Protein 4U5W (pdb70)

Structure (mmCIF, N/CA/C/O backbone):
data_4U5W
#
_entry.id   4U5W
#
_cell.length_a   56.489
_cell.length_b   57.265
_cell.length_c   72.111
_cell.angle_alpha   112.28
_cell.angle_beta   96.09
_cell.angle_gamma   106.00
#
_symmetry.space_group_name_H-M   'P 1'
#
loop_
_entity.id
_entity.type
_entity.pdbx_description
1 polymer 'Protein Nef'
2 polymer 'Tyrosine-protein kinase HCK'
3 non-polymer (4S)-2-METHYL-2,4-PENTANEDIOL
4 non-polymer 'IODIDE ION'
5 water water
#
loop_
_atom_site.group_PDB
_atom_site.id
_atom_site.type_symbol
_atom_site.label_atom_id
_atom_site.label_alt_id
_atom_site.label_comp_id
_atom_site.label_asym_id
_atom_site.label_entity_id
_atom_site.label_seq_id
_atom_site.pdbx_PDB_ins_code
_atom_site.Cartn_x
_atom_site.Cartn_y
_atom_site.Cartn_z
_atom_site.occupancy
_atom_site.B_iso_or_equiv
_atom_site.auth_seq_id
_atom_site.auth_comp_id
_atom_site.auth_asym_id
_atom_site.auth_atom_id
_atom_site.pdbx_PDB_model_num
ATOM 1 N N . PHE A 1 12 ? -4.265 -14.758 0.241 1.00 81.11 72 PHE A N 1
ATOM 2 C CA . PHE A 1 12 ? -4.529 -13.446 -0.317 1.00 77.47 72 PHE A CA 1
ATOM 3 C C . PHE A 1 12 ? -3.614 -12.436 0.358 1.00 64.55 72 PHE A C 1
ATOM 4 O O . PHE A 1 12 ? -3.513 -12.401 1.570 1.00 62.70 72 PHE A O 1
ATOM 12 N N . PRO A 1 13 ? -2.936 -11.637 -0.453 1.00 54.09 73 PRO A N 1
ATOM 13 C CA . PRO A 1 13 ? -1.860 -10.780 0.045 1.00 47.99 73 PRO A CA 1
ATOM 14 C C . PRO A 1 13 ? -2.295 -9.664 1.008 1.00 43.37 73 PRO A C 1
ATOM 15 O O . PRO A 1 13 ? -3.409 -9.230 0.947 1.00 39.63 73 PRO A O 1
ATOM 19 N N . VAL A 1 14 ? -1.384 -9.260 1.892 1.00 31.51 74 VAL A N 1
ATOM 20 C CA . VAL A 1 14 ? -1.618 -8.227 2.866 1.00 25.93 74 VAL A CA 1
ATOM 21 C C . VAL A 1 14 ? -1.629 -6.856 2.199 1.00 26.05 74 VAL A C 1
ATOM 22 O O . VAL A 1 14 ? -0.786 -6.556 1.418 1.00 24.17 74 VAL A O 1
ATOM 26 N N . ARG A 1 15 ? -2.574 -6.029 2.570 1.00 21.29 75 ARG A N 1
ATOM 27 C CA . ARG A 1 15 ? -2.666 -4.708 2.001 1.00 18.64 75 ARG A CA 1
ATOM 28 C C . ARG A 1 15 ? -1.359 -3.937 2.153 1.00 20.90 75 ARG A C 1
ATOM 29 O O . ARG A 1 15 ? -0.804 -3.913 3.204 1.00 18.92 75 ARG A O 1
ATOM 37 N N . PRO A 1 16 ? -0.897 -3.334 1.071 1.00 15.98 76 PRO A N 1
ATOM 38 C CA . PRO A 1 16 ? 0.435 -2.721 1.092 1.00 14.33 76 PRO A CA 1
ATOM 39 C C . PRO A 1 16 ? 0.447 -1.293 1.644 1.00 12.29 76 PRO A C 1
ATOM 40 O O . PRO A 1 16 ? -0.595 -0.748 1.998 1.00 12.42 76 PRO A O 1
ATOM 44 N N . GLN A 1 17 ? 1.643 -0.724 1.740 1.00 15.69 77 GLN A N 1
ATOM 45 C CA . GLN A 1 17 ? 1.836 0.672 2.105 1.00 16.49 77 GLN A CA 1
ATOM 46 C C . GLN A 1 17 ? 0.943 1.602 1.277 1.00 13.97 77 GLN A C 1
ATOM 47 O O . GLN A 1 17 ? 0.909 1.495 0.055 1.00 12.94 77 GLN A O 1
ATOM 53 N N . VAL A 1 18 ? 0.219 2.500 1.944 1.00 12.66 78 VAL A N 1
ATOM 54 C CA . VAL A 1 18 ? -0.627 3.468 1.249 1.00 14.44 78 VAL A CA 1
ATOM 55 C C . VAL A 1 18 ? 0.172 4.741 0.977 1.00 15.29 78 VAL A C 1
ATOM 56 O O . VAL A 1 18 ? 1.243 4.931 1.552 1.00 12.92 78 VAL A O 1
ATOM 60 N N . PRO A 1 19 ? -0.342 5.625 0.102 1.00 12.89 79 PRO A N 1
ATOM 61 C CA . PRO A 1 19 ? 0.449 6.824 -0.201 1.00 15.22 79 PRO A CA 1
ATOM 62 C C . PRO A 1 19 ? 0.586 7.790 0.982 1.00 13.93 79 PRO A C 1
ATOM 63 O O . PRO A 1 19 ? -0.278 7.843 1.859 1.00 14.03 79 PRO A O 1
ATOM 67 N N . LEU A 1 20 ? 1.680 8.547 0.988 1.00 14.86 80 LEU A N 1
ATOM 68 C CA . LEU A 1 20 ? 1.946 9.522 2.038 1.00 14.96 80 LEU A CA 1
ATOM 69 C C . LEU A 1 20 ? 0.925 10.646 2.052 1.00 15.68 80 LEU A C 1
ATOM 70 O O . LEU A 1 20 ? 0.471 11.104 0.998 1.00 13.55 80 LEU A O 1
ATOM 75 N N . ARG A 1 21 ? 0.582 11.103 3.248 1.00 15.47 81 ARG A N 1
ATOM 76 C CA . ARG A 1 21 ? -0.215 12.316 3.407 1.00 14.72 81 ARG A CA 1
ATOM 77 C C . ARG A 1 21 ? 0.098 12.920 4.775 1.00 19.50 81 ARG A C 1
ATOM 78 O O . ARG A 1 21 ? 0.487 12.188 5.691 1.00 16.87 81 ARG A O 1
ATOM 86 N N . PRO A 1 22 ? -0.058 14.249 4.927 1.00 16.21 82 PRO A N 1
ATOM 87 C CA . PRO A 1 22 ? 0.362 14.870 6.189 1.00 17.74 82 PRO A CA 1
ATOM 88 C C . PRO A 1 22 ? -0.630 14.647 7.321 1.00 17.21 82 PRO A C 1
ATOM 89 O O . PRO A 1 22 ? -1.833 14.541 7.077 1.00 18.72 82 PRO A O 1
ATOM 93 N N . MET A 1 23 ? -0.131 14.590 8.550 1.00 15.06 83 MET A N 1
ATOM 94 C CA . MET A 1 23 ? -1.012 14.482 9.711 1.00 17.15 83 MET A CA 1
ATOM 95 C C . MET A 1 23 ? -1.760 15.806 9.855 1.00 18.05 83 MET A C 1
ATOM 96 O O . MET A 1 23 ? -1.193 16.867 9.601 1.00 23.23 83 MET A O 1
ATOM 101 N N . THR A 1 24 ? -3.043 15.727 10.201 1.00 20.60 84 THR A N 1
ATOM 102 C CA . THR A 1 24 ? -3.882 16.899 10.427 1.00 23.37 84 THR A CA 1
ATOM 103 C C . THR A 1 24 ? -4.649 16.734 11.731 1.00 18.02 84 THR A C 1
ATOM 104 O O . THR A 1 24 ? -4.695 15.641 12.291 1.00 17.29 84 THR A O 1
ATOM 108 N N . TYR A 1 25 ? -5.259 17.818 12.193 1.00 18.28 85 TYR A N 1
ATOM 109 C CA . TYR A 1 25 ? -6.167 17.754 13.338 1.00 18.31 85 TYR A CA 1
ATOM 110 C C . TYR A 1 25 ? -7.291 16.757 13.073 1.00 17.69 85 TYR A C 1
ATOM 111 O O . TYR A 1 25 ? -7.614 15.936 13.933 1.00 18.13 85 TYR A O 1
ATOM 120 N N . LYS A 1 26 ? -7.893 16.843 11.886 1.00 19.43 86 LYS A N 1
ATOM 121 C CA . LYS A 1 26 ? -9.006 15.967 11.508 1.00 24.52 86 LYS A CA 1
ATOM 122 C C . LYS A 1 26 ? -8.645 14.488 11.575 1.00 19.27 86 LYS A C 1
ATOM 123 O O . LYS A 1 26 ? -9.414 13.670 12.089 1.00 19.39 86 LYS A O 1
ATOM 129 N N . ALA A 1 27 ? -7.484 14.153 11.028 1.00 16.99 87 ALA A N 1
ATOM 130 C CA . ALA A 1 27 ? -7.016 12.772 10.996 1.00 17.08 87 ALA A CA 1
ATOM 131 C C . ALA A 1 27 ? -6.714 12.267 12.402 1.00 16.29 87 ALA A C 1
ATOM 132 O O . ALA A 1 27 ? -7.101 11.162 12.769 1.00 17.99 87 ALA A O 1
ATOM 134 N N . ALA A 1 28 ? -6.020 13.084 13.186 1.00 14.52 88 ALA A N 1
ATOM 135 C CA . ALA A 1 28 ? -5.654 12.689 14.541 1.00 19.83 88 ALA A CA 1
ATOM 136 C C . ALA A 1 28 ? -6.906 12.448 15.378 1.00 21.29 88 ALA A C 1
ATOM 137 O O . ALA A 1 28 ? -6.953 11.535 16.198 1.00 18.26 88 ALA A O 1
ATOM 139 N N . LEU A 1 29 ? -7.923 13.270 15.151 1.00 18.92 89 LEU A N 1
ATOM 140 C CA . LEU A 1 29 ? -9.176 13.163 15.894 1.00 19.39 89 LEU A CA 1
ATOM 141 C C . LEU A 1 29 ? -9.898 11.857 15.569 1.00 20.58 89 LEU A C 1
ATOM 142 O O . LEU A 1 29 ? -10.370 11.149 16.466 1.00 17.17 89 LEU A O 1
ATOM 147 N N . ASP A 1 30 ? -9.974 11.530 14.284 1.00 18.38 90 ASP A N 1
ATOM 148 C CA . ASP A 1 30 ? -10.646 10.307 13.860 1.00 23.45 90 ASP A CA 1
ATOM 149 C C . ASP A 1 30 ? -9.882 9.055 14.304 1.00 19.20 90 ASP A C 1
ATOM 150 O O . ASP A 1 30 ? -10.499 8.078 14.731 1.00 18.36 90 ASP A O 1
ATOM 155 N N . ILE A 1 31 ? -8.552 9.075 14.218 1.00 16.39 91 ILE A N 1
ATOM 156 C CA . ILE A 1 31 ? -7.761 7.929 14.680 1.00 15.06 91 ILE A CA 1
ATOM 157 C C . ILE A 1 31 ? -7.942 7.767 16.186 1.00 16.45 91 ILE A C 1
ATOM 158 O O . ILE A 1 31 ? -8.035 6.645 16.692 1.00 16.87 91 ILE A O 1
ATOM 163 N N . SER A 1 32 ? -8.006 8.897 16.893 1.00 15.93 92 SER A N 1
ATOM 164 C CA . SER A 1 32 ? -8.301 8.906 18.330 1.00 17.90 92 SER A CA 1
ATOM 165 C C . SER A 1 32 ? -9.572 8.141 18.658 1.00 23.25 92 SER A C 1
ATOM 166 O O . SER A 1 32 ? -9.582 7.253 19.518 1.00 19.13 92 SER A O 1
ATOM 169 N N . HIS A 1 33 ? -10.659 8.510 17.994 1.00 19.64 93 HIS A N 1
ATOM 170 C CA . HIS A 1 33 ? -11.949 7.902 18.292 1.00 24.51 93 HIS A CA 1
ATOM 171 C C . HIS A 1 33 ? -11.996 6.434 17.868 1.00 27.31 93 HIS A C 1
ATOM 172 O O . HIS A 1 33 ? -12.657 5.619 18.509 1.00 24.13 93 HIS A O 1
ATOM 179 N N . PHE A 1 34 ? -11.277 6.104 16.802 1.00 19.76 94 PHE A N 1
ATOM 180 C CA . PHE A 1 34 ? -11.175 4.725 16.333 1.00 20.86 94 PHE A CA 1
ATOM 181 C C . PHE A 1 34 ? -10.501 3.830 17.373 1.00 23.87 94 PHE A C 1
ATOM 182 O O . PHE A 1 34 ? -10.931 2.704 17.610 1.00 21.75 94 PHE A O 1
ATOM 190 N N . LEU A 1 35 ? -9.448 4.342 18.000 1.00 18.69 95 LEU A N 1
ATOM 191 C CA . LEU A 1 35 ? -8.630 3.523 18.892 1.00 19.13 95 LEU A CA 1
ATOM 192 C C . LEU A 1 35 ? -9.121 3.538 20.337 1.00 19.90 95 LEU A C 1
ATOM 193 O O . LEU A 1 35 ? -8.572 2.838 21.184 1.00 19.18 95 LEU A O 1
ATOM 198 N N . LYS A 1 36 ? -10.146 4.332 20.629 1.00 20.11 96 LYS A N 1
ATOM 199 C CA . LYS A 1 36 ? -10.657 4.405 21.994 1.00 22.82 96 LYS A CA 1
ATOM 200 C C . LYS A 1 36 ? -11.617 3.258 22.300 1.00 22.94 96 LYS A C 1
ATOM 201 O O . LYS A 1 36 ? -11.919 2.995 23.457 1.00 26.03 96 LYS A O 1
ATOM 207 N N . GLU A 1 37 ? -12.117 2.598 21.261 1.00 28.47 97 GLU A N 1
ATOM 208 C CA . GLU A 1 37 ? -13.049 1.491 21.448 1.00 33.54 97 GLU A CA 1
ATOM 209 C C . GLU A 1 37 ? -12.335 0.353 22.169 1.00 36.26 97 GLU A C 1
ATOM 210 O O . GLU A 1 37 ? -11.118 0.206 22.038 1.00 33.39 97 GLU A O 1
ATOM 212 N N . LYS A 1 38 ? -13.072 -0.464 22.913 1.00 37.57 98 LYS A N 1
ATOM 213 C CA . LYS A 1 38 ? -12.491 -1.519 23.722 1.00 40.13 98 LYS A CA 1
ATOM 214 C C . LYS A 1 38 ? -11.686 -2.457 22.845 1.00 29.43 98 LYS A C 1
ATOM 215 O O . LYS A 1 38 ? -12.084 -2.751 21.751 1.00 28.61 98 LYS A O 1
ATOM 218 N N . GLY A 1 39 ? -10.577 -2.929 23.380 1.00 34.72 99 GLY A N 1
ATOM 219 C CA . GLY A 1 39 ? -9.693 -3.767 22.596 1.00 27.95 99 GLY A CA 1
ATOM 220 C C . GLY A 1 39 ? -8.746 -2.919 21.772 1.00 27.93 99 GLY A C 1
ATOM 221 O O . GLY A 1 39 ? -7.890 -3.441 21.060 1.00 21.09 99 GLY A O 1
ATOM 222 N N . GLY A 1 40 ? -8.899 -1.600 21.870 1.00 18.71 100 GLY A N 1
ATOM 223 C CA . GLY A 1 40 ? -8.027 -0.685 21.158 1.00 20.44 100 GLY A CA 1
ATOM 224 C C . GLY A 1 40 ? -6.847 -0.239 22.002 1.00 23.91 100 GLY A C 1
ATOM 225 O O . GLY A 1 40 ? -6.251 -1.027 22.731 1.00 21.16 100 GLY A O 1
ATOM 226 N N . LEU A 1 41 ? -6.540 1.035 21.954 1.00 22.06 101 LEU A N 1
ATOM 227 C CA . LEU A 1 41 ? -5.405 1.572 22.642 1.00 21.10 101 LEU A CA 1
ATOM 228 C C . LEU A 1 41 ? -5.697 1.877 24.109 1.00 20.98 101 LEU A C 1
ATOM 229 O O . LEU A 1 41 ? -4.851 1.978 24.888 1.00 21.41 101 LEU A O 1
ATOM 234 N N . GLU A 1 42 ? -6.949 2.087 24.407 1.00 27.54 102 GLU A N 1
ATOM 235 C CA . GLU A 1 42 ? -7.359 2.571 25.704 1.00 27.37 102 GLU A CA 1
ATOM 236 C C . GLU A 1 42 ? -6.928 1.682 26.861 1.00 30.05 102 GLU A C 1
ATOM 237 O O . GLU A 1 42 ? -7.239 0.529 26.898 1.00 28.65 102 GLU A O 1
ATOM 243 N N . GLY A 1 43 ? -6.203 2.259 27.782 1.00 23.91 103 GLY A N 1
ATOM 244 C CA . GLY A 1 43 ? -5.818 1.553 28.957 1.00 26.46 103 GLY A CA 1
ATOM 245 C C . GLY A 1 43 ? -4.564 0.715 28.840 1.00 27.42 103 GLY A C 1
ATOM 246 O O . GLY A 1 43 ? -4.117 0.187 29.798 1.00 27.84 103 GLY A O 1
ATOM 247 N N . LEU A 1 44 ? -3.981 0.643 27.658 1.00 20.91 104 LEU A N 1
ATOM 248 C CA . LEU A 1 44 ? -2.746 -0.073 27.491 1.00 24.49 104 LEU A CA 1
ATOM 249 C C . LEU A 1 44 ? -1.589 0.646 28.158 1.00 23.92 104 LEU A C 1
ATOM 250 O O . LEU A 1 44 ? -1.483 1.806 28.060 1.00 23.29 104 LEU A O 1
ATOM 255 N N . ILE A 1 45 ? -0.742 -0.075 28.851 1.00 22.20 105 ILE A N 1
ATOM 256 C CA . ILE A 1 45 ? 0.456 0.487 29.402 1.00 20.96 105 ILE A CA 1
ATOM 257 C C . ILE A 1 45 ? 1.421 0.939 28.337 1.00 22.62 105 ILE A C 1
ATOM 258 O O . ILE A 1 45 ? 1.746 0.209 27.464 1.00 18.67 105 ILE A O 1
ATOM 263 N N . TRP A 1 46 ? 1.937 2.135 28.500 1.00 20.02 106 TRP A N 1
ATOM 264 C CA . TRP A 1 46 ? 2.821 2.712 27.515 1.00 18.60 106 TRP A CA 1
ATOM 265 C C . TRP A 1 46 ? 4.194 2.131 27.551 1.00 21.58 106 TRP A C 1
ATOM 266 O O . TRP A 1 46 ? 4.723 1.905 28.584 1.00 23.19 106 TRP A O 1
ATOM 277 N N . SER A 1 47 ? 4.777 1.963 26.390 1.00 19.63 107 SER A N 1
ATOM 278 C CA . SER A 1 47 ? 6.210 1.718 26.277 1.00 19.37 107 SER A CA 1
ATOM 279 C C . SER A 1 47 ? 6.654 2.252 24.928 1.00 17.90 107 SER A C 1
ATOM 280 O O . SER A 1 47 ? 5.831 2.434 24.027 1.00 16.82 107 SER A O 1
ATOM 283 N N . GLN A 1 48 ? 7.949 2.507 24.790 1.00 18.93 108 GLN A N 1
ATOM 284 C CA . GLN A 1 48 ? 8.496 3.007 23.531 1.00 23.58 108 GLN A CA 1
ATOM 285 C C . GLN A 1 48 ? 8.199 2.034 22.391 1.00 23.35 108 GLN A C 1
ATOM 286 O O . GLN A 1 48 ? 7.781 2.435 21.298 1.00 22.35 108 GLN A O 1
ATOM 292 N N . ARG A 1 49 ? 8.403 0.749 22.659 1.00 19.08 109 ARG A N 1
ATOM 293 C CA . ARG A 1 49 ? 8.199 -0.284 21.649 1.00 23.57 109 ARG A CA 1
ATOM 294 C C . ARG A 1 49 ? 6.744 -0.347 21.197 1.00 17.10 109 ARG A C 1
ATOM 295 O O . ARG A 1 49 ? 6.456 -0.453 19.995 1.00 20.18 109 ARG A O 1
ATOM 303 N N . ARG A 1 50 ? 5.828 -0.287 22.155 1.00 19.40 110 ARG A N 1
ATOM 304 C CA . ARG A 1 50 ? 4.404 -0.331 21.842 1.00 15.41 110 ARG A CA 1
ATOM 305 C C . ARG A 1 50 ? 3.989 0.887 21.028 1.00 16.82 110 ARG A C 1
ATOM 306 O O . ARG A 1 50 ? 3.188 0.788 20.092 1.00 17.93 110 ARG A O 1
ATOM 314 N N . GLN A 1 51 ? 4.540 2.041 21.371 1.00 15.30 111 GLN A N 1
ATOM 315 C CA . GLN A 1 51 ? 4.203 3.244 20.627 1.00 18.97 111 GLN A CA 1
ATOM 316 C C . GLN A 1 51 ? 4.750 3.182 19.205 1.00 20.64 111 GLN A C 1
ATOM 317 O O . GLN A 1 51 ? 4.097 3.632 18.263 1.00 17.56 111 GLN A O 1
ATOM 323 N N . GLU A 1 52 ? 5.952 2.637 19.049 1.00 18.52 112 GLU A N 1
ATOM 324 C CA . GLU A 1 52 ? 6.559 2.577 17.725 1.00 24.48 112 GLU A CA 1
ATOM 325 C C . GLU A 1 52 ? 5.799 1.594 16.845 1.00 22.07 112 GLU A C 1
ATOM 326 O O . GLU A 1 52 ? 5.635 1.827 15.655 1.00 19.42 112 GLU A O 1
ATOM 332 N N . ILE A 1 53 ? 5.325 0.501 17.437 1.00 17.67 113 ILE A N 1
ATOM 333 C CA . ILE A 1 53 ? 4.547 -0.486 16.694 1.00 14.87 113 ILE A CA 1
ATOM 334 C C . ILE A 1 53 ? 3.248 0.149 16.188 1.00 17.05 113 ILE A C 1
ATOM 335 O O . ILE A 1 53 ? 2.902 0.035 15.006 1.00 17.58 113 ILE A O 1
ATOM 340 N N . LEU A 1 54 ? 2.548 0.842 17.080 1.00 14.59 114 LEU A N 1
ATOM 341 C CA . LEU A 1 54 ? 1.347 1.592 16.712 1.00 18.67 114 LEU A CA 1
ATOM 342 C C . LEU A 1 54 ? 1.597 2.602 15.596 1.00 19.08 114 LEU A C 1
ATOM 343 O O . LEU A 1 54 ? 0.844 2.670 14.617 1.00 18.89 114 LEU A O 1
ATOM 348 N N . ASP A 1 55 ? 2.656 3.390 15.743 1.00 15.16 115 ASP A N 1
ATOM 349 C CA . ASP A 1 55 ? 2.993 4.388 14.724 1.00 15.68 115 ASP A CA 1
ATOM 350 C C . ASP A 1 55 ? 3.289 3.755 13.365 1.00 15.72 115 ASP A C 1
ATOM 351 O O . ASP A 1 55 ? 2.938 4.320 12.324 1.00 11.58 115 ASP A O 1
ATOM 356 N N . LEU A 1 56 ? 3.926 2.584 13.369 1.00 12.11 116 LEU A N 1
ATOM 357 C CA . LEU A 1 56 ? 4.230 1.906 12.114 1.00 13.40 116 LEU A CA 1
ATOM 358 C C . LEU A 1 56 ? 2.939 1.424 11.466 1.00 14.13 116 LEU A C 1
ATOM 359 O O . LEU A 1 56 ? 2.766 1.516 10.251 1.00 12.02 116 LEU A O 1
ATOM 364 N N . TRP A 1 57 ? 2.040 0.884 12.278 1.00 12.90 117 TRP A N 1
ATOM 365 C CA . TRP A 1 57 ? 0.776 0.386 11.763 1.00 16.59 117 TRP A CA 1
ATOM 366 C C . TRP A 1 57 ? -0.025 1.524 11.118 1.00 14.62 117 TRP A C 1
ATOM 367 O O . TRP A 1 57 ? -0.562 1.383 10.018 1.00 16.48 117 TRP A O 1
ATOM 378 N N . ILE A 1 58 ? -0.089 2.659 11.806 1.00 11.01 118 ILE A N 1
ATOM 379 C CA . ILE A 1 58 ? -0.767 3.843 11.281 1.00 11.91 118 ILE A CA 1
ATOM 380 C C . ILE A 1 58 ? -0.131 4.323 9.979 1.00 17.20 118 ILE A C 1
ATOM 381 O O . ILE A 1 58 ? -0.828 4.645 9.019 1.00 14.15 118 ILE A O 1
ATOM 386 N N . TYR A 1 59 ? 1.195 4.356 9.945 1.00 14.33 119 TYR A N 1
ATOM 387 C CA . TYR A 1 59 ? 1.912 4.759 8.739 1.00 12.18 119 TYR A CA 1
ATOM 388 C C . TYR A 1 59 ? 1.615 3.819 7.572 1.00 14.65 119 TYR A C 1
ATOM 389 O O . TYR A 1 59 ? 1.246 4.256 6.478 1.00 11.40 119 TYR A O 1
ATOM 398 N N . HIS A 1 60 ? 1.767 2.520 7.811 1.00 10.10 120 HIS A N 1
ATOM 399 C CA . HIS A 1 60 ? 1.560 1.528 6.766 1.00 12.62 120 HIS A CA 1
ATOM 400 C C . HIS A 1 60 ? 0.146 1.599 6.204 1.00 17.53 120 HIS A C 1
ATOM 401 O O . HIS A 1 60 ? -0.048 1.635 4.990 1.00 14.07 120 HIS A O 1
ATOM 408 N N . THR A 1 61 ? -0.848 1.605 7.085 1.00 12.62 121 THR A N 1
ATOM 409 C CA . THR A 1 61 ? -2.225 1.453 6.635 1.00 10.30 121 THR A CA 1
ATOM 410 C C . THR A 1 61 ? -2.914 2.774 6.305 1.00 12.63 121 THR A C 1
ATOM 411 O O . THR A 1 61 ? -3.912 2.791 5.580 1.00 14.38 121 THR A O 1
ATOM 415 N N . GLN A 1 62 ? -2.405 3.879 6.839 1.00 13.37 122 GLN A N 1
ATOM 416 C CA . GLN A 1 62 ? -3.112 5.147 6.676 1.00 12.33 122 GLN A CA 1
ATOM 417 C C . GLN A 1 62 ? -2.249 6.266 6.070 1.00 13.51 122 GLN A C 1
ATOM 418 O O . GLN A 1 62 ? -2.782 7.268 5.602 1.00 14.26 122 GLN A O 1
ATOM 424 N N . GLY A 1 63 ? -0.931 6.103 6.079 1.00 15.01 123 GLY A N 1
ATOM 425 C CA . GLY A 1 63 ? -0.055 6.982 5.312 1.00 17.94 123 GLY A CA 1
ATOM 426 C C . GLY A 1 63 ? 0.577 8.164 6.021 1.00 17.00 123 GLY A C 1
ATOM 427 O O . GLY A 1 63 ? 1.232 8.994 5.386 1.00 17.66 123 GLY A O 1
ATOM 428 N N . TYR A 1 64 ? 0.392 8.249 7.334 1.00 13.37 124 TYR A N 1
ATOM 429 C CA . TYR A 1 64 ? 0.948 9.351 8.109 1.00 16.64 124 TYR A CA 1
ATOM 430 C C . TYR A 1 64 ? 2.349 9.029 8.612 1.00 12.91 124 TYR A C 1
ATOM 431 O O . TYR A 1 64 ? 2.528 8.076 9.376 1.00 16.00 124 TYR A O 1
ATOM 440 N N . PHE A 1 65 ? 3.334 9.822 8.185 1.00 12.90 125 PHE A N 1
ATOM 441 C CA . PHE A 1 65 ? 4.713 9.657 8.657 1.00 12.89 125 PHE A CA 1
ATOM 442 C C . PHE A 1 65 ? 4.732 9.653 10.179 1.00 17.80 125 PHE A C 1
ATOM 443 O O . PHE A 1 65 ? 4.106 10.509 10.795 1.00 22.31 125 PHE A O 1
ATOM 451 N N . PRO A 1 66 ? 5.449 8.692 10.780 1.00 18.40 126 PRO A N 1
ATOM 452 C CA . PRO A 1 66 ? 5.400 8.438 12.228 1.00 18.71 126 PRO A CA 1
ATOM 453 C C . PRO A 1 66 ? 6.271 9.355 13.086 1.00 26.57 126 PRO A C 1
ATOM 454 O O . PRO A 1 66 ? 7.141 8.858 13.797 1.00 32.47 126 PRO A O 1
ATOM 458 N N . ASP A 1 67 ? 6.022 10.661 13.042 1.00 25.05 127 ASP A N 1
ATOM 459 C CA . ASP A 1 67 ? 6.675 11.583 13.964 1.00 36.20 127 ASP A CA 1
ATOM 460 C C . ASP A 1 67 ? 5.672 12.562 14.590 1.00 35.65 127 ASP A C 1
ATOM 461 O O . ASP A 1 67 ? 6.043 13.654 15.012 1.00 42.40 127 ASP A O 1
ATOM 466 N N . TRP A 1 68 ? 4.404 12.166 14.637 1.00 25.03 128 TRP A N 1
ATOM 467 C CA . TRP A 1 68 ? 3.337 13.044 15.111 1.00 24.38 128 TRP A CA 1
ATOM 468 C C . TRP A 1 68 ? 2.926 12.740 16.544 1.00 23.78 128 TRP A C 1
ATOM 469 O O . TRP A 1 68 ? 2.352 13.585 17.220 1.00 26.70 128 TRP A O 1
ATOM 480 N N . GLN A 1 69 ? 3.198 11.523 17.001 1.00 18.66 129 GLN A N 1
ATOM 481 C CA . GLN A 1 69 ? 2.737 11.107 18.321 1.00 19.41 129 GLN A CA 1
ATOM 482 C C . GLN A 1 69 ? 3.752 11.403 19.414 1.00 22.03 129 GLN A C 1
ATOM 483 O O . GLN A 1 69 ? 4.372 10.492 19.966 1.00 27.20 129 GLN A O 1
ATOM 489 N N . ASN A 1 70 ? 3.909 12.679 19.734 1.00 15.92 130 ASN A N 1
ATOM 490 C CA . ASN A 1 70 ? 4.813 13.084 20.793 1.00 23.39 130 ASN A CA 1
ATOM 491 C C . ASN A 1 70 ? 4.038 13.641 21.981 1.00 22.46 130 ASN A C 1
ATOM 492 O O . ASN A 1 70 ? 2.934 14.165 21.820 1.00 20.94 130 ASN A O 1
ATOM 497 N N . TYR A 1 71 ? 4.609 13.546 23.167 1.00 20.90 131 TYR A N 1
ATOM 498 C CA . TYR A 1 71 ? 3.926 13.970 24.366 1.00 22.01 131 TYR A CA 1
ATOM 499 C C . TYR A 1 71 ? 4.804 14.905 25.191 1.00 26.17 131 TYR A C 1
ATOM 500 O O . TYR A 1 71 ? 5.970 14.915 25.035 1.00 26.01 131 TYR A O 1
ATOM 509 N N . THR A 1 72 ? 4.192 15.706 26.033 1.00 22.68 132 THR A N 1
ATOM 510 C CA . THR A 1 72 ? 4.942 16.576 26.913 1.00 28.11 132 THR A CA 1
ATOM 511 C C . THR A 1 72 ? 5.794 15.780 27.892 1.00 36.10 132 THR A C 1
ATOM 512 O O . THR A 1 72 ? 5.453 14.708 28.245 1.00 31.37 132 THR A O 1
ATOM 516 N N . PRO A 1 73 ? 6.885 16.342 28.352 1.00 40.75 133 PRO A N 1
ATOM 517 C CA . PRO A 1 73 ? 7.770 15.641 29.281 1.00 43.09 133 PRO A CA 1
ATOM 518 C C . PRO A 1 73 ? 7.138 15.430 30.626 1.00 39.76 133 PRO A C 1
ATOM 519 O O . PRO A 1 73 ? 6.255 16.130 31.039 1.00 35.81 133 PRO A O 1
ATOM 523 N N . GLY A 1 74 ? 7.620 14.425 31.302 1.00 42.71 134 GLY A N 1
ATOM 524 C CA . GLY A 1 74 ? 7.143 14.130 32.625 1.00 46.71 134 GLY A CA 1
ATOM 525 C C . GLY A 1 74 ? 7.680 15.147 33.629 1.00 52.15 134 GLY A C 1
ATOM 526 O O . GLY A 1 74 ? 8.321 16.063 33.212 1.00 56.23 134 GLY A O 1
ATOM 527 N N . PRO A 1 75 ? 7.404 15.022 35.005 1.00 53.04 135 PRO A N 1
ATOM 528 C CA . PRO A 1 75 ? 6.699 13.807 35.411 1.00 49.78 135 PRO A CA 1
ATOM 529 C C . PRO A 1 75 ? 5.217 14.040 35.445 1.00 48.04 135 PRO A C 1
ATOM 530 O O . PRO A 1 75 ? 4.820 15.141 35.231 1.00 48.48 135 PRO A O 1
ATOM 534 N N . GLY A 1 76 ? 4.425 13.009 35.680 1.00 44.66 136 GLY A N 1
ATOM 535 C CA . GLY A 1 76 ? 2.989 13.134 35.720 1.00 42.58 136 GLY A CA 1
ATOM 536 C C . GLY A 1 76 ? 2.284 12.921 34.393 1.00 34.68 136 GLY A C 1
ATOM 537 O O . GLY A 1 76 ? 2.758 12.194 33.567 1.00 36.85 136 GLY A O 1
ATOM 538 N N . ILE A 1 77 ? 1.156 13.564 34.210 1.00 35.63 137 ILE A N 1
ATOM 539 C CA . ILE A 1 77 ? 0.438 13.440 32.977 1.00 36.15 137 ILE A CA 1
ATOM 540 C C . ILE A 1 77 ? 1.213 14.007 31.816 1.00 30.14 137 ILE A C 1
ATOM 541 O O . ILE A 1 77 ? 1.703 15.079 31.851 1.00 28.68 137 ILE A O 1
ATOM 546 N N . ARG A 1 78 ? 1.389 13.178 30.816 1.00 26.18 138 ARG A N 1
ATOM 547 C CA A ARG A 1 78 ? 1.857 13.659 29.495 0.55 25.73 138 ARG A CA 1
ATOM 548 C CA B ARG A 1 78 ? 1.919 13.610 29.502 0.45 25.84 138 ARG A CA 1
ATOM 549 C C . ARG A 1 78 ? 0.787 13.810 28.273 1.00 25.92 138 ARG A C 1
ATOM 550 O O . ARG A 1 78 ? -0.227 13.104 28.048 1.00 22.91 138 ARG A O 1
ATOM 565 N N . TYR A 1 79 ? 0.797 15.103 27.908 1.00 25.11 139 TYR A N 1
ATOM 566 C CA . TYR A 1 79 ? -0.191 15.607 26.993 1.00 21.14 139 TYR A CA 1
ATOM 567 C C . TYR A 1 79 ? 0.324 15.568 25.576 1.00 22.21 139 TYR A C 1
ATOM 568 O O . TYR A 1 79 ? 1.457 15.773 25.333 1.00 22.02 139 TYR A O 1
ATOM 577 N N . PRO A 1 80 ? -0.694 15.321 24.663 1.00 19.85 140 PRO A N 1
ATOM 578 C CA . PRO A 1 80 ? -0.205 15.197 23.284 1.00 21.59 140 PRO A CA 1
ATOM 579 C C . PRO A 1 80 ? 0.176 16.514 22.640 1.00 25.23 140 PRO A C 1
ATOM 580 O O . PRO A 1 80 ? -0.594 17.415 22.687 1.00 20.84 140 PRO A O 1
ATOM 584 N N . LEU A 1 81 ? 1.310 16.566 21.977 1.00 17.52 141 LEU A N 1
ATOM 585 C CA . LEU A 1 81 ? 1.693 17.755 21.260 1.00 22.88 141 LEU A CA 1
ATOM 586 C C . LEU A 1 81 ? 0.861 18.066 20.021 1.00 19.01 141 LEU A C 1
ATOM 587 O O . LEU A 1 81 ? 0.665 19.194 19.690 1.00 24.51 141 LEU A O 1
ATOM 592 N N . THR A 1 82 ? 0.403 17.028 19.339 1.00 18.76 142 THR A N 1
ATOM 593 C CA . THR A 1 82 ? -0.409 17.159 18.137 1.00 19.82 142 THR A CA 1
ATOM 594 C C . THR A 1 82 ? -1.872 17.382 18.496 1.00 21.04 142 THR A C 1
ATOM 595 O O . THR A 1 82 ? -2.549 16.470 18.962 1.00 18.41 142 THR A O 1
ATOM 599 N N . PHE A 1 83 ? -2.342 18.608 18.284 1.00 18.03 143 PHE A N 1
ATOM 600 C CA . PHE A 1 83 ? -3.728 18.968 18.565 1.00 17.60 143 PHE A CA 1
ATOM 601 C C . PHE A 1 83 ? -4.633 18.089 17.717 1.00 20.07 143 PHE A C 1
ATOM 602 O O . PHE A 1 83 ? -4.424 17.974 16.516 1.00 18.35 143 PHE A O 1
ATOM 610 N N . GLY A 1 84 ? -5.607 17.440 18.349 1.00 19.53 144 GLY A N 1
ATOM 611 C CA . GLY A 1 84 ? -6.478 16.519 17.643 1.00 22.28 144 GLY A CA 1
ATOM 612 C C . GLY A 1 84 ? -6.298 15.083 18.113 1.00 20.13 144 GLY A C 1
ATOM 613 O O . GLY A 1 84 ? -7.232 14.288 18.076 1.00 20.32 144 GLY A O 1
ATOM 614 N N . TRP A 1 85 ? -5.083 14.748 18.530 1.00 16.06 145 TRP A N 1
ATOM 615 C CA . TRP A 1 85 ? -4.803 13.436 19.111 1.00 17.53 145 TRP A CA 1
ATOM 616 C C . TRP A 1 85 ? -5.331 13.474 20.536 1.00 20.42 145 TRP A C 1
ATOM 617 O O . TRP A 1 85 ? -4.855 14.263 21.350 1.00 20.45 145 TRP A O 1
ATOM 628 N N . CYS A 1 86 ? -6.346 12.665 20.820 1.00 15.04 146 CYS A N 1
ATOM 629 C CA . CYS A 1 86 ? -7.060 12.769 22.089 1.00 20.03 146 CYS A CA 1
ATOM 630 C C . CYS A 1 86 ? -6.654 11.722 23.109 1.00 20.44 146 CYS A C 1
ATOM 631 O O . CYS A 1 86 ? -7.456 11.337 23.964 1.00 21.39 146 CYS A O 1
ATOM 634 N N . PHE A 1 87 ? -5.414 11.260 23.027 1.00 17.19 147 PHE A N 1
ATOM 635 C CA . PHE A 1 87 ? -4.873 10.403 24.076 1.00 16.48 147 PHE A CA 1
ATOM 636 C C . PHE A 1 87 ? -3.813 11.149 24.865 1.00 19.83 147 PHE A C 1
ATOM 637 O O . PHE A 1 87 ? -3.022 11.910 24.311 1.00 20.15 147 PHE A O 1
ATOM 645 N N . LYS A 1 88 ? -3.814 10.930 26.170 1.00 17.20 148 LYS A N 1
ATOM 646 C CA . LYS A 1 88 ? -2.748 11.401 27.027 1.00 19.86 148 LYS A CA 1
ATOM 647 C C . LYS A 1 88 ? -2.182 10.191 27.756 1.00 21.88 148 LYS A C 1
ATOM 648 O O . LYS A 1 88 ? -2.814 9.134 27.779 1.00 20.91 148 LYS A O 1
ATOM 654 N N . LEU A 1 89 ? -0.995 10.337 28.332 1.00 18.31 149 LEU A N 1
ATOM 655 C CA . LEU A 1 89 ? -0.404 9.275 29.133 1.00 21.57 149 LEU A CA 1
ATOM 656 C C . LEU A 1 89 ? -0.532 9.635 30.607 1.00 28.21 149 LEU A C 1
ATOM 657 O O . LEU A 1 89 ? -0.035 10.674 31.046 1.00 28.49 149 LEU A O 1
ATOM 662 N N . VAL A 1 90 ? -1.209 8.788 31.376 1.00 21.57 150 VAL A N 1
ATOM 663 C CA . VAL A 1 90 ? -1.462 9.108 32.772 1.00 21.87 150 VAL A CA 1
ATOM 664 C C . VAL A 1 90 ? -0.916 8.027 33.697 1.00 26.98 150 VAL A C 1
ATOM 665 O O . VAL A 1 90 ? -0.777 6.869 33.292 1.00 28.02 150 VAL A O 1
ATOM 669 N N . PRO A 1 91 ? -0.583 8.408 34.938 1.00 26.12 151 PRO A N 1
ATOM 670 C CA . PRO A 1 91 ? -0.171 7.415 35.937 1.00 30.02 151 PRO A CA 1
ATOM 671 C C . PRO A 1 91 ? -1.218 6.317 36.074 1.00 33.01 151 PRO A C 1
ATOM 672 O O . PRO A 1 91 ? -2.411 6.607 36.143 1.00 37.11 151 PRO A O 1
ATOM 676 N N . VAL A 1 92 ? -0.769 5.070 36.096 1.00 36.08 152 VAL A N 1
ATOM 677 C CA . VAL A 1 92 ? -1.679 3.934 36.128 1.00 35.30 152 VAL A CA 1
ATOM 678 C C . VAL A 1 92 ? -2.444 3.875 37.455 1.00 36.97 152 VAL A C 1
ATOM 679 O O . VAL A 1 92 ? -1.920 4.254 38.503 1.00 38.95 152 VAL A O 1
ATOM 683 N N . GLU A 1 93 ? -3.686 3.436 37.414 1.00 36.55 153 GLU A N 1
ATOM 684 C CA . GLU A 1 93 ? -4.474 3.203 38.607 1.00 38.33 153 GLU A CA 1
ATOM 685 C C . GLU A 1 93 ? -5.132 1.839 38.531 1.00 42.99 153 GLU A C 1
ATOM 686 O O . GLU A 1 93 ? -5.415 1.390 37.459 1.00 45.81 153 GLU A O 1
ATOM 692 N N . PRO A 1 94 ? -5.454 1.246 39.655 1.00 40.16 154 PRO A N 1
ATOM 693 C CA . PRO A 1 94 ? -6.058 -0.073 39.665 1.00 40.62 154 PRO A CA 1
ATOM 694 C C . PRO A 1 94 ? -7.520 -0.061 39.300 1.00 43.36 154 PRO A C 1
ATOM 695 O O . PRO A 1 94 ? -8.192 0.906 39.478 1.00 41.28 154 PRO A O 1
ATOM 699 N N . GLU A 1 95 ? -8.002 -1.172 38.807 1.00 43.80 155 GLU A N 1
ATOM 700 C CA . GLU A 1 95 ? -9.394 -1.295 38.472 1.00 48.45 155 GLU A CA 1
ATOM 701 C C . GLU A 1 95 ? -10.173 -1.341 39.743 1.00 44.53 155 GLU A C 1
ATOM 702 O O . GLU A 1 95 ? -11.142 -0.676 39.878 1.00 45.59 155 GLU A O 1
ATOM 708 N N . LYS A 1 96 ? -9.712 -2.144 40.671 1.00 45.65 156 LYS A N 1
ATOM 709 C CA . LYS A 1 96 ? -10.389 -2.292 41.940 1.00 48.49 156 LYS A CA 1
ATOM 710 C C . LYS A 1 96 ? -10.002 -1.145 42.823 1.00 48.94 156 LYS A C 1
ATOM 711 O O . LYS A 1 96 ? -8.867 -0.959 43.169 1.00 48.39 156 LYS A O 1
ATOM 713 N N . VAL A 1 97 ? -10.980 -0.342 43.164 1.00 50.43 157 VAL A N 1
ATOM 714 C CA . VAL A 1 97 ? -10.757 0.820 43.976 1.00 51.45 157 VAL A CA 1
ATOM 715 C C . VAL A 1 97 ? -10.446 0.411 45.396 1.00 54.00 157 VAL A C 1
ATOM 716 O O . VAL A 1 97 ? -11.099 -0.419 45.937 1.00 56.19 157 VAL A O 1
ATOM 720 N N . GLU A 1 98 ? -9.418 0.987 45.986 1.00 56.06 158 GLU A N 1
ATOM 721 C CA . GLU A 1 98 ? -9.083 0.678 47.367 1.00 65.61 158 GLU A CA 1
ATOM 722 C C . GLU A 1 98 ? -9.954 1.458 48.344 1.00 64.50 158 GLU A C 1
ATOM 723 O O . GLU A 1 98 ? -10.246 2.615 48.143 1.00 61.20 158 GLU A O 1
ATOM 729 N N . GLU A 1 99 ? -10.374 0.798 49.414 1.00 67.14 159 GLU A N 1
ATOM 730 C CA . GLU A 1 99 ? -11.226 1.428 50.413 1.00 66.60 159 GLU A CA 1
ATOM 731 C C . GLU A 1 99 ? -10.474 2.397 51.297 1.00 67.54 159 GLU A C 1
ATOM 732 O O . GLU A 1 99 ? -9.264 2.370 51.377 1.00 66.83 159 GLU A O 1
ATOM 738 N N . ALA A 1 100 ? -11.210 3.259 51.963 1.00 71.30 160 ALA A N 1
ATOM 739 C CA . ALA A 1 100 ? -10.604 4.180 52.897 1.00 83.15 160 ALA A CA 1
ATOM 740 C C . ALA A 1 100 ? -9.875 3.393 53.939 1.00 94.88 160 ALA A C 1
ATOM 741 O O . ALA A 1 100 ? -10.024 2.200 54.032 1.00 98.45 160 ALA A O 1
ATOM 743 N N . ASN A 1 101 ? -9.068 4.091 54.702 1.00 104.32 161 ASN A N 1
ATOM 744 C CA . ASN A 1 101 ? -8.262 3.492 55.736 1.00 116.95 161 ASN A CA 1
ATOM 745 C C . ASN A 1 101 ? -7.282 4.525 56.202 1.00 121.47 161 ASN A C 1
ATOM 746 O O . ASN A 1 101 ? -7.448 5.687 55.889 1.00 121.07 161 ASN A O 1
ATOM 751 N N . GLU A 1 123 ? 8.128 5.475 36.374 1.00 69.73 183 GLU A N 1
ATOM 752 C CA . GLU A 1 123 ? 6.710 5.809 36.452 1.00 66.63 183 GLU A CA 1
ATOM 753 C C . GLU A 1 123 ? 5.918 5.080 35.372 1.00 56.27 183 GLU A C 1
ATOM 754 O O . GLU A 1 123 ? 6.195 5.224 34.183 1.00 57.29 183 GLU A O 1
ATOM 760 N N . VAL A 1 124 ? 4.922 4.335 35.762 1.00 42.46 184 VAL A N 1
ATOM 761 C CA . VAL A 1 124 ? 4.118 3.580 34.852 1.00 39.42 184 VAL A CA 1
ATOM 762 C C . VAL A 1 124 ? 2.921 4.361 34.306 1.00 36.93 184 VAL A C 1
ATOM 763 O O . VAL A 1 124 ? 2.088 4.809 35.053 1.00 37.12 184 VAL A O 1
ATOM 767 N N . LEU A 1 125 ? 2.843 4.461 32.996 1.00 26.47 185 LEU A N 1
ATOM 768 C CA . LEU A 1 125 ? 1.820 5.237 32.320 1.00 24.61 185 LEU A CA 1
ATOM 769 C C . LEU A 1 125 ? 0.927 4.395 31.445 1.00 28.90 185 LEU A C 1
ATOM 770 O O . LEU A 1 125 ? 1.377 3.456 30.839 1.00 25.91 185 LEU A O 1
ATOM 775 N N . VAL A 1 126 ? -0.331 4.758 31.377 1.00 23.56 186 VAL A N 1
ATOM 776 C CA . VAL A 1 126 ? -1.250 4.172 30.474 1.00 25.32 186 VAL A CA 1
ATOM 777 C C . VAL A 1 126 ? -1.826 5.210 29.512 1.00 24.77 186 VAL A C 1
ATOM 778 O O . VAL A 1 126 ? -1.941 6.377 29.821 1.00 23.68 186 VAL A O 1
ATOM 782 N N . TRP A 1 127 ? -2.157 4.758 28.335 1.00 20.35 187 TRP A N 1
ATOM 783 C CA . TRP A 1 127 ? -2.824 5.567 27.385 1.00 19.02 187 TRP A CA 1
ATOM 784 C C . TRP A 1 127 ? -4.234 5.778 27.881 1.00 20.02 187 TRP A C 1
ATOM 785 O O . TRP A 1 127 ? -4.890 4.864 28.244 1.00 21.76 187 TRP A O 1
ATOM 796 N N . ARG A 1 128 ? -4.710 7.000 27.791 1.00 19.26 188 ARG A N 1
ATOM 797 C CA . ARG A 1 128 ? -6.030 7.332 28.228 1.00 20.44 188 ARG A CA 1
ATOM 798 C C . ARG A 1 128 ? -6.689 8.320 27.288 1.00 20.80 188 ARG A C 1
ATOM 799 O O . ARG A 1 128 ? -6.183 9.378 27.097 1.00 20.33 188 ARG A O 1
ATOM 807 N N . PHE A 1 129 ? -7.811 7.934 26.731 1.00 20.67 189 PHE A N 1
ATOM 808 C CA . PHE A 1 129 ? -8.584 8.784 25.868 1.00 22.10 189 PHE A CA 1
ATOM 809 C C . PHE A 1 129 ? -9.268 9.885 26.668 1.00 20.23 189 PHE A C 1
ATOM 810 O O . PHE A 1 129 ? -9.801 9.646 27.691 1.00 22.14 189 PHE A O 1
ATOM 818 N N . ASP A 1 130 ? -9.240 11.089 26.150 1.00 19.05 190 ASP A N 1
ATOM 819 C CA . ASP A 1 130 ? -9.930 12.188 26.781 1.00 22.48 190 ASP A CA 1
ATOM 820 C C . ASP A 1 130 ? -10.539 13.076 25.736 1.00 21.99 190 ASP A C 1
ATOM 821 O O . ASP A 1 130 ? -9.858 13.820 25.135 1.00 20.16 190 ASP A O 1
ATOM 826 N N . SER A 1 131 ? -11.838 12.999 25.606 1.00 24.68 191 SER A N 1
ATOM 827 C CA . SER A 1 131 ? -12.580 13.732 24.613 1.00 31.22 191 SER A CA 1
ATOM 828 C C . SER A 1 131 ? -12.359 15.249 24.629 1.00 29.67 191 SER A C 1
ATOM 829 O O . SER A 1 131 ? -12.393 15.847 23.629 1.00 28.02 191 SER A O 1
ATOM 832 N N . LYS A 1 132 ? -12.101 15.818 25.782 1.00 24.77 192 LYS A N 1
ATOM 833 C CA . LYS A 1 132 ? -11.883 17.244 25.898 1.00 30.38 192 LYS A CA 1
ATOM 834 C C . LYS A 1 132 ? -10.658 17.745 25.166 1.00 28.07 192 LYS A C 1
ATOM 835 O O . LYS A 1 132 ? -10.541 18.875 24.872 1.00 20.20 192 LYS A O 1
ATOM 839 N N . LEU A 1 133 ? -9.733 16.845 24.893 1.00 19.51 193 LEU A N 1
ATOM 840 C CA . LEU A 1 133 ? -8.513 17.199 24.205 1.00 17.84 193 LEU A CA 1
ATOM 841 C C . LEU A 1 133 ? -8.764 17.596 22.775 1.00 16.09 193 LEU A C 1
ATOM 842 O O . LEU A 1 133 ? -7.949 18.167 22.161 1.00 20.40 193 LEU A O 1
ATOM 847 N N . ALA A 1 134 ? -9.939 17.288 22.283 1.00 25.21 194 ALA A N 1
ATOM 848 C CA . ALA A 1 134 ? -10.346 17.718 20.949 1.00 22.61 194 ALA A CA 1
ATOM 849 C C . ALA A 1 134 ? -10.487 19.233 20.870 1.00 18.51 194 ALA A C 1
ATOM 850 O O . ALA A 1 134 ? -10.409 19.818 19.785 1.00 19.24 194 ALA A O 1
ATOM 852 N N . PHE A 1 135 ? -10.708 19.871 22.018 1.00 18.48 195 PHE A N 1
ATOM 853 C CA . PHE A 1 135 ? -11.027 21.298 22.048 1.00 19.25 195 PHE A CA 1
ATOM 854 C C . PHE A 1 135 ? -10.023 22.117 22.850 1.00 23.51 195 PHE A C 1
ATOM 855 O O . PHE A 1 135 ? -9.964 23.344 22.737 1.00 26.39 195 PHE A O 1
ATOM 863 N N . HIS A 1 136 ? -9.235 21.477 23.681 1.00 18.40 196 HIS A N 1
ATOM 864 C CA . HIS A 1 136 ? -8.286 22.138 24.535 1.00 22.50 196 HIS A CA 1
ATOM 865 C C . HIS A 1 136 ? -6.876 21.652 24.243 1.00 24.37 196 HIS A C 1
ATOM 866 O O . HIS A 1 136 ? -6.590 20.517 24.452 1.00 20.24 196 HIS A O 1
ATOM 873 N N . HIS A 1 137 ? -6.025 22.537 23.748 1.00 20.85 197 HIS A N 1
ATOM 874 C CA . HIS A 1 137 ? -4.676 22.189 23.388 1.00 23.17 197 HIS A CA 1
ATOM 875 C C . HIS A 1 137 ? -3.757 22.306 24.607 1.00 24.30 197 HIS A C 1
ATOM 876 O O . HIS A 1 137 ? -2.975 23.217 24.752 1.00 21.36 197 HIS A O 1
ATOM 883 N N . MET A 1 138 ? -3.885 21.336 25.488 1.00 19.50 198 MET A N 1
ATOM 884 C CA . MET A 1 138 ? -3.188 21.376 26.734 1.00 24.31 198 MET A CA 1
ATOM 885 C C . MET A 1 138 ? -1.696 21.552 26.643 1.00 21.17 198 MET A C 1
ATOM 886 O O . MET A 1 138 ? -1.116 22.282 27.374 1.00 22.25 198 MET A O 1
ATOM 891 N N . ALA A 1 139 ? -1.071 20.811 25.756 1.00 24.24 199 ALA A N 1
ATOM 892 C CA . ALA A 1 139 ? 0.362 20.857 25.615 1.00 24.47 199 ALA A CA 1
ATOM 893 C C . ALA A 1 139 ? 0.869 22.261 25.317 1.00 27.05 199 ALA A C 1
ATOM 894 O O . ALA A 1 139 ? 1.891 22.657 25.776 1.00 28.03 199 ALA A O 1
ATOM 896 N N . ARG A 1 140 ? 0.139 22.972 24.506 1.00 21.39 200 ARG A N 1
ATOM 897 C CA A ARG A 1 140 ? 0.568 24.309 24.108 0.62 22.10 200 ARG A CA 1
ATOM 898 C CA B ARG A 1 140 ? 0.565 24.308 24.107 0.38 23.97 200 ARG A CA 1
ATOM 899 C C . ARG A 1 140 ? 0.371 25.308 25.240 1.00 29.49 200 ARG A C 1
ATOM 900 O O . ARG A 1 140 ? 1.136 26.265 25.379 1.00 30.85 200 ARG A O 1
ATOM 915 N N . GLU A 1 141 ? -0.655 25.080 26.054 1.00 29.58 201 GLU A N 1
ATOM 916 C CA . GLU A 1 141 ? -0.881 25.916 27.218 1.00 29.45 201 GLU A CA 1
ATOM 917 C C . GLU A 1 141 ? 0.258 25.691 28.211 1.00 32.61 201 GLU A C 1
ATOM 918 O O . GLU A 1 141 ? 0.749 26.633 28.827 1.00 32.11 201 GLU A O 1
ATOM 924 N N . LEU A 1 142 ? 0.697 24.441 28.337 1.00 28.21 202 LEU A N 1
ATOM 925 C CA . LEU A 1 142 ? 1.781 24.102 29.257 1.00 33.34 202 LEU A CA 1
ATOM 926 C C . LEU A 1 142 ? 3.168 24.438 28.704 1.00 34.63 202 LEU A C 1
ATOM 927 O O . LEU A 1 142 ? 4.044 24.885 29.443 1.00 40.15 202 LEU A O 1
ATOM 932 N N . HIS A 1 143 ? 3.372 24.215 27.409 1.00 30.85 203 HIS A N 1
ATOM 933 C CA . HIS A 1 143 ? 4.678 24.458 26.799 1.00 31.14 203 HIS A CA 1
ATOM 934 C C . HIS A 1 143 ? 4.576 25.250 25.500 1.00 35.41 203 HIS A C 1
ATOM 935 O O . HIS A 1 143 ? 4.788 24.698 24.421 1.00 37.80 203 HIS A O 1
ATOM 942 N N . PRO A 1 144 ? 4.266 26.553 25.599 1.00 41.24 204 PRO A N 1
ATOM 943 C CA . PRO A 1 144 ? 4.089 27.398 24.411 1.00 43.24 204 PRO A CA 1
ATOM 944 C C . PRO A 1 144 ? 5.347 27.493 23.548 1.00 50.27 204 PRO A C 1
ATOM 945 O O . PRO A 1 144 ? 5.247 27.788 22.356 1.00 53.64 204 PRO A O 1
ATOM 949 N N . GLU A 1 145 ? 6.489 27.199 24.128 1.00 54.49 205 GLU A N 1
ATOM 950 C CA . GLU A 1 145 ? 7.734 27.321 23.419 1.00 58.14 205 GLU A CA 1
ATOM 951 C C . GLU A 1 145 ? 7.914 26.259 22.391 1.00 56.13 205 GLU A C 1
ATOM 952 O O . GLU A 1 145 ? 8.788 26.367 21.574 1.00 61.68 205 GLU A O 1
ATOM 958 N N . TYR A 1 146 ? 7.107 25.211 22.443 1.00 46.61 206 TYR A N 1
ATOM 959 C CA . TYR A 1 146 ? 7.227 24.166 21.467 1.00 43.64 206 TYR A CA 1
ATOM 960 C C . TYR A 1 146 ? 6.586 24.614 20.192 1.00 46.22 206 TYR A C 1
ATOM 961 O O . TYR A 1 146 ? 6.812 24.038 19.171 1.00 52.98 206 TYR A O 1
ATOM 970 N N . TYR A 1 147 ? 5.755 25.629 20.260 1.00 42.20 207 TYR A N 1
ATOM 971 C CA . TYR A 1 147 ? 4.980 26.020 19.119 1.00 43.53 207 TYR A CA 1
ATOM 972 C C . TYR A 1 147 ? 5.376 27.373 18.590 1.00 52.65 207 TYR A C 1
ATOM 973 O O . TYR A 1 147 ? 5.554 28.284 19.339 1.00 56.63 207 TYR A O 1
ATOM 982 N N . LYS A 1 148 ? 5.497 27.480 17.284 1.00 64.34 208 LYS A N 1
ATOM 983 C CA . LYS A 1 148 ? 5.771 28.759 16.638 1.00 71.84 208 LYS A CA 1
ATOM 984 C C . LYS A 1 148 ? 5.476 28.733 15.145 1.00 77.23 208 LYS A C 1
ATOM 985 O O . LYS A 1 148 ? 6.288 28.245 14.365 1.00 82.21 208 LYS A O 1
ATOM 991 N N . ASP B 2 10 ? -16.541 8.206 -17.427 1.00 51.84 83 ASP B N 1
ATOM 992 C CA . ASP B 2 10 ? -16.509 7.592 -16.107 1.00 53.71 83 ASP B CA 1
ATOM 993 C C . ASP B 2 10 ? -15.329 6.654 -16.000 1.00 53.11 83 ASP B C 1
ATOM 994 O O . ASP B 2 10 ? -15.176 5.745 -16.780 1.00 57.96 83 ASP B O 1
ATOM 999 N N . ILE B 2 11 ? -14.485 6.898 -15.031 1.00 45.20 84 ILE B N 1
ATOM 1000 C CA . ILE B 2 11 ? -13.381 6.022 -14.801 1.00 40.74 84 ILE B CA 1
ATOM 1001 C C . ILE B 2 11 ? -13.754 5.054 -13.711 1.00 36.52 84 ILE B C 1
ATOM 1002 O O . ILE B 2 11 ? -13.872 5.439 -12.601 1.00 34.47 84 ILE B O 1
ATOM 1007 N N . ILE B 2 12 ? -13.918 3.805 -14.081 1.00 32.86 85 ILE B N 1
ATOM 1008 C CA . ILE B 2 12 ? -14.247 2.747 -13.182 1.00 32.26 85 ILE B CA 1
ATOM 1009 C C . ILE B 2 12 ? -12.993 2.007 -12.761 1.00 29.26 85 ILE B C 1
ATOM 1010 O O . ILE B 2 12 ? -12.272 1.557 -13.576 1.00 30.01 85 ILE B O 1
ATOM 1015 N N . VAL B 2 13 ? -12.796 1.848 -11.467 1.00 26.16 86 VAL B N 1
ATOM 1016 C CA . VAL B 2 13 ? -11.685 1.089 -10.978 1.00 25.36 86 VAL B CA 1
ATOM 1017 C C . VAL B 2 13 ? -12.163 -0.011 -10.080 1.00 24.99 86 VAL B C 1
ATOM 1018 O O . VAL B 2 13 ? -13.267 0.006 -9.653 1.00 29.02 86 VAL B O 1
ATOM 1022 N N . VAL B 2 14 ? -11.307 -0.971 -9.827 1.00 23.80 87 VAL B N 1
ATOM 1023 C CA . VAL B 2 14 ? -11.619 -2.084 -8.967 1.00 29.83 87 VAL B CA 1
ATOM 1024 C C . VAL B 2 14 ? -10.547 -2.275 -7.899 1.00 22.17 87 VAL B C 1
ATOM 1025 O O . VAL B 2 14 ? -9.402 -2.106 -8.144 1.00 24.20 87 VAL B O 1
ATOM 1029 N N . ALA B 2 15 ? -10.973 -2.590 -6.704 1.00 22.93 88 ALA B N 1
ATOM 1030 C CA . ALA B 2 15 ? -10.062 -2.737 -5.599 1.00 21.07 88 ALA B CA 1
ATOM 1031 C C . ALA B 2 15 ? -9.294 -4.018 -5.694 1.00 22.75 88 ALA B C 1
ATOM 1032 O O . ALA B 2 15 ? -9.856 -5.039 -5.916 1.00 25.26 88 ALA B O 1
ATOM 1034 N N . LEU B 2 16 ? -7.994 -3.919 -5.464 1.00 19.22 89 LEU B N 1
ATOM 1035 C CA . LEU B 2 16 ? -7.090 -5.034 -5.462 1.00 20.86 89 LEU B CA 1
ATOM 1036 C C . LEU B 2 16 ? -6.859 -5.599 -4.075 1.00 22.32 89 LEU B C 1
ATOM 1037 O O . LEU B 2 16 ? -6.429 -6.686 -3.930 1.00 25.04 89 LEU B O 1
ATOM 1042 N N . TYR B 2 17 ? -7.152 -4.794 -3.088 1.00 17.87 90 TYR B N 1
ATOM 1043 C CA . TYR B 2 17 ? -7.058 -5.193 -1.680 1.00 22.12 90 TYR B CA 1
ATOM 1044 C C . TYR B 2 17 ? -8.220 -4.632 -0.878 1.00 21.65 90 TYR B C 1
ATOM 1045 O O . TYR B 2 17 ? -8.938 -3.747 -1.349 1.00 19.28 90 TYR B O 1
ATOM 1054 N N . ASP B 2 18 ? -8.380 -5.119 0.351 1.00 19.08 91 ASP B N 1
ATOM 1055 C CA . ASP B 2 18 ? -9.303 -4.484 1.292 1.00 21.26 91 ASP B CA 1
ATOM 1056 C C . ASP B 2 18 ? -8.690 -3.206 1.840 1.00 21.80 91 ASP B C 1
ATOM 1057 O O . ASP B 2 18 ? -7.479 -3.136 2.049 1.00 19.07 91 ASP B O 1
ATOM 1062 N N . TYR B 2 19 ? -9.535 -2.212 2.115 1.00 17.68 92 TYR B N 1
ATOM 1063 C CA . TYR B 2 19 ? -9.094 -0.992 2.774 1.00 15.17 92 TYR B CA 1
ATOM 1064 C C . TYR B 2 19 ? -10.110 -0.574 3.837 1.00 19.72 92 TYR B C 1
ATOM 1065 O O . TYR B 2 19 ? -11.301 -0.444 3.554 1.00 18.26 92 TYR B O 1
ATOM 1074 N N . GLU B 2 20 ? -9.637 -0.393 5.064 1.00 19.54 93 GLU B N 1
ATOM 1075 C CA . GLU B 2 20 ? -10.497 0.036 6.163 1.00 21.72 93 GLU B CA 1
ATOM 1076 C C . GLU B 2 20 ? -10.260 1.512 6.477 1.00 23.65 93 GLU B C 1
ATOM 1077 O O . GLU B 2 20 ? -9.213 1.884 6.998 1.00 24.84 93 GLU B O 1
ATOM 1083 N N . ALA B 2 21 ? -11.232 2.349 6.137 1.00 20.29 94 ALA B N 1
ATOM 1084 C CA . ALA B 2 21 ? -11.127 3.783 6.388 1.00 22.06 94 ALA B CA 1
ATOM 1085 C C . ALA B 2 21 ? -11.269 4.084 7.872 1.00 23.93 94 ALA B C 1
ATOM 1086 O O . ALA B 2 21 ? -12.132 3.526 8.552 1.00 26.10 94 ALA B O 1
ATOM 1088 N N . ILE B 2 22 ? -10.426 4.979 8.367 1.00 17.49 95 ILE B N 1
ATOM 1089 C CA . ILE B 2 22 ? -10.539 5.457 9.736 1.00 18.86 95 ILE B CA 1
ATOM 1090 C C . ILE B 2 22 ? -11.008 6.909 9.699 1.00 21.03 95 ILE B C 1
ATOM 1091 O O . ILE B 2 22 ? -11.889 7.319 10.457 1.00 23.69 95 ILE B O 1
ATOM 1096 N N . HIS B 2 23 ? -10.425 7.668 8.778 1.00 20.14 96 HIS B N 1
ATOM 1097 C CA . HIS B 2 23 ? -10.793 9.057 8.535 1.00 21.16 96 HIS B CA 1
ATOM 1098 C C . HIS B 2 23 ? -12.226 9.119 8.020 1.00 18.45 96 HIS B C 1
ATOM 1099 O O . HIS B 2 23 ? -12.597 8.347 7.141 1.00 24.27 96 HIS B O 1
ATOM 1106 N N . HIS B 2 24 ? -13.034 10.025 8.560 1.00 19.88 97 HIS B N 1
ATOM 1107 C CA . HIS B 2 24 ? -14.443 10.082 8.171 1.00 23.58 97 HIS B CA 1
ATOM 1108 C C . HIS B 2 24 ? -14.609 10.506 6.708 1.00 25.63 97 HIS B C 1
ATOM 1109 O O . HIS B 2 24 ? -15.666 10.310 6.115 1.00 26.13 97 HIS B O 1
ATOM 1116 N N . GLU B 2 25 ? -13.560 11.067 6.116 1.00 19.95 98 GLU B N 1
ATOM 1117 C CA . GLU B 2 25 ? -13.628 11.476 4.716 1.00 23.63 98 GLU B CA 1
ATOM 1118 C C . GLU B 2 25 ? -13.060 10.408 3.774 1.00 20.64 98 GLU B C 1
ATOM 1119 O O . GLU B 2 25 ? -13.107 10.565 2.547 1.00 20.62 98 GLU B O 1
ATOM 1125 N N . ASP B 2 26 ? -12.517 9.330 4.335 1.00 20.94 99 ASP B N 1
ATOM 1126 C CA . ASP B 2 26 ? -12.008 8.232 3.511 1.00 19.71 99 ASP B CA 1
ATOM 1127 C C . ASP B 2 26 ? -13.131 7.249 3.195 1.00 23.16 99 ASP B C 1
ATOM 1128 O O . ASP B 2 26 ? -14.164 7.249 3.855 1.00 22.61 99 ASP B O 1
ATOM 1133 N N . LEU B 2 27 ? -12.918 6.379 2.218 1.00 17.58 100 LEU B N 1
ATOM 1134 C CA . LEU B 2 27 ? -13.886 5.371 1.835 1.00 20.63 100 LEU B CA 1
ATOM 1135 C C . LEU B 2 27 ? -13.380 3.932 1.974 1.00 23.25 100 LEU B C 1
ATOM 1136 O O . LEU B 2 27 ? -12.469 3.561 1.317 1.00 20.39 100 LEU B O 1
ATOM 1141 N N . SER B 2 28 ? -14.001 3.144 2.839 1.00 18.90 101 SER B N 1
ATOM 1142 C CA . SER B 2 28 ? -13.661 1.743 2.952 1.00 24.52 101 SER B CA 1
ATOM 1143 C C . SER B 2 28 ? -14.101 0.951 1.732 1.00 23.82 101 SER B C 1
ATOM 1144 O O . SER B 2 28 ? -15.036 1.287 1.091 1.00 24.43 101 SER B O 1
ATOM 1147 N N . PHE B 2 29 ? -13.384 -0.105 1.454 1.00 21.66 102 PHE B N 1
ATOM 1148 C CA . PHE B 2 29 ? -13.789 -1.004 0.414 1.00 18.84 102 PHE B CA 1
ATOM 1149 C C . PHE B 2 29 ? -13.179 -2.337 0.608 1.00 19.93 102 PHE B C 1
ATOM 1150 O O . PHE B 2 29 ? -12.240 -2.489 1.297 1.00 20.30 102 PHE B O 1
ATOM 1158 N N . GLN B 2 30 ? -13.821 -3.307 0.019 1.00 23.10 103 GLN B N 1
ATOM 1159 C CA A GLN B 2 30 ? -13.225 -4.707 -0.066 0.49 26.09 103 GLN B CA 1
ATOM 1160 C CA B GLN B 2 30 ? -13.063 -4.653 -0.177 0.51 26.09 103 GLN B CA 1
ATOM 1161 C C . GLN B 2 30 ? -12.575 -5.193 -1.445 1.00 25.18 103 GLN B C 1
ATOM 1162 O O . GLN B 2 30 ? -13.022 -4.610 -2.384 1.00 25.16 103 GLN B O 1
ATOM 1173 N N . LYS B 2 31 ? -11.721 -6.163 -1.526 1.00 23.34 104 LYS B N 1
ATOM 1174 C CA . LYS B 2 31 ? -11.191 -6.624 -2.761 1.00 27.64 104 LYS B CA 1
ATOM 1175 C C . LYS B 2 31 ? -12.338 -6.937 -3.679 1.00 30.43 104 LYS B C 1
ATOM 1176 O O . LYS B 2 31 ? -13.235 -7.620 -3.294 1.00 31.71 104 LYS B O 1
ATOM 1182 N N . GLY B 2 32 ? -12.295 -6.391 -4.865 1.00 29.53 105 GLY B N 1
ATOM 1183 C CA . GLY B 2 32 ? -13.308 -6.662 -5.840 1.00 28.15 105 GLY B CA 1
ATOM 1184 C C . GLY B 2 32 ? -14.311 -5.573 -6.014 1.00 29.69 105 GLY B C 1
ATOM 1185 O O . GLY B 2 32 ? -14.949 -5.527 -7.022 1.00 28.75 105 GLY B O 1
ATOM 1186 N N . ASP B 2 33 ? -14.454 -4.702 -5.034 1.00 28.56 106 ASP B N 1
ATOM 1187 C CA . ASP B 2 33 ? -15.385 -3.613 -5.161 1.00 30.69 106 ASP B CA 1
ATOM 1188 C C . ASP B 2 33 ? -15.023 -2.735 -6.333 1.00 29.78 106 ASP B C 1
ATOM 1189 O O . ASP B 2 33 ? -13.877 -2.503 -6.578 1.00 27.12 106 ASP B O 1
ATOM 1194 N N . GLN B 2 34 ? -16.033 -2.256 -7.041 1.00 26.51 107 GLN B N 1
ATOM 1195 C CA . GLN B 2 34 ? -15.870 -1.306 -8.109 1.00 28.18 107 GLN B CA 1
ATOM 1196 C C . GLN B 2 34 ? -16.235 0.073 -7.673 1.00 26.42 107 GLN B C 1
ATOM 1197 O O . GLN B 2 34 ? -17.156 0.281 -6.951 1.00 31.32 107 GLN B O 1
ATOM 1203 N N . MET B 2 35 ? -15.509 1.026 -8.174 1.00 25.33 108 MET B N 1
ATOM 1204 C CA . MET B 2 35 ? -15.725 2.397 -7.828 1.00 26.90 108 MET B CA 1
ATOM 1205 C C . MET B 2 35 ? -15.565 3.316 -9.007 1.00 28.66 108 MET B C 1
ATOM 1206 O O . MET B 2 35 ? -14.864 3.018 -9.902 1.00 29.69 108 MET B O 1
ATOM 1211 N N . VAL B 2 36 ? -16.206 4.454 -8.943 1.00 27.14 109 VAL B N 1
ATOM 1212 C CA . VAL B 2 36 ? -15.997 5.508 -9.930 1.00 27.26 109 VAL B CA 1
ATOM 1213 C C . VAL B 2 36 ? -15.056 6.547 -9.350 1.00 26.06 109 VAL B C 1
ATOM 1214 O O . VAL B 2 36 ? -15.260 7.012 -8.230 1.00 27.15 109 VAL B O 1
ATOM 1218 N N . VAL B 2 37 ? -14.016 6.903 -10.095 1.00 23.18 110 VAL B N 1
ATOM 1219 C CA . VAL B 2 37 ? -13.098 7.935 -9.639 1.00 22.31 110 VAL B CA 1
ATOM 1220 C C . VAL B 2 37 ? -13.704 9.305 -9.922 1.00 31.84 110 VAL B C 1
ATOM 1221 O O . VAL B 2 37 ? -14.039 9.610 -11.061 1.00 35.57 110 VAL B O 1
ATOM 1225 N N . LEU B 2 38 ? -13.884 10.094 -8.897 1.00 28.35 111 LEU B N 1
ATOM 1226 C CA . LEU B 2 38 ? -14.439 11.421 -9.025 1.00 33.37 111 LEU B CA 1
ATOM 1227 C C . LEU B 2 38 ? -13.425 12.535 -9.162 1.00 34.63 111 LEU B C 1
ATOM 1228 O O . LEU B 2 38 ? -13.669 13.457 -9.857 1.00 35.31 111 LEU B O 1
ATOM 1233 N N . GLU B 2 39 ? -12.298 12.433 -8.476 1.00 29.37 112 GLU B N 1
ATOM 1234 C CA . GLU B 2 39 ? -11.206 13.367 -8.600 1.00 30.12 112 GLU B CA 1
ATOM 1235 C C . GLU B 2 39 ? -9.874 12.639 -8.432 1.00 27.95 112 GLU B C 1
ATOM 1236 O O . GLU B 2 39 ? -9.706 11.866 -7.568 1.00 29.04 112 GLU B O 1
ATOM 1242 N N . GLU B 2 40 ? -8.968 12.897 -9.329 1.00 24.76 113 GLU B N 1
ATOM 1243 C CA . GLU B 2 40 ? -7.810 12.087 -9.490 1.00 26.29 113 GLU B CA 1
ATOM 1244 C C . GLU B 2 40 ? -6.648 12.992 -9.234 1.00 31.63 113 GLU B C 1
ATOM 1245 O O . GLU B 2 40 ? -5.854 13.227 -10.068 1.00 40.37 113 GLU B O 1
ATOM 1251 N N . SER B 2 41 ? -6.590 13.528 -8.049 1.00 32.50 114 SER B N 1
ATOM 1252 C CA . SER B 2 41 ? -5.595 14.478 -7.673 1.00 30.88 114 SER B CA 1
ATOM 1253 C C . SER B 2 41 ? -4.607 13.845 -6.678 1.00 27.21 114 SER B C 1
ATOM 1254 O O . SER B 2 41 ? -5.000 13.326 -5.685 1.00 25.28 114 SER B O 1
ATOM 1257 N N . GLY B 2 42 ? -3.329 13.897 -6.985 1.00 21.07 116 GLY B N 1
ATOM 1258 C CA . GLY B 2 42 ? -2.337 13.307 -6.127 1.00 19.01 116 GLY B CA 1
ATOM 1259 C C . GLY B 2 42 ? -2.537 11.821 -6.053 1.00 16.49 116 GLY B C 1
ATOM 1260 O O . GLY B 2 42 ? -2.858 11.248 -7.015 1.00 19.70 116 GLY B O 1
ATOM 1261 N N . GLU B 2 43 ? -2.378 11.240 -4.888 1.00 16.08 117 GLU B N 1
ATOM 1262 C CA . GLU B 2 43 ? -2.395 9.811 -4.709 1.00 15.16 117 GLU B CA 1
ATOM 1263 C C . GLU B 2 43 ? -3.586 9.301 -3.883 1.00 19.54 117 GLU B C 1
ATOM 1264 O O . GLU B 2 43 ? -3.805 8.148 -3.807 1.00 17.22 117 GLU B O 1
ATOM 1270 N N . TRP B 2 44 ? -4.323 10.213 -3.289 1.00 17.59 118 TRP B N 1
ATOM 1271 C CA . TRP B 2 44 ? -5.517 9.881 -2.581 1.00 14.53 118 TRP B CA 1
ATOM 1272 C C . TRP B 2 44 ? -6.699 10.433 -3.376 1.00 19.02 118 TRP B C 1
ATOM 1273 O O . TRP B 2 44 ? -6.969 11.581 -3.331 1.00 21.80 118 TRP B O 1
ATOM 1284 N N . TRP B 2 45 ? -7.343 9.558 -4.101 1.00 15.91 119 TRP B N 1
ATOM 1285 C CA . TRP B 2 45 ? -8.361 9.905 -5.045 1.00 17.51 119 TRP B CA 1
ATOM 1286 C C . TRP B 2 45 ? -9.768 9.928 -4.442 1.00 18.28 119 TRP B C 1
ATOM 1287 O O . TRP B 2 45 ? -10.044 9.154 -3.614 1.00 21.41 119 TRP B O 1
ATOM 1298 N N . LYS B 2 46 ? -10.628 10.816 -4.887 1.00 20.33 120 LYS B N 1
ATOM 1299 C CA . LYS B 2 46 ? -11.975 10.846 -4.383 1.00 22.85 120 LYS B CA 1
ATOM 1300 C C . LYS B 2 46 ? -12.764 9.912 -5.251 1.00 25.74 120 LYS B C 1
ATOM 1301 O O . LYS B 2 46 ? -12.694 9.983 -6.438 1.00 28.03 120 LYS B O 1
ATOM 1307 N N . ALA B 2 47 ? -13.483 8.997 -4.644 1.00 22.28 121 ALA B N 1
ATOM 1308 C CA . ALA B 2 47 ? -14.191 7.954 -5.378 1.00 22.55 121 ALA B CA 1
ATOM 1309 C C . ALA B 2 47 ? -15.583 7.683 -4.823 1.00 23.40 121 ALA B C 1
ATOM 1310 O O . ALA B 2 47 ? -15.907 8.079 -3.707 1.00 24.30 121 ALA B O 1
ATOM 1312 N N . ARG B 2 48 ? -16.403 7.002 -5.617 1.00 25.53 122 ARG B N 1
ATOM 1313 C CA . ARG B 2 48 ? -17.724 6.578 -5.168 1.00 27.19 122 ARG B CA 1
ATOM 1314 C C . ARG B 2 48 ? -17.896 5.083 -5.378 1.00 26.78 122 ARG B C 1
ATOM 1315 O O . ARG B 2 48 ? -17.614 4.565 -6.456 1.00 27.42 122 ARG B O 1
ATOM 1323 N N . SER B 2 49 ? -18.353 4.389 -4.344 1.00 27.27 123 SER B N 1
ATOM 1324 C CA . SER B 2 49 ? -18.660 2.972 -4.467 1.00 28.45 123 SER B CA 1
ATOM 1325 C C . SER B 2 49 ? -19.880 2.775 -5.358 1.00 29.05 123 SER B C 1
ATOM 1326 O O . SER B 2 49 ? -20.917 3.386 -5.134 1.00 33.24 123 SER B O 1
ATOM 1329 N N . LEU B 2 50 ? -19.765 1.927 -6.370 1.00 27.79 124 LEU B N 1
ATOM 1330 C CA . LEU B 2 50 ? -20.913 1.639 -7.223 1.00 28.59 124 LEU B CA 1
ATOM 1331 C C . LEU B 2 50 ? -21.989 0.864 -6.471 1.00 36.10 124 LEU B C 1
ATOM 1332 O O . LEU B 2 50 ? -23.171 0.957 -6.795 1.00 38.59 124 LEU B O 1
ATOM 1337 N N . ALA B 2 51 ? -21.575 0.107 -5.462 1.00 36.92 125 ALA B N 1
ATOM 1338 C CA . ALA B 2 51 ? -22.504 -0.734 -4.712 1.00 41.02 125 ALA B CA 1
ATOM 1339 C C . ALA B 2 51 ? -23.294 0.047 -3.659 1.00 40.28 125 ALA B C 1
ATOM 1340 O O . ALA B 2 51 ? -24.501 -0.152 -3.510 1.00 39.70 125 ALA B O 1
ATOM 1342 N N . THR B 2 52 ? -22.620 0.932 -2.929 1.00 33.88 126 THR B N 1
ATOM 1343 C CA . THR B 2 52 ? -23.262 1.627 -1.813 1.00 35.84 126 THR B CA 1
ATOM 1344 C C . THR B 2 52 ? -23.485 3.120 -2.040 1.00 34.09 126 THR B C 1
ATOM 1345 O O . THR B 2 52 ? -24.181 3.765 -1.253 1.00 30.44 126 THR B O 1
ATOM 1349 N N . ARG B 2 53 ? -22.871 3.646 -3.099 1.00 31.53 127 ARG B N 1
ATOM 1350 C CA A ARG B 2 53 ? -22.902 5.069 -3.445 0.62 33.81 127 ARG B CA 1
ATOM 1351 C CA B ARG B 2 53 ? -22.934 5.074 -3.432 0.38 33.32 127 ARG B CA 1
ATOM 1352 C C . ARG B 2 53 ? -22.305 5.955 -2.353 1.00 32.88 127 ARG B C 1
ATOM 1353 O O . ARG B 2 53 ? -22.462 7.172 -2.376 1.00 35.64 127 ARG B O 1
ATOM 1368 N N . LYS B 2 54 ? -21.593 5.340 -1.411 1.00 28.34 128 LYS B N 1
ATOM 1369 C CA . LYS B 2 54 ? -20.830 6.101 -0.428 1.00 26.02 128 LYS B CA 1
ATOM 1370 C C . LYS B 2 54 ? -19.634 6.721 -1.145 1.00 28.30 128 LYS B C 1
ATOM 1371 O O . LYS B 2 54 ? -19.098 6.126 -2.075 1.00 26.15 128 LYS B O 1
ATOM 1375 N N . GLU B 2 55 ? -19.217 7.906 -0.716 1.00 27.51 129 GLU B N 1
ATOM 1376 C CA . GLU B 2 55 ? -18.110 8.603 -1.365 1.00 28.42 129 GLU B CA 1
ATOM 1377 C C . GLU B 2 55 ? -16.999 8.908 -0.376 1.00 26.93 129 GLU B C 1
ATOM 1378 O O . GLU B 2 55 ? -17.253 9.082 0.812 1.00 23.99 129 GLU B O 1
ATOM 1384 N N . GLY B 2 56 ? -15.764 8.978 -0.866 1.00 22.42 130 GLY B N 1
ATOM 1385 C CA . GLY B 2 56 ? -14.643 9.330 -0.014 1.00 21.51 130 GLY B CA 1
ATOM 1386 C C . GLY B 2 56 ? -13.293 9.103 -0.665 1.00 23.27 130 GLY B C 1
ATOM 1387 O O . GLY B 2 56 ? -13.203 8.648 -1.805 1.00 21.39 130 GLY B O 1
ATOM 1388 N N . TYR B 2 57 ? -12.231 9.424 0.062 1.00 17.40 131 TYR B N 1
ATOM 1389 C CA . TYR B 2 57 ? -10.882 9.279 -0.482 1.00 16.28 131 TYR B CA 1
ATOM 1390 C C . TYR B 2 57 ? -10.361 7.854 -0.350 1.00 17.83 131 TYR B C 1
ATOM 1391 O O . TYR B 2 57 ? -10.642 7.166 0.637 1.00 15.60 131 TYR B O 1
ATOM 1400 N N . ILE B 2 58 ? -9.589 7.430 -1.348 1.00 15.38 132 ILE B N 1
ATOM 1401 C CA . ILE B 2 58 ? -9.045 6.079 -1.405 1.00 14.21 132 ILE B CA 1
ATOM 1402 C C . ILE B 2 58 ? -7.564 6.110 -1.783 1.00 13.34 132 ILE B C 1
ATOM 1403 O O . ILE B 2 58 ? -7.129 7.002 -2.504 1.00 17.10 132 ILE B O 1
ATOM 1408 N N . PRO B 2 59 ? -6.786 5.130 -1.297 1.00 14.53 133 PRO B N 1
ATOM 1409 C CA . PRO B 2 59 ? -5.381 5.035 -1.698 1.00 12.61 133 PRO B CA 1
ATOM 1410 C C . PRO B 2 59 ? -5.294 4.514 -3.131 1.00 13.21 133 PRO B C 1
ATOM 1411 O O . PRO B 2 59 ? -5.752 3.411 -3.419 1.00 17.27 133 PRO B O 1
ATOM 1415 N N . SER B 2 60 ? -4.723 5.306 -4.025 1.00 12.70 134 SER B N 1
ATOM 1416 C CA . SER B 2 60 ? -4.833 5.007 -5.452 1.00 16.06 134 SER B CA 1
ATOM 1417 C C . SER B 2 60 ? -4.072 3.743 -5.857 1.00 19.47 134 SER B C 1
ATOM 1418 O O . SER B 2 60 ? -4.395 3.123 -6.873 1.00 17.51 134 SER B O 1
ATOM 1421 N N . ASN B 2 61 ? -3.076 3.349 -5.069 1.00 17.84 135 ASN B N 1
ATOM 1422 C CA . ASN B 2 61 ? -2.325 2.140 -5.405 1.00 20.05 135 ASN B CA 1
ATOM 1423 C C . ASN B 2 61 ? -3.110 0.881 -5.033 1.00 16.73 135 ASN B C 1
ATOM 1424 O O . ASN B 2 61 ? -2.673 -0.224 -5.322 1.00 19.43 135 ASN B O 1
ATOM 1429 N N . TYR B 2 62 ? -4.274 1.047 -4.405 1.00 16.30 136 TYR B N 1
ATOM 1430 C CA . TYR B 2 62 ? -5.106 -0.107 -4.032 1.00 18.66 136 TYR B CA 1
ATOM 1431 C C . TYR B 2 62 ? -6.101 -0.488 -5.123 1.00 22.26 136 TYR B C 1
ATOM 1432 O O . TYR B 2 62 ? -6.831 -1.470 -4.984 1.00 22.21 136 TYR B O 1
ATOM 1441 N N . VAL B 2 63 ? -6.151 0.266 -6.198 1.00 18.99 137 VAL B N 1
ATOM 1442 C CA . VAL B 2 63 ? -7.129 0.012 -7.250 1.00 19.68 137 VAL B CA 1
ATOM 1443 C C . VAL B 2 63 ? -6.512 -0.012 -8.631 1.00 20.53 137 VAL B C 1
ATOM 1444 O O . VAL B 2 63 ? -5.441 0.464 -8.824 1.00 20.43 137 VAL B O 1
ATOM 1448 N N . ALA B 2 64 ? -7.252 -0.553 -9.600 1.00 20.14 138 ALA B N 1
ATOM 1449 C CA . ALA B 2 64 ? -6.816 -0.532 -10.968 1.00 24.47 138 ALA B CA 1
ATOM 1450 C C . ALA B 2 64 ? -8.001 -0.364 -11.904 1.00 25.50 138 ALA B C 1
ATOM 1451 O O . ALA B 2 64 ? -9.055 -0.788 -11.610 1.00 25.78 138 ALA B O 1
ATOM 1453 N N . ARG B 2 65 ? -7.767 0.274 -13.022 1.00 38.70 139 ARG B N 1
ATOM 1454 C CA . ARG B 2 65 ? -8.768 0.434 -14.060 1.00 40.86 139 ARG B CA 1
ATOM 1455 C C . ARG B 2 65 ? -9.350 -0.882 -14.480 1.00 42.17 139 ARG B C 1
ATOM 1456 O O . ARG B 2 65 ? -8.676 -1.854 -14.579 1.00 42.05 139 ARG B O 1
ATOM 1464 N N . VAL B 2 66 ? -10.648 -0.899 -14.725 1.00 43.84 140 VAL B N 1
ATOM 1465 C CA . VAL B 2 66 ? -11.241 -2.130 -15.222 1.00 46.01 140 VAL B CA 1
ATOM 1466 C C . VAL B 2 66 ? -10.636 -2.454 -16.581 1.00 48.27 140 VAL B C 1
ATOM 1467 O O . VAL B 2 66 ? -10.269 -1.547 -17.325 1.00 49.01 140 VAL B O 1
ATOM 1471 N N . ASP B 2 67 ? -10.510 -3.748 -16.870 1.00 58.67 141 ASP B N 1
ATOM 1472 C CA . ASP B 2 67 ? -9.925 -4.253 -18.117 1.00 60.88 141 ASP B CA 1
ATOM 1473 C C . ASP B 2 67 ? -8.420 -3.993 -18.244 1.00 59.11 141 ASP B C 1
ATOM 1474 O O . ASP B 2 67 ? -7.837 -4.244 -19.297 1.00 65.66 141 ASP B O 1
ATOM 1479 N N . SER B 2 68 ? -7.790 -3.502 -17.179 1.00 47.30 142 SER B N 1
ATOM 1480 C CA . SER B 2 68 ? -6.341 -3.308 -17.183 1.00 46.08 142 SER B CA 1
ATOM 1481 C C . SER B 2 68 ? -5.628 -4.580 -16.737 1.00 48.82 142 SER B C 1
ATOM 1482 O O . SER B 2 68 ? -6.276 -5.560 -16.369 1.00 48.05 142 SER B O 1
ATOM 1485 N N . LEU B 2 69 ? -4.297 -4.547 -16.760 1.00 44.61 143 LEU B N 1
ATOM 1486 C CA . LEU B 2 69 ? -3.473 -5.716 -16.455 1.00 44.31 143 LEU B CA 1
ATOM 1487 C C . LEU B 2 69 ? -3.809 -6.381 -15.124 1.00 44.38 143 LEU B C 1
ATOM 1488 O O . LEU B 2 69 ? -4.073 -7.582 -15.068 1.00 44.66 143 LEU B O 1
ATOM 1493 N N . GLU B 2 70 ? -3.801 -5.592 -14.055 1.00 42.43 144 GLU B N 1
ATOM 1494 C CA . GLU B 2 70 ? -3.983 -6.122 -12.708 1.00 44.34 144 GLU B CA 1
ATOM 1495 C C . GLU B 2 70 ? -5.391 -6.661 -12.475 1.00 41.34 144 GLU B C 1
ATOM 1496 O O . GLU B 2 70 ? -5.651 -7.325 -11.471 1.00 41.09 144 GLU B O 1
ATOM 1502 N N . THR B 2 71 ? -6.296 -6.382 -13.407 1.00 41.21 145 THR B N 1
ATOM 1503 C CA . THR B 2 71 ? -7.664 -6.879 -13.310 1.00 45.00 145 THR B CA 1
ATOM 1504 C C . THR B 2 71 ? -7.910 -8.051 -14.259 1.00 50.46 145 THR B C 1
ATOM 1505 O O . THR B 2 71 ? -9.031 -8.547 -14.362 1.00 48.48 145 THR B O 1
ATOM 1509 N N . GLU B 2 72 ? -6.865 -8.487 -14.956 1.00 46.86 146 GLU B N 1
ATOM 1510 C CA . GLU B 2 72 ? -6.976 -9.662 -15.814 1.00 53.54 146 GLU B CA 1
ATOM 1511 C C . GLU B 2 72 ? -7.266 -10.894 -14.966 1.00 51.21 146 GLU B C 1
ATOM 1512 O O . GLU B 2 72 ? -6.731 -11.040 -13.867 1.00 48.83 146 GLU B O 1
ATOM 1518 N N . GLU B 2 73 ? -8.117 -11.775 -15.483 1.00 62.09 147 GLU B N 1
ATOM 1519 C CA . GLU B 2 73 ? -8.550 -12.957 -14.746 1.00 65.73 147 GLU B CA 1
ATOM 1520 C C . GLU B 2 73 ? -7.380 -13.870 -14.377 1.00 62.60 147 GLU B C 1
ATOM 1521 O O . GLU B 2 73 ? -7.436 -14.584 -13.375 1.00 60.10 147 GLU B O 1
ATOM 1524 N N . TRP B 2 74 ? -6.322 -13.833 -15.173 1.00 54.38 148 TRP B N 1
ATOM 1525 C CA . TRP B 2 74 ? -5.163 -14.668 -14.923 1.00 51.86 148 TRP B CA 1
ATOM 1526 C C . TRP B 2 74 ? -4.108 -14.030 -14.020 1.00 56.05 148 TRP B C 1
ATOM 1527 O O . TRP B 2 74 ? -3.158 -14.666 -13.650 1.00 53.17 148 TRP B O 1
ATOM 1538 N N . PHE B 2 75 ? -4.288 -12.771 -13.685 1.00 49.10 149 PHE B N 1
ATOM 1539 C CA . PHE B 2 75 ? -3.303 -12.065 -12.926 1.00 49.65 149 PHE B CA 1
ATOM 1540 C C . PHE B 2 75 ? -3.651 -12.067 -11.464 1.00 56.19 149 PHE B C 1
ATOM 1541 O O . PHE B 2 75 ? -4.741 -11.714 -11.096 1.00 53.85 149 PHE B O 1
ATOM 1549 N N . PHE B 2 76 ? -2.716 -12.513 -10.653 1.00 54.31 150 PHE B N 1
ATOM 1550 C CA . PHE B 2 76 ? -2.903 -12.591 -9.226 1.00 56.98 150 PHE B CA 1
ATOM 1551 C C . PHE B 2 76 ? -1.912 -11.703 -8.478 1.00 58.68 150 PHE B C 1
ATOM 1552 O O . PHE B 2 76 ? -0.825 -12.103 -8.158 1.00 55.01 150 PHE B O 1
ATOM 1560 N N . LYS B 2 77 ? -2.357 -10.495 -8.195 1.00 59.30 151 LYS B N 1
ATOM 1561 C CA . LYS B 2 77 ? -1.539 -9.487 -7.574 1.00 63.33 151 LYS B CA 1
ATOM 1562 C C . LYS B 2 77 ? -0.979 -10.008 -6.278 1.00 70.34 151 LYS B C 1
ATOM 1563 O O . LYS B 2 77 ? -1.704 -10.446 -5.405 1.00 73.09 151 LYS B O 1
ATOM 1569 N N . GLY B 2 78 ? 0.331 -9.998 -6.195 1.00 72.20 152 GLY B N 1
ATOM 1570 C CA . GLY B 2 78 ? 1.065 -10.200 -4.958 1.00 80.19 152 GLY B CA 1
ATOM 1571 C C . GLY B 2 78 ? 1.008 -11.593 -4.359 1.00 82.16 152 GLY B C 1
ATOM 1572 O O . GLY B 2 78 ? 1.362 -11.781 -3.195 1.00 82.53 152 GLY B O 1
ATOM 1573 N N . ILE B 2 79 ? 0.568 -12.573 -5.142 1.00 78.55 153 ILE B N 1
ATOM 1574 C CA . ILE B 2 79 ? 0.524 -13.950 -4.663 1.00 76.79 153 ILE B CA 1
ATOM 1575 C C . ILE B 2 79 ? 1.924 -14.555 -4.685 1.00 73.32 153 ILE B C 1
ATOM 1576 O O . ILE B 2 79 ? 2.651 -14.420 -5.670 1.00 73.93 153 ILE B O 1
ATOM 1578 N N . SER B 2 80 ? 2.301 -15.218 -3.597 1.00 68.74 154 SER B N 1
ATOM 1579 C CA . SER B 2 80 ? 3.634 -15.802 -3.490 1.00 66.92 154 SER B CA 1
ATOM 1580 C C . SER B 2 80 ? 3.745 -17.130 -4.231 1.00 65.28 154 SER B C 1
ATOM 1581 O O . SER B 2 80 ? 2.745 -17.690 -4.680 1.00 62.62 154 SER B O 1
ATOM 1584 N N . ARG B 2 81 ? 4.973 -17.629 -4.339 1.00 68.89 155 ARG B N 1
ATOM 1585 C CA . ARG B 2 81 ? 5.254 -18.897 -5.003 1.00 68.23 155 ARG B CA 1
ATOM 1586 C C . ARG B 2 81 ? 4.541 -20.063 -4.324 1.00 65.96 155 ARG B C 1
ATOM 1587 O O . ARG B 2 81 ? 3.908 -20.886 -4.986 1.00 61.64 155 ARG B O 1
ATOM 1595 N N . LYS B 2 82 ? 4.648 -20.125 -3.000 1.00 68.46 156 LYS B N 1
ATOM 1596 C CA . LYS B 2 82 ? 4.040 -21.202 -2.225 1.00 71.75 156 LYS B CA 1
ATOM 1597 C C . LYS B 2 82 ? 2.515 -21.180 -2.301 1.00 71.14 156 LYS B C 1
ATOM 1598 O O . LYS B 2 82 ? 1.880 -22.223 -2.473 1.00 69.14 156 LYS B O 1
ATOM 1599 N N . ASP B 2 83 ? 1.932 -19.992 -2.166 1.00 65.32 157 ASP B N 1
ATOM 1600 C CA . ASP B 2 83 ? 0.484 -19.840 -2.258 1.00 67.24 157 ASP B CA 1
ATOM 1601 C C . ASP B 2 83 ? 0.010 -20.147 -3.674 1.00 62.39 157 ASP B C 1
ATOM 1602 O O . ASP B 2 83 ? -1.090 -20.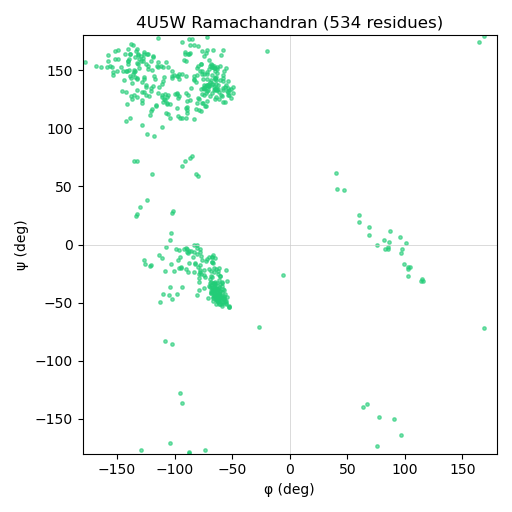660 -3.873 1.00 60.40 157 ASP B O 1
ATOM 1604 N N . ALA B 2 84 ? 0.851 -19.829 -4.654 1.00 57.82 158 ALA B N 1
ATOM 1605 C CA . ALA B 2 84 ? 0.553 -20.143 -6.046 1.00 57.49 158 ALA B CA 1
ATOM 1606 C C . ALA B 2 84 ? 0.420 -21.650 -6.237 1.00 54.02 158 ALA B C 1
ATOM 1607 O O . ALA B 2 84 ? -0.532 -22.121 -6.860 1.00 52.97 158 ALA B O 1
ATOM 1609 N N . GLU B 2 85 ? 1.375 -22.400 -5.693 1.00 55.54 159 GLU B N 1
ATOM 1610 C CA . GLU B 2 85 ? 1.339 -23.856 -5.773 1.00 62.32 159 GLU B CA 1
ATOM 1611 C C . GLU B 2 85 ? 0.095 -24.413 -5.097 1.00 62.59 159 GLU B C 1
ATOM 1612 O O . GLU B 2 85 ? -0.576 -25.289 -5.645 1.00 57.77 159 GLU B O 1
ATOM 1618 N N . ARG B 2 86 ? -0.207 -23.898 -3.907 1.00 61.19 160 ARG B N 1
ATOM 1619 C CA . ARG B 2 86 ? -1.372 -24.342 -3.152 1.00 64.17 160 ARG B CA 1
ATOM 1620 C C . ARG B 2 86 ? -2.660 -24.131 -3.942 1.00 62.39 160 ARG B C 1
ATOM 1621 O O . ARG B 2 86 ? -3.459 -25.054 -4.096 1.00 63.30 160 ARG B O 1
ATOM 1623 N N . GLN B 2 87 ? -2.852 -22.918 -4.451 1.00 60.46 161 GLN B N 1
ATOM 1624 C CA . GLN B 2 87 ? -4.064 -22.590 -5.195 1.00 68.22 161 GLN B CA 1
ATOM 1625 C C . GLN B 2 87 ? -4.200 -23.402 -6.482 1.00 56.98 161 GLN B C 1
ATOM 1626 O O . GLN B 2 87 ? -5.295 -23.848 -6.822 1.00 57.79 161 GLN B O 1
ATOM 1632 N N . LEU B 2 88 ? -3.099 -23.658 -7.162 1.00 54.52 162 LEU B N 1
ATOM 1633 C CA . LEU B 2 88 ? -3.157 -24.372 -8.418 1.00 52.53 162 LEU B CA 1
ATOM 1634 C C . LEU B 2 88 ? -3.354 -25.860 -8.260 1.00 54.35 162 LEU B C 1
ATOM 1635 O O . LEU B 2 88 ? -3.827 -26.515 -9.146 1.00 54.07 162 LEU B O 1
ATOM 1640 N N . LEU B 2 89 ? -2.955 -26.387 -7.129 1.00 56.73 163 LEU B N 1
ATOM 1641 C CA . LEU B 2 89 ? -3.056 -27.807 -6.889 1.00 59.12 163 LEU B CA 1
ATOM 1642 C C . LEU B 2 89 ? -4.423 -28.147 -6.296 1.00 62.19 163 LEU B C 1
ATOM 1643 O O . LEU B 2 89 ? -4.770 -29.280 -6.139 1.00 64.56 163 LEU B O 1
ATOM 1648 N N . ALA B 2 90 ? -5.186 -27.126 -5.982 1.00 62.60 164 ALA B N 1
ATOM 1649 C CA . ALA B 2 90 ? -6.490 -27.300 -5.400 1.00 66.88 164 ALA B CA 1
ATOM 1650 C C . ALA B 2 90 ? -7.399 -27.917 -6.415 1.00 68.79 164 ALA B C 1
ATOM 1651 O O . ALA B 2 90 ? -7.158 -27.778 -7.583 1.00 65.44 164 ALA B O 1
ATOM 1653 N N . PRO B 2 91 ? -8.487 -28.646 -5.908 1.00 77.70 165 PRO B N 1
ATOM 1654 C CA . PRO B 2 91 ? -9.399 -29.138 -6.950 1.00 78.73 165 PRO B CA 1
ATOM 1655 C C . PRO B 2 91 ? -10.147 -28.042 -7.648 1.00 74.76 165 PRO B C 1
ATOM 1656 O O . PRO B 2 91 ? -10.376 -26.996 -7.101 1.00 73.46 165 PRO B O 1
ATOM 1660 N N . GLY B 2 92 ? -10.517 -28.324 -8.880 1.00 74.82 166 GLY B N 1
ATOM 1661 C CA . GLY B 2 92 ? -11.193 -27.385 -9.754 1.00 76.80 166 GLY B CA 1
ATOM 1662 C C . GLY B 2 92 ? -10.337 -27.045 -10.950 1.00 73.08 166 GLY B C 1
ATOM 1663 O O . GLY B 2 92 ? -10.814 -26.780 -12.044 1.00 70.74 166 GLY B O 1
ATOM 1664 N N . ASN B 2 93 ? -9.035 -27.063 -10.713 1.00 71.00 167 ASN B N 1
ATOM 1665 C CA . ASN B 2 93 ? -8.063 -26.700 -11.708 1.00 65.46 167 ASN B CA 1
ATOM 1666 C C . ASN B 2 93 ? -7.625 -27.891 -12.521 1.00 63.90 167 ASN B C 1
ATOM 1667 O O . ASN B 2 93 ? -7.736 -29.016 -12.083 1.00 66.96 167 ASN B O 1
ATOM 1672 N N . MET B 2 94 ? -7.114 -27.618 -13.706 1.00 56.64 168 MET B N 1
ATOM 1673 C CA . MET B 2 94 ? -6.722 -28.648 -14.611 1.00 56.11 168 MET B CA 1
ATOM 1674 C C . MET B 2 94 ? -5.305 -28.462 -15.134 1.00 55.72 168 MET B C 1
ATOM 1675 O O . MET B 2 94 ? -4.594 -27.543 -14.764 1.00 50.54 168 MET B O 1
ATOM 1680 N N . LEU B 2 95 ? -4.936 -29.365 -16.024 1.00 53.06 169 LEU B N 1
ATOM 1681 C CA . LEU B 2 95 ? -3.624 -29.388 -16.585 1.00 51.14 169 LEU B CA 1
ATOM 1682 C C . LEU B 2 95 ? -3.478 -28.086 -17.321 1.00 48.87 169 LEU B C 1
ATOM 1683 O O . LEU B 2 95 ? -4.369 -27.670 -18.005 1.00 49.48 169 LEU B O 1
ATOM 1688 N N . GLY B 2 96 ? -2.362 -27.418 -17.134 1.00 46.75 170 GLY B N 1
ATOM 1689 C CA . GLY B 2 96 ? -2.146 -26.146 -17.789 1.00 48.36 170 GLY B CA 1
ATOM 1690 C C . GLY B 2 96 ? -2.770 -24.943 -17.108 1.00 48.22 170 GLY B C 1
ATOM 1691 O O . GLY B 2 96 ? -2.589 -23.852 -17.547 1.00 43.25 170 GLY B O 1
ATOM 1692 N N . SER B 2 97 ? -3.505 -25.158 -16.033 1.00 45.56 171 SER B N 1
ATOM 1693 C CA . SER B 2 97 ? -4.029 -24.054 -15.265 1.00 45.55 171 SER B CA 1
ATOM 1694 C C . SER B 2 97 ? -2.885 -23.180 -14.795 1.00 43.93 171 SER B C 1
ATOM 1695 O O . SER B 2 97 ? -1.858 -23.664 -14.445 1.00 43.54 171 SER B O 1
ATOM 1698 N N . PHE B 2 98 ? -3.087 -21.883 -14.817 1.00 43.47 172 PHE B N 1
ATOM 1699 C CA . PHE B 2 98 ? -1.989 -20.971 -14.653 1.00 42.30 172 PHE B CA 1
ATOM 1700 C C . PHE B 2 98 ? -2.321 -19.661 -13.999 1.00 42.93 172 PHE B C 1
ATOM 1701 O O . PHE B 2 98 ? -3.435 -19.291 -13.854 1.00 44.20 172 PHE B O 1
ATOM 1709 N N . MET B 2 99 ? -1.293 -18.947 -13.625 1.00 42.51 173 MET B N 1
ATOM 1710 C CA . MET B 2 99 ? -1.439 -17.593 -13.132 1.00 43.39 173 MET B CA 1
ATOM 1711 C C . MET B 2 99 ? -0.159 -16.812 -13.392 1.00 42.80 173 MET B C 1
ATOM 1712 O O . MET B 2 99 ? 0.934 -17.379 -13.416 1.00 42.20 173 MET B O 1
ATOM 1717 N N . ILE B 2 100 ? -0.305 -15.512 -13.612 1.00 43.43 174 ILE B N 1
ATOM 1718 C CA . ILE B 2 100 ? 0.834 -14.610 -13.588 1.00 43.80 174 ILE B CA 1
ATOM 1719 C C . ILE B 2 100 ? 0.763 -13.798 -12.302 1.00 45.97 174 ILE B C 1
ATOM 1720 O O . ILE B 2 100 ? -0.283 -13.237 -11.972 1.00 47.27 174 ILE B O 1
ATOM 1725 N N . ARG B 2 101 ? 1.835 -13.797 -11.556 1.00 46.88 175 ARG B N 1
ATOM 1726 C CA . ARG B 2 101 ? 1.860 -13.132 -10.273 1.00 51.35 175 ARG B CA 1
ATOM 1727 C C . ARG B 2 101 ? 3.006 -12.124 -10.180 1.00 54.92 175 ARG B C 1
ATOM 1728 O O . ARG B 2 101 ? 3.971 -12.251 -10.888 1.00 50.05 175 ARG B O 1
ATOM 1736 N N . ASP B 2 102 ? 2.885 -11.105 -9.329 1.00 54.10 176 ASP B N 1
ATOM 1737 C CA . ASP B 2 102 ? 3.998 -10.171 -9.076 1.00 56.44 176 ASP B CA 1
ATOM 1738 C C . ASP B 2 102 ? 4.288 -10.052 -7.603 1.00 59.96 176 ASP B C 1
ATOM 1739 O O . ASP B 2 102 ? 3.502 -10.494 -6.825 1.00 60.71 176 ASP B O 1
ATOM 1744 N N . SER B 2 103 ? 5.436 -9.487 -7.237 1.00 63.85 177 SER B N 1
ATOM 1745 C CA . SER B 2 103 ? 5.850 -9.367 -5.838 1.00 72.96 177 SER B CA 1
ATOM 1746 C C . SER B 2 103 ? 5.663 -7.994 -5.274 1.00 74.84 177 SER B C 1
ATOM 1747 O O . SER B 2 103 ? 5.815 -7.028 -5.974 1.00 74.13 177 SER B O 1
ATOM 1750 N N . GLU B 2 104 ? 5.392 -7.925 -3.973 1.00 76.21 178 GLU B N 1
ATOM 1751 C CA . GLU B 2 104 ? 5.250 -6.652 -3.320 1.00 79.94 178 GLU B CA 1
ATOM 1752 C C . GLU B 2 104 ? 6.567 -5.918 -3.281 1.00 86.60 178 GLU B C 1
ATOM 1753 O O . GLU B 2 104 ? 6.568 -4.720 -3.248 1.00 97.98 178 GLU B O 1
ATOM 1755 N N . THR B 2 105 ? 7.686 -6.628 -3.272 1.00 82.24 179 THR B N 1
ATOM 1756 C CA . THR B 2 105 ? 8.951 -5.972 -3.029 1.00 86.86 179 THR B CA 1
ATOM 1757 C C . THR B 2 105 ? 9.804 -5.531 -4.214 1.00 93.25 179 THR B C 1
ATOM 1758 O O . THR B 2 105 ? 10.726 -4.785 -4.048 1.00 96.06 179 THR B O 1
ATOM 1762 N N . THR B 2 106 ? 9.455 -5.957 -5.415 1.00 92.52 180 THR B N 1
ATOM 1763 C CA . THR B 2 106 ? 10.113 -5.442 -6.598 1.00 94.96 180 THR B CA 1
ATOM 1764 C C . THR B 2 106 ? 9.089 -5.129 -7.640 1.00 89.66 180 THR B C 1
ATOM 1765 O O . THR B 2 106 ? 8.249 -5.937 -7.932 1.00 83.56 180 THR B O 1
ATOM 1769 N N . LYS B 2 107 ? 9.147 -3.933 -8.181 1.00 91.07 181 LYS B N 1
ATOM 1770 C CA . LYS B 2 107 ? 8.214 -3.547 -9.197 1.00 82.71 181 LYS B CA 1
ATOM 1771 C C . LYS B 2 107 ? 8.652 -4.192 -10.491 1.00 74.90 181 LYS B C 1
ATOM 1772 O O . LYS B 2 107 ? 9.802 -4.529 -10.661 1.00 72.34 181 LYS B O 1
ATOM 1775 N N . GLY B 2 108 ? 7.712 -4.378 -11.390 1.00 74.86 182 GLY B N 1
ATOM 1776 C CA . GLY B 2 108 ? 8.014 -4.944 -12.680 1.00 78.26 182 GLY B CA 1
ATOM 1777 C C . GLY B 2 108 ? 8.607 -6.329 -12.694 1.00 77.38 182 GLY B C 1
ATOM 1778 O O . GLY B 2 108 ? 9.196 -6.720 -13.685 1.00 77.53 182 GLY B O 1
ATOM 1779 N N . SER B 2 109 ? 8.459 -7.079 -11.618 1.00 75.58 183 SER B N 1
ATOM 1780 C CA . SER B 2 109 ? 8.946 -8.447 -11.626 1.00 75.75 183 SER B CA 1
ATOM 1781 C C . SER B 2 109 ? 7.783 -9.426 -11.625 1.00 66.08 183 SER B C 1
ATOM 1782 O O . SER B 2 109 ? 6.963 -9.397 -10.745 1.00 64.16 183 SER B O 1
ATOM 1785 N N . TYR B 2 110 ? 7.742 -10.295 -12.622 1.00 60.11 184 TYR B N 1
ATOM 1786 C CA . TYR B 2 110 ? 6.617 -11.188 -12.802 1.00 58.04 184 TYR B CA 1
ATOM 1787 C C . TYR B 2 110 ? 6.996 -12.635 -12.920 1.00 55.99 184 TYR B C 1
ATOM 1788 O O . TYR B 2 110 ? 8.092 -12.960 -13.277 1.00 52.69 184 TYR B O 1
ATOM 1797 N N . SER B 2 111 ? 6.047 -13.506 -12.632 1.00 47.53 185 SER B N 1
ATOM 1798 C CA . SER B 2 111 ? 6.299 -14.940 -12.665 1.00 48.90 185 SER B CA 1
ATOM 1799 C C . SER B 2 111 ? 5.117 -15.687 -13.269 1.00 44.17 185 SER B C 1
ATOM 1800 O O . SER B 2 111 ? 3.971 -15.251 -13.152 1.00 45.29 185 SER B O 1
ATOM 1803 N N . LEU B 2 112 ? 5.404 -16.813 -13.915 1.00 43.00 186 LEU B N 1
ATOM 1804 C CA . LEU B 2 112 ? 4.365 -17.658 -14.491 1.00 41.78 186 LEU B CA 1
ATOM 1805 C C . LEU B 2 112 ? 4.336 -19.031 -13.821 1.00 43.54 186 LEU B C 1
ATOM 1806 O O . LEU B 2 112 ? 5.316 -19.775 -13.867 1.00 42.50 186 LEU B O 1
ATOM 1811 N N . SER B 2 113 ? 3.205 -19.364 -13.206 1.00 41.99 187 SER B N 1
ATOM 1812 C CA . SER B 2 113 ? 3.048 -20.644 -12.522 1.00 42.75 187 SER B CA 1
ATOM 1813 C C . SER B 2 113 ? 2.058 -21.534 -13.267 1.00 46.31 187 SER B C 1
ATOM 1814 O O . SER B 2 113 ? 0.946 -21.108 -13.575 1.00 41.72 187 SER B O 1
ATOM 1817 N N . VAL B 2 114 ? 2.464 -22.768 -13.557 1.00 42.23 188 VAL B N 1
ATOM 1818 C CA . VAL B 2 114 ? 1.678 -23.648 -14.417 1.00 42.01 188 VAL B CA 1
ATOM 1819 C C . VAL B 2 114 ? 1.429 -25.020 -13.792 1.00 43.59 188 VAL B C 1
ATOM 1820 O O . VAL B 2 114 ? 2.354 -25.669 -13.305 1.00 44.59 188 VAL B O 1
ATOM 1824 N N . ARG B 2 115 ? 0.173 -25.454 -13.811 1.00 44.29 189 ARG B N 1
ATOM 1825 C CA . ARG B 2 115 ? -0.193 -26.779 -13.327 1.00 53.01 189 ARG B CA 1
ATOM 1826 C C . ARG B 2 115 ? 0.304 -27.846 -14.299 1.00 48.92 189 ARG B C 1
ATOM 1827 O O . ARG B 2 115 ? -0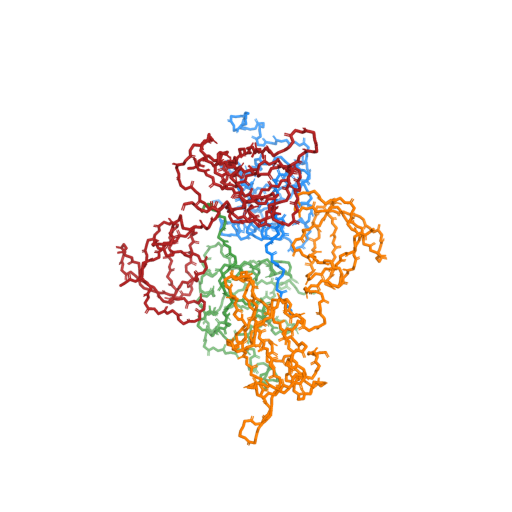.023 -27.817 -15.484 1.00 46.02 189 ARG B O 1
ATOM 1835 N N . ASP B 2 116 ? 1.096 -28.784 -13.789 1.00 52.46 190 ASP B N 1
ATOM 1836 C CA . ASP B 2 116 ? 1.737 -29.792 -14.627 1.00 54.17 190 ASP B CA 1
ATOM 1837 C C . ASP B 2 116 ? 1.493 -31.196 -14.075 1.00 56.20 190 ASP B C 1
ATOM 1838 O O . ASP B 2 116 ? 1.110 -31.353 -12.918 1.00 53.32 190 ASP B O 1
ATOM 1843 N N . TYR B 2 117 ? 1.698 -32.210 -14.911 1.00 53.37 191 TYR B N 1
ATOM 1844 C CA . TYR B 2 117 ? 1.617 -33.600 -14.467 1.00 56.71 191 TYR B CA 1
ATOM 1845 C C . TYR B 2 117 ? 2.651 -34.472 -15.174 1.00 59.03 191 TYR B C 1
ATOM 1846 O O . TYR B 2 117 ? 2.908 -34.305 -16.366 1.00 57.40 191 TYR B O 1
ATOM 1855 N N . ASP B 2 118 ? 3.234 -35.406 -14.426 1.00 61.19 192 ASP B N 1
ATOM 1856 C CA . ASP B 2 118 ? 4.172 -36.377 -14.979 1.00 63.66 192 ASP B CA 1
ATOM 1857 C C . ASP B 2 118 ? 4.204 -37.623 -14.090 1.00 67.85 192 ASP B C 1
ATOM 1858 O O . ASP B 2 118 ? 3.924 -37.538 -12.896 1.00 68.57 192 ASP B O 1
ATOM 1863 N N . PRO B 2 119 ? 4.530 -38.770 -14.634 1.00 71.13 193 PRO B N 1
ATOM 1864 C CA . PRO B 2 119 ? 4.457 -40.017 -13.869 1.00 75.82 193 PRO B CA 1
ATOM 1865 C C . PRO B 2 119 ? 5.514 -40.127 -12.788 1.00 78.63 193 PRO B C 1
ATOM 1866 O O . PRO B 2 119 ? 5.463 -40.994 -11.964 1.00 81.66 193 PRO B O 1
ATOM 1870 N N . ARG B 2 120 ? 6.475 -39.237 -12.810 1.00 77.85 194 ARG B N 1
ATOM 1871 C CA A ARG B 2 120 ? 7.385 -39.153 -11.680 0.48 81.92 194 ARG B CA 1
ATOM 1872 C CA B ARG B 2 120 ? 7.446 -39.123 -11.677 0.52 81.57 194 ARG B CA 1
ATOM 1873 C C . ARG B 2 120 ? 7.020 -38.501 -10.258 1.00 82.53 194 ARG B C 1
ATOM 1874 O O . ARG B 2 120 ? 6.912 -38.891 -9.067 1.00 88.97 194 ARG B O 1
ATOM 1889 N N . GLN B 2 121 ? 6.548 -37.310 -10.545 1.00 78.08 195 GLN B N 1
ATOM 1890 C CA . GLN B 2 121 ? 6.119 -36.480 -9.423 1.00 79.68 195 GLN B CA 1
ATOM 1891 C C . GLN B 2 121 ? 4.615 -36.319 -9.296 1.00 74.41 195 GLN B C 1
ATOM 1892 O O . GLN B 2 121 ? 4.166 -35.670 -8.397 1.00 74.39 195 GLN B O 1
ATOM 1898 N N . GLY B 2 122 ? 3.852 -36.892 -10.197 1.00 70.14 196 GLY B N 1
ATOM 1899 C CA . GLY B 2 122 ? 2.411 -36.714 -10.180 1.00 69.34 196 GLY B CA 1
ATOM 1900 C C . GLY B 2 122 ? 2.024 -35.282 -10.505 1.00 73.05 196 GLY B C 1
ATOM 1901 O O . GLY B 2 122 ? 2.594 -34.667 -11.406 1.00 62.24 196 GLY B O 1
ATOM 1902 N N . ASP B 2 123 ? 1.056 -34.747 -9.767 1.00 71.34 197 ASP B N 1
ATOM 1903 C CA . ASP B 2 123 ? 0.615 -33.368 -9.956 1.00 67.73 197 ASP B CA 1
ATOM 1904 C C . ASP B 2 123 ? 1.622 -32.387 -9.365 1.00 66.13 197 ASP B C 1
ATOM 1905 O O . ASP B 2 123 ? 1.929 -32.448 -8.176 1.00 62.39 197 ASP B O 1
ATOM 1910 N N . THR B 2 124 ? 2.134 -31.486 -10.198 1.00 56.94 198 THR B N 1
ATOM 1911 C CA . THR B 2 124 ? 3.081 -30.474 -9.740 1.00 55.96 198 THR B CA 1
ATOM 1912 C C . THR B 2 124 ? 2.754 -29.100 -10.303 1.00 52.73 198 THR B C 1
ATOM 1913 O O . THR B 2 124 ? 1.886 -28.957 -11.165 1.00 51.17 198 THR B O 1
ATOM 1917 N N . VAL B 2 125 ? 3.464 -28.091 -9.810 1.00 52.26 199 VAL B N 1
ATOM 1918 C CA . VAL B 2 125 ? 3.348 -26.738 -10.335 1.00 53.55 199 VAL B CA 1
ATOM 1919 C C . VAL B 2 125 ? 4.734 -26.198 -10.680 1.00 56.67 199 VAL B C 1
ATOM 1920 O O . VAL B 2 125 ? 5.607 -26.131 -9.816 1.00 57.74 199 VAL B O 1
ATOM 1924 N N . LYS B 2 126 ? 4.933 -25.825 -11.941 1.00 47.10 200 LYS B N 1
ATOM 1925 C CA . LYS B 2 126 ? 6.206 -25.257 -12.380 1.00 46.89 200 LYS B CA 1
ATOM 1926 C C . LYS B 2 126 ? 6.140 -23.731 -12.414 1.00 45.63 200 LYS B C 1
ATOM 1927 O O . LYS B 2 126 ? 5.101 -23.156 -12.732 1.00 44.18 200 LYS B O 1
ATOM 1933 N N . HIS B 2 127 ? 7.252 -23.080 -12.088 1.00 46.69 201 HIS B N 1
ATOM 1934 C CA . HIS B 2 127 ? 7.312 -21.624 -12.086 1.00 46.18 201 HIS B CA 1
ATOM 1935 C C . HIS B 2 127 ? 8.354 -21.119 -13.074 1.00 52.36 201 HIS B C 1
ATOM 1936 O O . HIS B 2 127 ? 9.459 -21.652 -13.143 1.00 47.50 201 HIS B O 1
ATOM 1943 N N . TYR B 2 128 ? 7.997 -20.088 -13.834 1.00 44.62 202 TYR B N 1
ATOM 1944 C CA . TYR B 2 128 ? 8.912 -19.509 -14.810 1.00 44.83 202 TYR B CA 1
ATOM 1945 C C . TYR B 2 128 ? 9.079 -18.015 -14.580 1.00 45.54 202 TYR B C 1
ATOM 1946 O O . TYR B 2 128 ? 8.108 -17.302 -14.321 1.00 44.84 202 TYR B O 1
ATOM 1955 N N . LYS B 2 129 ? 10.299 -17.551 -14.669 1.00 47.44 203 LYS B N 1
ATOM 1956 C CA . LYS B 2 129 ? 10.585 -16.152 -14.516 1.00 48.81 203 LYS B CA 1
ATOM 1957 C C . LYS B 2 129 ? 10.257 -15.369 -15.775 1.00 49.56 203 LYS B C 1
ATOM 1958 O O . LYS B 2 129 ? 10.733 -15.666 -16.827 1.00 48.57 203 LYS B O 1
ATOM 1962 N N . ILE B 2 130 ? 9.442 -14.348 -15.646 1.00 49.32 204 ILE B N 1
ATOM 1963 C CA . ILE B 2 130 ? 9.142 -13.477 -16.772 1.00 51.66 204 ILE B CA 1
ATOM 1964 C C . ILE B 2 130 ? 10.053 -12.258 -16.733 1.00 57.27 204 ILE B C 1
ATOM 1965 O O . ILE B 2 130 ? 9.904 -11.384 -15.880 1.00 58.90 204 ILE B O 1
ATOM 1970 N N . ARG B 2 131 ? 10.999 -12.207 -17.662 1.00 59.09 205 ARG B N 1
ATOM 1971 C CA . ARG B 2 131 ? 11.999 -11.150 -17.664 1.00 64.44 205 ARG B CA 1
ATOM 1972 C C . ARG B 2 131 ? 11.575 -9.964 -18.523 1.00 63.50 205 ARG B C 1
ATOM 1973 O O . ARG B 2 131 ? 10.726 -10.091 -19.407 1.00 58.20 205 ARG B O 1
ATOM 1981 N N . THR B 2 132 ? 12.170 -8.809 -18.247 1.00 68.74 206 THR B N 1
ATOM 1982 C CA . THR B 2 132 ? 11.871 -7.592 -18.987 1.00 71.22 206 THR B CA 1
ATOM 1983 C C . THR B 2 132 ? 13.070 -7.183 -19.835 1.00 75.01 206 THR B C 1
ATOM 1984 O O . THR B 2 132 ? 14.213 -7.256 -19.384 1.00 75.51 206 THR B O 1
ATOM 1988 N N . LEU B 2 133 ? 12.803 -6.764 -21.068 1.00 76.67 207 LEU B N 1
ATOM 1989 C CA . LEU B 2 133 ? 13.858 -6.346 -21.981 1.00 79.75 207 LEU B CA 1
ATOM 1990 C C . LEU B 2 133 ? 14.188 -4.867 -21.802 1.00 82.53 207 LEU B C 1
ATOM 1991 O O . LEU B 2 133 ? 13.608 -4.188 -20.954 1.00 78.49 207 LEU B O 1
ATOM 1993 N N . ASP B 2 134 ? 15.128 -4.373 -22.601 1.00 89.45 208 ASP B N 1
ATOM 1994 C CA . ASP B 2 134 ? 15.496 -2.964 -22.561 1.00 94.35 208 ASP B CA 1
ATOM 1995 C C . ASP B 2 134 ? 14.333 -2.099 -23.033 1.00 95.87 208 ASP B C 1
ATOM 1996 O O . ASP B 2 134 ? 14.062 -1.039 -22.467 1.00 94.43 208 ASP B O 1
ATOM 1998 N N . ASN B 2 135 ? 13.640 -2.568 -24.066 1.00 98.30 209 ASN B N 1
ATOM 1999 C CA . ASN B 2 135 ? 12.528 -1.829 -24.651 1.00 101.62 209 ASN B CA 1
ATOM 2000 C C . ASN B 2 135 ? 11.258 -1.915 -23.812 1.00 99.09 209 ASN B C 1
ATOM 2001 O O . ASN B 2 135 ? 10.284 -1.209 -24.070 1.00 101.52 209 ASN B O 1
ATOM 2003 N N . GLY B 2 136 ? 11.273 -2.783 -22.806 1.00 94.32 210 GLY B N 1
ATOM 2004 C CA . GLY B 2 136 ? 10.117 -2.968 -21.949 1.00 90.79 210 GLY B CA 1
ATOM 2005 C C . GLY B 2 136 ? 9.333 -4.210 -22.321 1.00 85.47 210 GLY B C 1
ATOM 2006 O O . GLY B 2 136 ? 8.307 -4.515 -21.713 1.00 83.19 210 GLY B O 1
ATOM 2007 N N . GLY B 2 137 ? 9.818 -4.927 -23.329 1.00 81.36 211 GLY B N 1
ATOM 2008 C CA . GLY B 2 137 ? 9.185 -6.160 -23.754 1.00 72.54 211 GLY B CA 1
ATOM 2009 C C . GLY B 2 137 ? 9.347 -7.249 -22.712 1.00 63.53 211 GLY B C 1
ATOM 2010 O O . GLY B 2 137 ? 10.299 -7.233 -21.932 1.00 65.56 211 GLY B O 1
ATOM 2011 N N . PHE B 2 138 ? 8.411 -8.191 -22.693 1.00 56.47 212 PHE B N 1
ATOM 2012 C CA . PHE B 2 138 ? 8.484 -9.323 -21.779 1.00 52.13 212 PHE B CA 1
ATOM 2013 C C . PHE B 2 138 ? 8.877 -10.593 -22.528 1.00 50.95 212 PHE B C 1
ATOM 2014 O O . PHE B 2 138 ? 8.612 -10.722 -23.727 1.00 51.38 212 PHE B O 1
ATOM 2022 N N . TYR B 2 139 ? 9.515 -11.521 -21.821 1.00 50.01 213 TYR B N 1
ATOM 2023 C CA . TYR B 2 139 ? 9.857 -12.821 -22.393 1.00 49.16 213 TYR B CA 1
ATOM 2024 C C . TYR B 2 139 ? 10.208 -13.837 -21.311 1.00 48.03 213 TYR B C 1
ATOM 2025 O O . TYR B 2 139 ? 10.661 -13.478 -20.226 1.00 48.77 213 TYR B O 1
ATOM 2034 N N . ILE B 2 140 ? 9.993 -15.109 -21.622 1.00 46.76 214 ILE B N 1
ATOM 2035 C CA . ILE B 2 140 ? 10.443 -16.195 -20.764 1.00 46.35 214 ILE B CA 1
ATOM 2036 C C . ILE B 2 140 ? 11.689 -16.817 -21.397 1.00 53.20 214 ILE B C 1
ATOM 2037 O O . ILE B 2 140 ? 12.626 -17.209 -20.704 1.00 49.50 214 ILE B O 1
ATOM 2042 N N . SER B 2 141 ? 11.691 -16.885 -22.726 1.00 53.09 215 SER B N 1
ATOM 2043 C CA . SER B 2 141 ? 12.882 -17.254 -23.487 1.00 56.56 215 SER B CA 1
ATOM 2044 C C . SER B 2 141 ? 13.073 -16.259 -24.634 1.00 58.04 215 SER B C 1
ATOM 2045 O O . SER B 2 141 ? 12.094 -15.803 -25.224 1.00 52.41 215 SER B O 1
ATOM 2048 N N . PRO B 2 142 ? 14.336 -15.925 -24.954 1.00 58.77 216 PRO B N 1
ATOM 2049 C CA . PRO B 2 142 ? 14.665 -14.851 -25.903 1.00 58.86 216 PRO B CA 1
ATOM 2050 C C . PRO B 2 142 ? 14.030 -14.994 -27.290 1.00 60.90 216 PRO B C 1
ATOM 2051 O O . PRO B 2 142 ? 13.900 -13.991 -27.993 1.00 61.00 216 PRO B O 1
ATOM 2055 N N . ARG B 2 143 ? 13.641 -16.205 -27.678 1.00 58.36 217 ARG B N 1
ATOM 2056 C CA . ARG B 2 143 ? 13.111 -16.423 -29.023 1.00 59.79 217 ARG B CA 1
ATOM 2057 C C . ARG B 2 1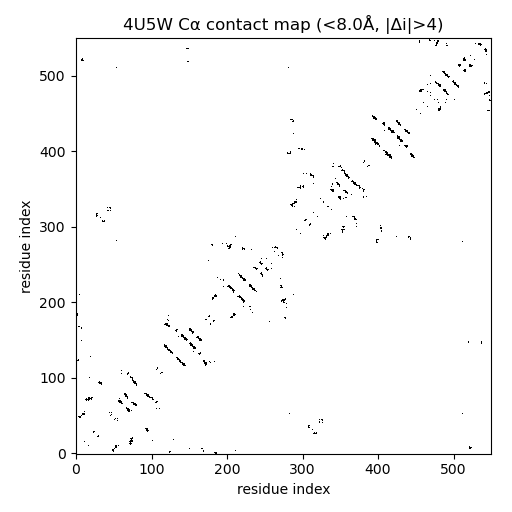43 ? 11.694 -15.874 -29.174 1.00 57.82 217 ARG B C 1
ATOM 2058 O O . ARG B 2 143 ? 11.245 -15.604 -30.289 1.00 59.62 217 ARG B O 1
ATOM 2066 N N . SER B 2 144 ? 10.996 -15.711 -28.054 1.00 54.83 218 SER B N 1
ATOM 2067 C CA . SER B 2 144 ? 9.629 -15.205 -28.078 1.00 53.43 218 SER B CA 1
ATOM 2068 C C . SER B 2 144 ? 9.456 -14.025 -27.127 1.00 55.82 218 SER B C 1
ATOM 2069 O O . SER B 2 144 ? 9.363 -14.202 -25.910 1.00 50.55 218 SER B O 1
ATOM 2072 N N . THR B 2 145 ? 9.414 -12.820 -27.687 1.00 54.65 219 THR B N 1
ATOM 2073 C CA . THR B 2 145 ? 9.247 -11.610 -26.888 1.00 56.49 219 THR B CA 1
ATOM 2074 C C . THR B 2 145 ? 7.917 -10.927 -27.198 1.00 58.76 219 THR B C 1
ATOM 2075 O O . THR B 2 145 ? 7.402 -11.028 -28.313 1.00 56.07 219 THR B O 1
ATOM 2079 N N . PHE B 2 146 ? 7.387 -10.198 -26.229 1.00 53.80 220 PHE B N 1
ATOM 2080 C CA . PHE B 2 146 ? 6.067 -9.634 -26.369 1.00 53.98 220 PHE B CA 1
ATOM 2081 C C . PHE B 2 146 ? 5.944 -8.229 -25.795 1.00 59.40 220 PHE B C 1
ATOM 2082 O O . PHE B 2 146 ? 6.603 -7.871 -24.835 1.00 55.31 220 PHE B O 1
ATOM 2090 N N . SER B 2 147 ? 5.063 -7.465 -26.406 1.00 57.71 221 SER B N 1
ATOM 2091 C CA . SER B 2 147 ? 4.747 -6.111 -26.007 1.00 64.05 221 SER B CA 1
ATOM 2092 C C . SER B 2 147 ? 4.190 -6.058 -24.606 1.00 60.94 221 SER B C 1
ATOM 2093 O O . SER B 2 147 ? 4.522 -5.190 -23.828 1.00 59.80 221 SER B O 1
ATOM 2096 N N . THR B 2 148 ? 3.318 -7.000 -24.327 1.00 55.69 222 THR B N 1
ATOM 2097 C CA . THR B 2 148 ? 2.500 -7.027 -23.150 1.00 54.38 222 THR B CA 1
ATOM 2098 C C . THR B 2 148 ? 2.386 -8.435 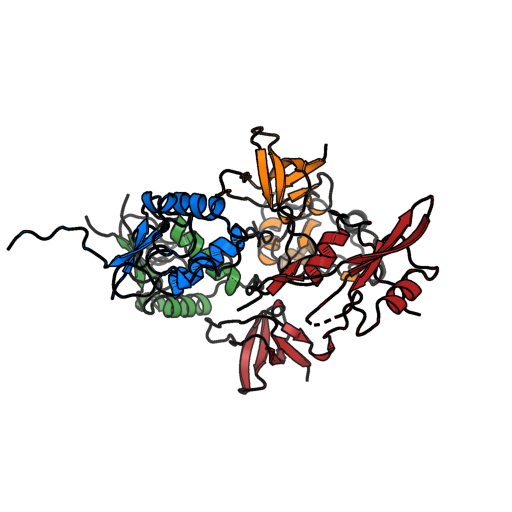-22.592 1.00 52.91 222 THR B C 1
ATOM 2099 O O . THR B 2 148 ? 2.625 -9.401 -23.274 1.00 49.95 222 THR B O 1
ATOM 2103 N N . LEU B 2 149 ? 2.026 -8.536 -21.331 1.00 50.21 223 LEU B N 1
ATOM 2104 C CA . LEU B 2 149 ? 1.819 -9.815 -20.697 1.00 47.69 223 LEU B CA 1
ATOM 2105 C C . LEU B 2 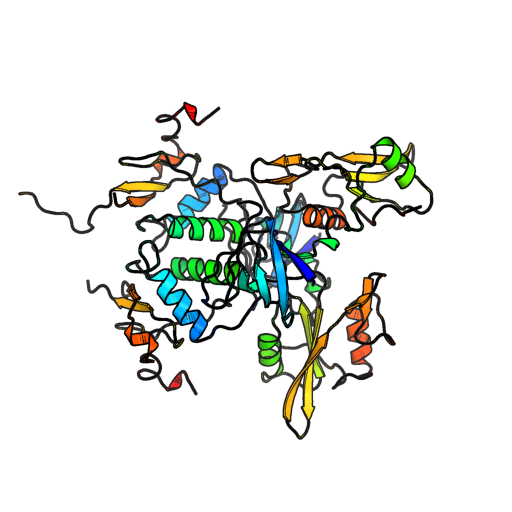149 ? 0.661 -10.575 -21.294 1.00 47.06 223 LEU B C 1
ATOM 2106 O O . LEU B 2 149 ? 0.687 -11.766 -21.378 1.00 45.38 223 LEU B O 1
ATOM 2111 N N . GLN B 2 150 ? -0.345 -9.868 -21.748 1.00 48.93 224 GLN B N 1
ATOM 2112 C CA . GLN B 2 150 ? -1.461 -10.550 -22.351 1.00 51.63 224 GLN B CA 1
ATOM 2113 C C . GLN B 2 150 ? -1.056 -11.234 -23.635 1.00 49.11 224 GLN B C 1
ATOM 2114 O O . GLN B 2 150 ? -1.598 -12.244 -23.980 1.00 48.61 224 GLN B O 1
ATOM 2120 N N . GLU B 2 151 ? -0.125 -10.645 -24.349 1.00 50.08 225 GLU B N 1
ATOM 2121 C CA . GLU B 2 151 ? 0.380 -11.242 -25.577 1.00 50.57 225 GLU B CA 1
ATOM 2122 C C . GLU B 2 151 ? 1.213 -12.475 -25.247 1.00 48.20 225 GLU B C 1
ATOM 2123 O O . GLU B 2 151 ? 1.192 -13.463 -25.981 1.00 48.22 225 GLU B O 1
ATOM 2129 N N . LEU B 2 152 ? 1.937 -12.414 -24.135 1.00 46.67 226 LEU B N 1
ATOM 2130 C CA . LEU B 2 152 ? 2.693 -13.563 -23.653 1.00 44.83 226 LEU B CA 1
ATOM 2131 C C . LEU B 2 152 ? 1.741 -14.710 -23.330 1.00 43.64 226 LEU B C 1
ATOM 2132 O O . LEU B 2 152 ? 1.950 -15.842 -23.768 1.00 43.27 226 LEU B O 1
ATOM 2137 N N . VAL B 2 153 ? 0.695 -14.405 -22.564 1.00 43.54 227 VAL B N 1
ATOM 2138 C CA . VAL B 2 153 ? -0.323 -15.387 -22.203 1.00 43.03 227 VAL B CA 1
ATOM 2139 C C . VAL B 2 153 ? -0.945 -16.043 -23.433 1.00 44.22 227 VAL B C 1
ATOM 2140 O O . VAL B 2 153 ? -1.030 -17.269 -23.514 1.00 43.82 227 VAL B O 1
ATOM 2144 N N . ASP B 2 154 ? -1.373 -15.220 -24.387 1.00 46.18 228 ASP B N 1
ATOM 2145 C CA . ASP B 2 154 ? -1.995 -15.714 -25.613 1.00 48.17 228 ASP B CA 1
ATOM 2146 C C . ASP B 2 154 ? -1.067 -16.643 -26.385 1.00 48.06 228 ASP B C 1
ATOM 2147 O O . ASP B 2 154 ? -1.501 -17.665 -26.917 1.00 49.03 228 ASP B O 1
ATOM 2152 N N . HIS B 2 155 ? 0.211 -16.283 -26.440 1.00 47.38 229 HIS B N 1
ATOM 2153 C CA . HIS B 2 155 ? 1.201 -17.094 -27.139 1.00 49.34 229 HIS B CA 1
ATOM 2154 C C . HIS B 2 155 ? 1.275 -18.500 -26.559 1.00 47.03 229 HIS B C 1
ATOM 2155 O O . HIS B 2 155 ? 1.149 -19.485 -27.281 1.00 47.62 229 HIS B O 1
ATOM 2162 N N . TYR B 2 156 ? 1.460 -18.591 -25.247 1.00 44.26 230 TYR B N 1
ATOM 2163 C CA . TYR B 2 156 ? 1.660 -19.889 -24.618 1.00 43.51 230 TYR B CA 1
ATOM 2164 C C . TYR B 2 156 ? 0.349 -20.659 -24.447 1.00 43.80 230 TYR B C 1
ATOM 2165 O O . TYR B 2 156 ? 0.357 -21.826 -24.053 1.00 43.68 230 TYR B O 1
ATOM 2174 N N . LYS B 2 157 ? -0.772 -20.014 -24.758 1.00 44.85 231 LYS B N 1
ATOM 2175 C CA . LYS B 2 157 ? -2.046 -20.723 -24.840 1.00 48.36 231 LYS B CA 1
ATOM 2176 C C . LYS B 2 157 ? -2.154 -21.477 -26.167 1.00 52.11 231 LYS B C 1
ATOM 2177 O O . LYS B 2 157 ? -2.861 -22.479 -26.269 1.00 54.88 231 LYS B O 1
ATOM 2181 N N . LYS B 2 158 ? -1.442 -20.994 -27.179 1.00 53.77 232 LYS B N 1
ATOM 2182 C CA . LYS B 2 158 ? -1.466 -21.619 -28.497 1.00 61.68 232 LYS B CA 1
ATOM 2183 C C . LYS B 2 158 ? -0.579 -22.862 -28.536 1.00 64.91 232 LYS B C 1
ATOM 2184 O O . LYS B 2 158 ? -0.865 -23.819 -29.257 1.00 65.69 232 LYS B O 1
ATOM 2186 N N . GLY B 2 159 ? 0.497 -22.840 -27.757 1.00 63.76 233 GLY B N 1
ATOM 2187 C CA . GLY B 2 159 ? 1.425 -23.957 -27.696 1.00 61.98 233 GLY B CA 1
ATOM 2188 C C . GLY B 2 159 ? 2.383 -23.800 -26.532 1.00 53.23 233 GLY B C 1
ATOM 2189 O O . GLY B 2 159 ? 2.656 -22.679 -26.102 1.00 47.81 233 GLY B O 1
ATOM 2190 N N . ASN B 2 160 ? 2.893 -24.918 -26.019 1.00 49.76 234 ASN B N 1
ATOM 2191 C CA . ASN B 2 160 ? 3.763 -24.884 -24.846 1.00 45.90 234 ASN B CA 1
ATOM 2192 C C . ASN B 2 160 ? 5.076 -24.151 -25.125 1.00 45.90 234 ASN B C 1
ATOM 2193 O O . ASN B 2 160 ? 5.586 -23.447 -24.255 1.00 44.50 234 ASN B O 1
ATOM 2198 N N . ASP B 2 161 ? 5.600 -24.309 -26.340 1.00 47.98 235 ASP B N 1
ATOM 2199 C CA . ASP B 2 161 ? 6.803 -23.603 -26.782 1.00 48.75 235 ASP B CA 1
ATOM 2200 C C . ASP B 2 161 ? 7.929 -23.656 -25.739 1.00 48.05 235 ASP B C 1
ATOM 2201 O O . ASP B 2 161 ? 8.546 -22.644 -25.410 1.00 47.55 235 ASP B O 1
ATOM 2206 N N . GLY B 2 162 ? 8.179 -24.845 -25.207 1.00 48.51 236 GLY B N 1
ATOM 2207 C CA . GLY B 2 162 ? 9.244 -25.019 -24.241 1.00 48.62 236 GLY B CA 1
ATOM 2208 C C . GLY B 2 162 ? 8.781 -25.131 -22.802 1.00 46.87 236 GLY B C 1
ATOM 2209 O O . GLY B 2 162 ? 9.522 -25.623 -21.950 1.00 47.60 236 GLY B O 1
ATOM 2210 N N . LEU B 2 163 ? 7.565 -24.675 -22.520 1.00 45.07 237 LEU B N 1
ATOM 2211 C CA . LEU B 2 163 ? 7.018 -24.801 -21.172 1.00 43.88 237 LEU B CA 1
ATOM 2212 C C . LEU B 2 163 ? 6.641 -26.249 -20.888 1.00 44.89 237 LEU B C 1
ATOM 2213 O O . LEU B 2 163 ? 6.550 -27.066 -21.805 1.00 46.31 237 LEU B O 1
ATOM 2218 N N . CYS B 2 164 ? 6.420 -26.560 -19.614 1.00 44.66 238 CYS B N 1
ATOM 2219 C CA . CYS B 2 164 ? 5.996 -27.897 -19.215 1.00 53.80 238 CYS B CA 1
ATOM 2220 C C . CYS B 2 164 ? 4.665 -28.260 -19.868 1.00 53.87 238 CYS B C 1
ATOM 2221 O O . CYS B 2 164 ? 4.464 -29.393 -20.305 1.00 52.52 238 CYS B O 1
ATOM 2224 N N . GLN B 2 165 ? 3.762 -27.286 -19.933 1.00 44.49 239 GLN B N 1
ATOM 2225 C CA . GLN B 2 165 ? 2.431 -27.496 -20.490 1.00 46.49 239 GLN B CA 1
ATOM 2226 C C . GLN B 2 165 ? 1.975 -26.307 -21.327 1.00 46.82 239 GLN B C 1
ATOM 2227 O O . GLN B 2 165 ? 2.471 -25.196 -21.169 1.00 42.69 239 GLN B O 1
ATOM 2233 N N . LYS B 2 166 ? 1.028 -26.556 -22.224 1.00 45.27 240 LYS B N 1
ATOM 2234 C CA . LYS B 2 166 ? 0.296 -25.486 -22.881 1.00 45.05 240 LYS B CA 1
ATOM 2235 C C . LYS B 2 166 ? -0.615 -24.826 -21.848 1.00 52.42 240 LYS B C 1
ATOM 2236 O O . LYS B 2 166 ? -1.257 -25.520 -21.059 1.00 44.63 240 LYS B O 1
ATOM 2241 N N . LEU B 2 167 ? -0.675 -23.505 -21.835 1.00 43.02 241 LEU B N 1
ATOM 2242 C CA . LEU B 2 167 ? -1.553 -22.822 -20.918 1.00 42.60 241 LEU B CA 1
ATOM 2243 C C . LEU B 2 167 ? -3.007 -23.067 -21.273 1.00 45.12 241 LEU B C 1
ATOM 2244 O O . LEU B 2 167 ? -3.399 -22.889 -22.372 1.00 46.68 241 LEU B O 1
ATOM 2249 N N . SER B 2 168 ? -3.797 -23.461 -20.280 1.00 45.03 242 SER B N 1
ATOM 2250 C CA . SER B 2 168 ? -5.222 -23.701 -20.484 1.00 48.01 242 SER B CA 1
ATOM 2251 C C . SER B 2 168 ? -6.084 -22.548 -19.973 1.00 52.58 242 SER B C 1
ATOM 2252 O O . SER B 2 168 ? -6.448 -21.649 -20.730 1.00 48.41 242 SER B O 1
ATOM 2255 N N . VAL B 2 169 ? -6.406 -22.585 -18.683 1.00 47.80 243 VAL B N 1
ATOM 2256 C CA . VAL B 2 169 ? -7.225 -21.561 -18.062 1.00 53.84 243 VAL B CA 1
ATOM 2257 C C . VAL B 2 169 ? -6.649 -21.002 -16.768 1.00 52.80 243 VAL B C 1
ATOM 2258 O O . VAL B 2 169 ? -5.899 -21.652 -16.109 1.00 46.41 243 VAL B O 1
ATOM 2262 N N . PRO B 2 170 ? -7.075 -19.833 -16.370 1.00 47.99 244 PRO B N 1
ATOM 2263 C CA . PRO B 2 170 ? -6.594 -19.227 -15.139 1.00 47.54 244 PRO B CA 1
ATOM 2264 C C . PRO B 2 170 ? -6.890 -20.063 -13.922 1.00 49.94 244 PRO B C 1
ATOM 2265 O O . PRO B 2 170 ? -7.843 -20.812 -13.934 1.00 50.71 244 PRO B O 1
ATOM 2269 N N . CYS B 2 171 ? -6.081 -19.914 -12.887 1.00 48.31 245 CYS B N 1
ATOM 2270 C CA . CYS B 2 171 ? -6.322 -20.571 -11.634 1.00 51.18 245 CYS B CA 1
ATOM 2271 C C . CYS B 2 171 ? -7.663 -20.173 -11.029 1.00 56.42 245 CYS B C 1
ATOM 2272 O O . CYS B 2 171 ? -8.200 -19.171 -11.383 1.00 53.63 245 CYS B O 1
ATOM 2275 N N . MET B 2 172 ? -8.145 -20.961 -10.075 1.00 64.41 246 MET B N 1
ATOM 2276 C CA . MET B 2 172 ? -9.419 -20.720 -9.389 1.00 70.08 246 MET B CA 1
ATOM 2277 C C . MET B 2 172 ? -10.492 -20.356 -10.394 1.00 78.80 246 MET B C 1
ATOM 2278 O O . MET B 2 172 ? -10.912 -21.183 -11.188 1.00 82.22 246 MET B O 1
ATOM 2283 N N . GLY C 1 11 ? 15.143 6.250 11.110 1.00 69.74 71 GLY C N 1
ATOM 2284 C CA . GLY C 1 11 ? 14.786 7.636 10.859 1.00 67.57 71 GLY C CA 1
ATOM 2285 C C . GLY C 1 11 ? 13.911 7.819 9.634 1.00 60.43 71 GLY C C 1
ATOM 2286 O O . GLY C 1 11 ? 12.727 7.480 9.646 1.00 50.72 71 GLY C O 1
ATOM 2287 N N . PHE C 1 12 ? 14.494 8.350 8.567 1.00 59.34 72 PHE C N 1
ATOM 2288 C CA . PHE C 1 12 ? 13.753 8.521 7.326 1.00 49.42 72 PHE C CA 1
ATOM 2289 C C . PHE C 1 12 ? 14.562 8.083 6.101 1.00 49.14 72 PHE C C 1
ATOM 2290 O O . PHE C 1 12 ? 15.791 8.163 6.107 1.00 56.90 72 PHE C O 1
ATOM 2298 N N . PRO C 1 13 ? 13.876 7.600 5.047 1.00 43.39 73 PRO C N 1
ATOM 2299 C CA . PRO C 1 13 ? 12.437 7.298 5.023 1.00 35.35 73 PRO C CA 1
ATOM 2300 C C . PRO C 1 13 ? 12.114 6.127 5.945 1.00 29.08 73 PRO C C 1
ATOM 2301 O O . PRO C 1 13 ? 13.040 5.465 6.411 1.00 29.56 73 PRO C O 1
ATOM 2305 N N . VAL C 1 14 ? 10.836 5.890 6.228 1.00 23.05 74 VAL C N 1
ATOM 2306 C CA . VAL C 1 14 ? 10.454 4.753 7.053 1.00 18.98 74 VAL C CA 1
ATOM 2307 C C . VAL C 1 14 ? 10.878 3.463 6.356 1.00 22.71 74 VAL C C 1
ATOM 2308 O O . VAL C 1 14 ? 10.735 3.328 5.141 1.00 19.23 74 VAL C O 1
ATOM 2312 N N . ARG C 1 15 ? 11.427 2.524 7.117 1.00 18.86 75 ARG C N 1
ATOM 2313 C CA . ARG C 1 15 ? 11.871 1.269 6.524 1.00 18.25 75 ARG C CA 1
ATOM 2314 C C . ARG C 1 15 ? 10.670 0.552 5.901 1.00 14.46 75 ARG C C 1
ATOM 2315 O O . ARG C 1 15 ? 9.603 0.459 6.510 1.00 16.59 75 ARG C O 1
ATOM 2323 N N . PRO C 1 16 ? 10.819 0.093 4.648 1.00 14.14 76 PRO C N 1
ATOM 2324 C CA . PRO C 1 16 ? 9.649 -0.437 3.946 1.00 14.63 76 PRO C CA 1
ATOM 2325 C C . PRO C 1 16 ? 9.394 -1.931 4.196 1.00 15.66 76 PRO C C 1
ATOM 2326 O O . PRO C 1 16 ? 10.111 -2.582 4.957 1.00 15.02 76 PRO C O 1
ATOM 2330 N N . GLN C 1 17 ? 8.359 -2.448 3.548 1.00 16.79 77 GLN C N 1
ATOM 2331 C CA . GLN C 1 17 ? 8.055 -3.876 3.544 1.00 18.53 77 GLN C CA 1
ATOM 2332 C C . GLN C 1 17 ? 9.283 -4.700 3.154 1.00 19.11 77 GLN C C 1
ATOM 2333 O O . GLN C 1 17 ? 9.891 -4.449 2.115 1.00 14.02 77 GLN C O 1
ATOM 2339 N N . VAL C 1 18 ? 9.650 -5.671 3.985 1.00 14.95 78 VAL C N 1
ATOM 2340 C CA . VAL C 1 18 ? 10.751 -6.575 3.658 1.00 15.52 78 VAL C CA 1
ATOM 2341 C C . VAL C 1 18 ? 10.232 -7.777 2.867 1.00 14.13 78 VAL C C 1
ATOM 2342 O O . VAL C 1 18 ? 9.024 -8.034 2.841 1.00 15.04 78 VAL C O 1
ATOM 2346 N N . PRO C 1 19 ? 11.138 -8.517 2.204 1.00 12.96 79 PRO C N 1
ATOM 2347 C CA . PRO C 1 19 ? 10.659 -9.642 1.398 1.00 20.78 79 PRO C CA 1
ATOM 2348 C C . PRO C 1 19 ? 10.020 -10.740 2.240 1.00 19.47 79 PRO C C 1
ATOM 2349 O O . PRO C 1 19 ? 10.407 -10.950 3.389 1.00 15.40 79 PRO C O 1
ATOM 2353 N N . LEU C 1 20 ? 9.056 -11.440 1.656 1.00 18.07 80 LEU C N 1
ATOM 2354 C CA . LEU C 1 20 ? 8.380 -12.536 2.343 1.00 21.68 80 LEU C CA 1
ATOM 2355 C C . LEU C 1 20 ? 9.316 -13.711 2.642 1.00 22.49 80 LEU C C 1
ATOM 2356 O O . LEU C 1 20 ? 10.201 -14.032 1.850 1.00 21.58 80 LEU C O 1
ATOM 2361 N N . ARG C 1 21 ? 9.119 -14.337 3.800 1.00 21.23 81 ARG C N 1
ATOM 2362 C CA . ARG C 1 21 ? 9.799 -15.588 4.138 1.00 24.94 81 ARG C CA 1
ATOM 2363 C C . ARG C 1 21 ? 8.910 -16.428 5.063 1.00 23.70 81 ARG C C 1
ATOM 2364 O O . ARG C 1 21 ? 8.117 -15.882 5.832 1.00 20.40 81 ARG C O 1
ATOM 2372 N N . PRO C 1 22 ? 9.022 -17.761 4.978 1.00 24.54 82 PRO C N 1
ATOM 2373 C CA . PRO C 1 22 ? 8.115 -18.628 5.741 1.00 21.52 82 PRO C CA 1
ATOM 2374 C C . PRO C 1 22 ? 8.399 -18.633 7.241 1.00 22.19 82 PRO C C 1
ATOM 2375 O O . PRO C 1 22 ? 9.543 -18.463 7.661 1.00 21.65 82 PRO C O 1
ATOM 2379 N N . MET C 1 23 ? 7.356 -18.815 8.039 1.00 21.25 83 MET C N 1
ATOM 2380 C CA . MET C 1 23 ? 7.529 -18.966 9.481 1.00 27.69 83 MET C CA 1
ATOM 2381 C C . MET C 1 23 ? 8.233 -20.285 9.771 1.00 27.72 83 MET C C 1
ATOM 2382 O O . MET C 1 23 ? 7.999 -21.284 9.092 1.00 28.98 83 MET C O 1
ATOM 2387 N N . THR C 1 24 ? 9.122 -20.271 10.760 1.00 26.07 84 THR C N 1
ATOM 2388 C CA . THR C 1 24 ? 9.814 -21.469 11.208 1.00 23.56 84 THR C CA 1
ATOM 2389 C C . THR C 1 24 ? 9.787 -21.542 12.723 1.00 19.95 84 THR C C 1
ATOM 2390 O O . THR C 1 24 ? 9.496 -20.553 13.390 1.00 16.76 84 THR C O 1
ATOM 2394 N N . TYR C 1 25 ? 10.137 -22.707 13.254 1.00 21.73 85 TYR C N 1
ATOM 2395 C CA . TYR C 1 25 ? 10.303 -22.859 14.689 1.00 20.44 85 TYR C CA 1
ATOM 2396 C C . TYR C 1 25 ? 11.295 -21.832 15.205 1.00 20.67 85 TYR C C 1
ATOM 2397 O O . TYR C 1 25 ? 11.029 -21.143 16.186 1.00 19.73 85 TYR C O 1
ATOM 2406 N N . LYS C 1 26 ? 12.438 -21.736 14.533 1.00 20.50 86 LYS C N 1
ATOM 2407 C CA . LYS C 1 26 ? 13.506 -20.837 14.960 1.00 23.55 86 LYS C CA 1
ATOM 2408 C C . LYS C 1 26 ? 13.078 -19.372 14.980 1.00 20.73 86 LYS C C 1
ATOM 2409 O O . LYS C 1 26 ? 13.401 -18.646 15.918 1.00 22.73 86 LYS C O 1
ATOM 2412 N N . ALA C 1 27 ? 12.361 -18.941 13.946 1.00 19.60 87 ALA C N 1
ATOM 2413 C CA . ALA C 1 27 ? 11.874 -17.570 13.876 1.00 21.58 87 ALA C CA 1
ATOM 2414 C C . ALA C 1 27 ? 10.871 -17.279 14.993 1.00 17.00 87 ALA C C 1
ATOM 2415 O O . ALA C 1 27 ? 10.944 -16.238 15.647 1.00 16.28 87 ALA C O 1
ATOM 2417 N N . ALA C 1 28 ? 9.934 -18.197 15.207 1.00 17.93 88 ALA C N 1
ATOM 2418 C CA . ALA C 1 28 ? 8.915 -18.007 16.239 1.00 20.55 88 ALA C CA 1
ATOM 2419 C C . ALA C 1 28 ? 9.547 -17.921 17.623 1.00 16.37 88 ALA C C 1
ATOM 2420 O O . ALA C 1 28 ? 9.116 -17.139 18.461 1.00 16.94 88 ALA C O 1
ATOM 2422 N N . LEU C 1 29 ? 10.580 -18.722 17.849 1.00 17.89 89 LEU C N 1
ATOM 2423 C CA . LEU C 1 29 ? 11.272 -18.723 19.132 1.00 20.26 89 LEU C CA 1
ATOM 2424 C C . LEU C 1 29 ? 11.983 -17.395 19.371 1.00 21.00 89 LEU C C 1
ATOM 2425 O O . LEU C 1 29 ? 11.919 -16.830 20.465 1.00 16.91 89 LEU C O 1
ATOM 2430 N N . ASP C 1 30 ? 12.659 -16.889 18.346 1.00 21.50 90 ASP C N 1
ATOM 2431 C CA . ASP C 1 30 ? 13.387 -15.636 18.497 1.00 18.79 90 ASP C CA 1
ATOM 2432 C C . ASP C 1 30 ? 12.429 -14.464 18.706 1.00 15.95 90 ASP C C 1
ATOM 2433 O O . ASP C 1 30 ? 12.687 -13.591 19.532 1.00 18.51 90 ASP C O 1
ATOM 2438 N N . ILE C 1 31 ? 11.324 -14.450 17.967 1.00 15.01 91 ILE C N 1
ATOM 2439 C CA . ILE C 1 31 ? 10.343 -13.376 18.127 1.00 14.90 91 ILE C CA 1
ATOM 2440 C C . ILE C 1 31 ? 9.701 -13.451 19.517 1.00 17.14 91 ILE C C 1
ATOM 2441 O O . ILE C 1 31 ? 9.465 -12.418 20.151 1.00 16.64 91 ILE C O 1
ATOM 2446 N N . SER C 1 32 ? 9.435 -14.672 19.987 1.00 16.38 92 SER C N 1
ATOM 2447 C CA . SER C 1 32 ? 8.939 -14.892 21.356 1.00 16.91 92 SER C CA 1
ATOM 2448 C C . SER C 1 32 ? 9.816 -14.237 22.409 1.00 19.95 92 SER C C 1
ATOM 2449 O O . SER C 1 32 ? 9.331 -13.507 23.281 1.00 17.14 92 SER C O 1
ATOM 2452 N N . HIS C 1 33 ? 11.109 -14.533 22.356 1.00 17.81 93 HIS C N 1
ATOM 2453 C CA . HIS C 1 33 ? 12.026 -14.023 23.366 1.00 21.80 93 HIS C CA 1
ATOM 2454 C C . HIS C 1 33 ? 12.206 -12.519 23.239 1.00 22.64 93 HIS C C 1
ATOM 2455 O O . HIS C 1 33 ? 12.462 -11.834 24.222 1.00 26.59 93 HIS C O 1
ATOM 2462 N N . PHE C 1 34 ? 12.068 -12.015 22.020 1.00 14.80 94 PHE C N 1
ATOM 2463 C CA . PHE C 1 34 ? 12.151 -10.580 21.768 1.00 16.69 94 PHE C CA 1
ATOM 2464 C C . PHE C 1 34 ? 10.987 -9.852 22.438 1.00 20.12 94 PHE C C 1
ATOM 2465 O O . PHE C 1 34 ? 11.160 -8.812 23.085 1.00 20.23 94 PHE C O 1
ATOM 2473 N N . LEU C 1 35 ? 9.795 -10.417 22.298 1.00 21.16 95 LEU C N 1
ATOM 2474 C CA . LEU C 1 35 ? 8.584 -9.755 22.764 1.00 15.31 95 LEU C CA 1
ATOM 2475 C C . LEU C 1 35 ? 8.288 -9.978 24.246 1.00 21.73 95 LEU C C 1
ATOM 2476 O O . LEU C 1 35 ? 7.420 -9.313 24.807 1.00 19.08 95 LEU C O 1
ATOM 2481 N N . LYS C 1 36 ? 9.005 -10.905 24.873 1.00 17.13 96 LYS C N 1
ATOM 2482 C CA . LYS C 1 36 ? 8.799 -11.200 26.289 1.00 17.00 96 LYS C CA 1
ATOM 2483 C C . LYS C 1 36 ? 9.457 -10.149 27.180 1.00 23.00 96 LYS C C 1
ATOM 2484 O O . LYS C 1 36 ? 9.062 -9.956 28.330 1.00 25.63 96 LYS C O 1
ATOM 2490 N N . GLU C 1 37 ? 10.463 -9.476 26.634 1.00 24.47 97 GLU C N 1
ATOM 2491 C CA . GLU C 1 37 ? 11.203 -8.441 27.353 1.00 30.21 97 GLU C CA 1
ATOM 2492 C C . GLU C 1 37 ? 10.296 -7.263 27.715 1.00 31.25 97 GLU C C 1
ATOM 2493 O O . GLU C 1 37 ? 9.311 -7.015 27.056 1.00 27.10 97 GLU C O 1
ATOM 2499 N N . LYS C 1 38 ? 10.629 -6.585 28.811 1.00 28.77 98 LYS C N 1
ATOM 2500 C CA . LYS C 1 38 ? 9.798 -5.497 29.328 1.00 32.76 98 LYS C CA 1
ATOM 2501 C C . LYS C 1 38 ? 9.470 -4.476 28.244 1.00 34.02 98 LYS C C 1
ATOM 2502 O O . LYS C 1 38 ? 10.344 -4.057 27.483 1.00 31.51 98 LYS C O 1
ATOM 2506 N N . GLY C 1 39 ? 8.199 -4.096 28.173 1.00 33.37 99 GLY C N 1
ATOM 2507 C CA . GLY C 1 39 ? 7.738 -3.151 27.174 1.00 26.81 99 GLY C CA 1
ATOM 2508 C C . GLY C 1 39 ? 7.122 -3.847 25.979 1.00 28.14 99 GLY C C 1
ATOM 2509 O O . GLY C 1 39 ? 6.609 -3.196 25.073 1.00 23.10 99 GLY C O 1
ATOM 2510 N N . GLY C 1 40 ? 7.165 -5.177 25.981 1.00 17.16 100 GLY C N 1
ATOM 2511 C CA . GLY C 1 40 ? 6.665 -5.953 24.862 1.00 19.89 100 GLY C CA 1
ATOM 2512 C C . GLY C 1 40 ? 5.238 -6.441 25.025 1.00 21.29 100 GLY C C 1
ATOM 2513 O O . GLY C 1 40 ? 4.329 -5.674 25.335 1.00 22.95 100 GLY C O 1
ATOM 2514 N N . LEU C 1 41 ? 5.051 -7.741 24.833 1.00 18.02 101 LEU C N 1
ATOM 2515 C CA . LEU C 1 41 ? 3.721 -8.321 24.734 1.00 13.90 101 LEU C CA 1
ATOM 2516 C C . LEU C 1 41 ? 3.231 -8.889 26.057 1.00 21.12 101 LEU C C 1
ATOM 2517 O O . LEU C 1 41 ? 2.028 -9.061 26.253 1.00 21.78 101 LEU C O 1
ATOM 2522 N N . GLU C 1 42 ? 4.161 -9.173 26.967 1.00 20.43 102 GLU C N 1
ATOM 2523 C CA . GLU C 1 42 ? 3.826 -9.845 28.221 1.00 24.06 102 GLU C CA 1
ATOM 2524 C C . GLU C 1 42 ? 2.852 -9.050 29.093 1.00 27.22 102 GLU C C 1
ATOM 2525 O O . GLU C 1 42 ? 3.100 -7.893 29.430 1.00 24.60 102 GLU C O 1
ATOM 2531 N N . GLY C 1 43 ? 1.747 -9.686 29.464 1.00 25.25 103 GLY C N 1
ATOM 2532 C CA . GLY C 1 43 ? 0.798 -9.091 30.389 1.00 20.52 103 GLY C CA 1
ATOM 2533 C C . GLY C 1 43 ? -0.246 -8.197 29.747 1.00 21.37 103 GLY C C 1
ATOM 2534 O O . GLY C 1 43 ? -1.081 -7.607 30.443 1.00 23.94 103 GLY C O 1
ATOM 2535 N N . LEU C 1 44 ? -0.212 -8.081 28.423 1.00 19.12 104 LEU C N 1
ATOM 2536 C CA . LEU C 1 44 ? -1.203 -7.259 27.733 1.00 21.84 104 LEU C CA 1
ATOM 2537 C C . LEU C 1 44 ? -2.488 -8.050 27.513 1.00 19.26 104 LEU C C 1
ATOM 2538 O O . LEU C 1 44 ? -2.454 -9.247 27.224 1.00 18.10 104 LEU C O 1
ATOM 2543 N N . ILE C 1 45 ? -3.624 -7.380 27.646 1.00 18.98 105 ILE C N 1
ATOM 2544 C CA . ILE C 1 45 ? -4.900 -8.028 27.381 1.00 18.38 105 ILE C CA 1
ATOM 2545 C C . ILE C 1 45 ? -5.067 -8.229 25.879 1.00 22.38 105 ILE C C 1
ATOM 2546 O O . ILE C 1 45 ? -4.854 -7.302 25.093 1.00 20.23 105 ILE C O 1
ATOM 2551 N N . TRP C 1 46 ? -5.422 -9.448 25.484 1.00 19.27 106 TRP C N 1
ATOM 2552 C CA . TRP C 1 46 ? -5.585 -9.781 24.069 1.00 18.41 106 TRP C CA 1
ATOM 2553 C C . TRP C 1 46 ? -6.838 -9.150 23.452 1.00 18.74 106 TRP C C 1
ATOM 2554 O O . TRP C 1 46 ? -7.881 -9.051 24.094 1.00 18.25 106 TRP C O 1
ATOM 2565 N N . SER C 1 47 ? -6.726 -8.719 22.200 1.00 16.67 107 SER C N 1
ATOM 2566 C CA . SER C 1 47 ? -7.895 -8.399 21.400 1.00 18.51 107 SER C CA 1
ATOM 2567 C C . SER C 1 47 ? -7.570 -8.697 19.950 1.00 19.83 107 SER C C 1
ATOM 2568 O O . SER C 1 47 ? -6.395 -8.779 19.577 1.00 16.89 107 SER C O 1
ATOM 2571 N N . GLN C 1 48 ? -8.602 -8.870 19.133 1.00 18.45 108 GLN C N 1
ATOM 2572 C CA . GLN C 1 48 ? -8.389 -9.077 17.699 1.00 22.84 108 GLN C CA 1
ATOM 2573 C C . GLN C 1 48 ? -7.604 -7.907 17.090 1.00 24.38 108 GLN C C 1
ATOM 2574 O O . GLN C 1 48 ? -6.663 -8.113 16.319 1.00 21.59 108 GLN C O 1
ATOM 2580 N N . ARG C 1 49 ? -7.982 -6.682 17.448 1.00 18.20 109 ARG C N 1
ATOM 2581 C CA . ARG C 1 49 ? -7.312 -5.494 16.913 1.00 21.19 109 ARG C CA 1
ATOM 2582 C C . ARG C 1 49 ? -5.838 -5.426 17.313 1.00 21.28 109 ARG C C 1
ATOM 2583 O O . ARG C 1 49 ? -4.969 -5.149 16.478 1.00 19.14 109 ARG C O 1
ATOM 2591 N N . ARG C 1 50 ? -5.546 -5.661 18.588 1.00 16.34 110 ARG C N 1
ATOM 2592 C CA . ARG C 1 50 ? -4.154 -5.669 19.042 1.00 14.88 110 ARG C CA 1
ATOM 2593 C C . ARG C 1 50 ? -3.354 -6.768 18.357 1.00 14.38 110 ARG C C 1
ATOM 2594 O O . ARG C 1 50 ? -2.194 -6.563 17.974 1.00 15.33 110 ARG C O 1
ATOM 2602 N N . GLN C 1 51 ? -3.956 -7.937 18.179 1.00 15.30 111 GLN C N 1
ATOM 2603 C CA . GLN C 1 51 ? -3.202 -9.007 17.526 1.00 16.87 111 GLN C CA 1
ATOM 2604 C C . GLN C 1 51 ? -2.915 -8.661 16.067 1.00 20.32 111 GLN C C 1
ATOM 2605 O O . GLN C 1 51 ? -1.816 -8.911 15.564 1.00 16.93 111 GLN C O 1
ATOM 2611 N N . GLU C 1 52 ? -3.898 -8.078 15.391 1.00 19.04 112 GLU C N 1
ATOM 2612 C CA . GLU C 1 52 ? -3.716 -7.697 13.990 1.00 19.68 112 GLU C CA 1
ATOM 2613 C C . GLU C 1 52 ? -2.651 -6.622 13.836 1.00 19.17 112 GLU C C 1
ATOM 2614 O O . GLU C 1 52 ? -1.876 -6.645 12.877 1.00 18.79 112 GLU C O 1
ATOM 2620 N N . ILE C 1 53 ? -2.615 -5.673 14.769 1.00 14.92 113 ILE C N 1
ATOM 2621 C CA . ILE C 1 53 ? -1.603 -4.617 14.721 1.00 14.48 113 ILE C CA 1
ATOM 2622 C C . ILE C 1 53 ? -0.208 -5.231 14.892 1.00 19.23 113 ILE C C 1
ATOM 2623 O O . ILE C 1 53 ? 0.706 -4.943 14.123 1.00 16.85 113 ILE C O 1
ATOM 2628 N N . LEU C 1 54 ? -0.056 -6.097 15.888 1.00 16.23 114 LEU C N 1
ATOM 2629 C CA . LEU C 1 54 ? 1.197 -6.826 16.073 1.00 16.76 114 LEU C CA 1
ATOM 2630 C C . LEU C 1 54 ? 1.608 -7.642 14.837 1.00 16.86 114 LEU C C 1
ATOM 2631 O O . LEU C 1 54 ? 2.771 -7.626 14.426 1.00 16.64 114 LEU C O 1
ATOM 2636 N N . ASP C 1 55 ? 0.659 -8.364 14.256 1.00 13.77 115 ASP C N 1
ATOM 2637 C CA . ASP C 1 55 ? 0.968 -9.234 13.128 1.00 15.50 115 ASP C CA 1
ATOM 2638 C C . ASP C 1 55 ? 1.372 -8.428 11.897 1.00 15.46 115 ASP C C 1
ATOM 2639 O O . ASP C 1 55 ? 2.258 -8.836 11.147 1.00 13.91 115 ASP C O 1
ATOM 2644 N N . LEU C 1 56 ? 0.741 -7.276 11.702 1.00 15.78 116 LEU C N 1
ATOM 2645 C CA . LEU C 1 56 ? 1.111 -6.395 10.600 1.00 16.99 116 LEU C CA 1
ATOM 2646 C C . LEU C 1 56 ? 2.539 -5.884 10.792 1.00 17.34 116 LEU C C 1
ATOM 2647 O O . LEU C 1 56 ? 3.318 -5.817 9.837 1.00 13.68 116 LEU C O 1
ATOM 2652 N N . TRP C 1 57 ? 2.879 -5.509 12.023 1.00 14.10 117 TRP C N 1
ATOM 2653 C CA . TRP C 1 57 ? 4.213 -5.000 12.307 1.00 13.64 117 TRP C CA 1
ATOM 2654 C C . TRP C 1 57 ? 5.265 -6.084 12.047 1.00 15.52 117 TRP C C 1
ATOM 2655 O O . TRP C 1 57 ? 6.310 -5.815 11.449 1.00 14.61 117 TRP C O 1
ATOM 2666 N N . ILE C 1 58 ? 4.991 -7.313 12.484 1.00 11.22 118 ILE C N 1
ATOM 2667 C CA . ILE C 1 58 ? 5.922 -8.414 12.229 1.00 11.07 118 ILE C CA 1
ATOM 2668 C C . ILE C 1 58 ? 6.053 -8.678 10.724 1.00 17.52 118 ILE C C 1
ATOM 2669 O O . ILE C 1 58 ? 7.161 -8.867 10.197 1.00 15.36 118 ILE C O 1
ATOM 2674 N N . TYR C 1 59 ? 4.927 -8.672 10.026 1.00 11.60 119 TYR C N 1
ATOM 2675 C CA . TYR C 1 59 ? 4.963 -8.881 8.582 1.00 12.13 119 TYR C CA 1
ATOM 2676 C C . TYR C 1 59 ? 5.759 -7.783 7.870 1.00 14.46 119 TYR C C 1
ATOM 2677 O O . TYR C 1 59 ? 6.629 -8.074 7.047 1.00 15.55 119 TYR C O 1
ATOM 2686 N N . HIS C 1 60 ? 5.466 -6.525 8.194 1.00 12.79 120 HIS C N 1
ATOM 2687 C CA . HIS C 1 60 ? 6.108 -5.386 7.525 1.00 16.42 120 HIS C CA 1
ATOM 2688 C C . HIS C 1 60 ? 7.622 -5.386 7.753 1.00 19.15 120 HIS C C 1
ATOM 2689 O O . HIS C 1 60 ? 8.404 -5.252 6.808 1.00 15.56 120 HIS C O 1
ATOM 2696 N N . THR C 1 61 ? 8.028 -5.539 9.007 1.00 13.71 121 THR C N 1
ATOM 2697 C CA . THR C 1 61 ? 9.426 -5.357 9.380 1.00 12.84 121 THR C CA 1
ATOM 2698 C C . THR C 1 61 ? 10.256 -6.634 9.263 1.00 12.81 121 THR C C 1
ATOM 2699 O O . THR C 1 61 ? 11.476 -6.554 9.148 1.00 13.54 121 THR C O 1
ATOM 2703 N N . GLN C 1 62 ? 9.612 -7.800 9.318 1.00 12.40 122 GLN C N 1
ATOM 2704 C CA . GLN C 1 62 ? 10.364 -9.062 9.347 1.00 14.28 122 GLN C CA 1
ATOM 2705 C C . GLN C 1 62 ? 9.949 -10.070 8.265 1.00 15.81 122 GLN C C 1
ATOM 2706 O O . GLN C 1 62 ? 10.649 -11.053 8.033 1.00 17.63 122 GLN C O 1
ATOM 2712 N N . GLY C 1 63 ? 8.816 -9.826 7.611 1.00 15.70 123 GLY C N 1
ATOM 2713 C CA . GLY C 1 63 ? 8.442 -10.571 6.417 1.00 13.30 123 GLY C CA 1
ATOM 2714 C C . GLY C 1 63 ? 7.677 -11.874 6.607 1.00 18.83 123 GLY C C 1
ATOM 2715 O O . GLY C 1 63 ? 7.518 -12.636 5.655 1.00 18.55 123 GLY C O 1
ATOM 2716 N N . TYR C 1 64 ? 7.198 -12.136 7.822 1.00 14.37 124 TYR C N 1
ATOM 2717 C CA . TYR C 1 64 ? 6.411 -13.342 8.078 1.00 18.36 124 TYR C CA 1
ATOM 2718 C C . TYR C 1 64 ? 4.932 -13.068 7.860 1.00 18.82 124 TYR C C 1
ATOM 2719 O O . TYR C 1 64 ? 4.346 -12.229 8.550 1.00 16.63 124 TYR C O 1
ATOM 2728 N N . PHE C 1 65 ? 4.341 -13.767 6.893 1.00 21.43 125 PHE C N 1
ATOM 2729 C CA . PHE C 1 65 ? 2.918 -13.626 6.591 1.00 23.69 125 PHE C CA 1
ATOM 2730 C C . PHE C 1 65 ? 2.106 -13.894 7.853 1.00 23.20 125 PHE C C 1
ATOM 2731 O O . PHE C 1 65 ? 2.399 -14.841 8.591 1.00 23.35 125 PHE C O 1
ATOM 2739 N N . PRO C 1 66 ? 1.098 -13.048 8.117 1.00 18.77 126 PRO C N 1
ATOM 2740 C CA . PRO C 1 66 ? 0.351 -13.062 9.383 1.00 23.66 126 PRO C CA 1
ATOM 2741 C C . PRO C 1 66 ? -0.728 -14.141 9.482 1.00 35.01 126 PRO C C 1
ATOM 2742 O O . PRO C 1 66 ? -1.897 -13.816 9.682 1.00 45.97 126 PRO C O 1
ATOM 2746 N N . ASP C 1 67 ? -0.338 -15.404 9.351 1.00 33.18 127 ASP C N 1
ATOM 2747 C CA . ASP C 1 67 ? -1.270 -16.505 9.561 1.00 36.92 127 ASP C CA 1
ATOM 2748 C C . ASP C 1 67 ? -0.666 -17.580 10.465 1.00 33.77 127 ASP C C 1
ATOM 2749 O O . ASP C 1 67 ? -1.041 -18.746 10.396 1.00 36.42 127 ASP C O 1
ATOM 2754 N N . TRP C 1 68 ? 0.263 -17.169 11.321 1.00 31.03 128 TRP C N 1
ATOM 2755 C CA . TRP C 1 68 ? 1.001 -18.103 12.157 1.00 30.22 128 TRP C CA 1
ATOM 2756 C C . TRP C 1 68 ? 0.599 -18.017 13.629 1.00 30.89 128 TRP C C 1
ATOM 2757 O O . TRP C 1 68 ? 0.809 -18.958 14.386 1.00 33.22 128 TRP C O 1
ATOM 2768 N N . GLN C 1 69 ? 0.039 -16.887 14.044 1.00 22.97 129 GLN C N 1
ATOM 2769 C CA . GLN C 1 69 ? -0.270 -16.708 15.460 1.00 23.52 129 GLN C CA 1
ATOM 2770 C C . GLN C 1 69 ? -1.703 -17.116 15.777 1.00 26.35 129 GLN C C 1
ATOM 2771 O O . GLN C 1 69 ? -2.540 -16.280 16.111 1.00 31.82 129 GLN C O 1
ATOM 2777 N N . ASN C 1 70 ? -1.980 -18.409 15.666 1.00 18.15 130 ASN C N 1
ATOM 2778 C CA . ASN C 1 70 ? -3.278 -18.944 16.029 1.00 18.15 130 ASN C CA 1
ATOM 2779 C C . ASN C 1 70 ? -3.164 -19.741 17.319 1.00 19.01 130 ASN C C 1
ATOM 2780 O O . ASN C 1 70 ? -2.076 -20.205 17.662 1.00 17.49 130 ASN C O 1
ATOM 2785 N N . TYR C 1 71 ? -4.285 -19.891 18.021 1.00 21.09 131 TYR C N 1
ATOM 2786 C CA . TYR C 1 71 ? -4.319 -20.592 19.305 1.00 21.61 131 TYR C CA 1
ATOM 2787 C C . TYR C 1 71 ? -5.444 -21.607 19.351 1.00 27.19 131 TYR C C 1
ATOM 2788 O O . TYR C 1 71 ? -6.380 -21.554 18.555 1.00 23.58 131 TYR C O 1
ATOM 2797 N N . THR C 1 72 ? -5.352 -22.530 20.303 1.00 23.72 132 THR C N 1
ATOM 2798 C CA . THR C 1 72 ? -6.395 -23.517 20.506 1.00 21.95 132 THR C CA 1
ATOM 2799 C C . THR C 1 72 ? -7.669 -22.824 20.983 1.00 28.97 132 THR C C 1
ATOM 2800 O O . THR C 1 72 ? -7.605 -21.744 21.570 1.00 25.51 132 THR C O 1
ATOM 2804 N N . PRO C 1 73 ? -8.834 -23.429 20.705 1.00 36.45 133 PRO C N 1
ATOM 2805 C CA . PRO C 1 73 ? -10.109 -22.817 21.092 1.00 35.03 133 PRO C CA 1
ATOM 2806 C C . PRO C 1 73 ? -10.338 -22.827 22.598 1.00 33.06 133 PRO C C 1
ATOM 2807 O O . PRO C 1 73 ? -9.738 -23.631 23.311 1.00 29.81 133 PRO C O 1
ATOM 2811 N N . GLY C 1 74 ? -11.206 -21.940 23.074 1.00 33.90 134 GLY C N 1
ATOM 2812 C CA . GLY C 1 74 ? -11.587 -21.940 24.475 1.00 41.24 134 GLY C CA 1
ATOM 2813 C C . GLY C 1 74 ? -12.473 -23.122 24.828 1.00 45.35 134 GLY C C 1
ATOM 2814 O O . GLY C 1 74 ? -12.809 -23.930 23.961 1.00 47.35 134 GLY C O 1
ATOM 2815 N N . PRO C 1 75 ? -12.856 -23.235 26.109 1.00 44.04 135 PRO C N 1
ATOM 2816 C CA . PRO C 1 75 ? -12.458 -22.318 27.178 1.00 42.26 135 PRO C CA 1
ATOM 2817 C C . PRO C 1 75 ? -11.129 -22.717 27.811 1.00 38.16 135 PRO C C 1
ATOM 2818 O O . PRO C 1 75 ? -10.598 -23.793 27.518 1.00 33.51 135 PRO C O 1
ATOM 2822 N N . GLY C 1 76 ? -10.601 -21.853 28.671 1.00 38.01 136 GLY C N 1
ATOM 2823 C CA . GLY C 1 76 ? -9.364 -22.139 29.371 1.00 35.97 136 GLY C CA 1
ATOM 2824 C C . GLY C 1 76 ? -8.175 -21.518 28.671 1.00 25.76 136 GLY C C 1
ATOM 2825 O O . GLY C 1 76 ? -8.330 -20.639 27.829 1.00 28.79 136 GLY C O 1
ATOM 2826 N N . ILE C 1 77 ? -6.980 -21.971 29.025 1.00 25.66 137 ILE C N 1
ATOM 2827 C CA . ILE C 1 77 ? -5.766 -21.460 28.398 1.00 24.42 137 ILE C CA 1
ATOM 2828 C C . ILE C 1 77 ? -5.721 -21.809 26.906 1.00 25.19 137 ILE C C 1
ATOM 2829 O O . ILE C 1 77 ? -6.002 -22.941 26.505 1.00 25.46 137 ILE C O 1
ATOM 2834 N N . ARG C 1 78 ? -5.384 -20.820 26.087 1.00 17.82 138 ARG C N 1
ATOM 2835 C CA . ARG C 1 78 ? -5.262 -21.008 24.645 1.00 17.50 138 ARG C CA 1
ATOM 2836 C C . ARG C 1 78 ? -3.795 -21.208 24.275 1.00 19.75 138 ARG C C 1
ATOM 2837 O O . ARG C 1 78 ? -2.978 -20.314 24.481 1.00 17.84 138 ARG C O 1
ATOM 2845 N N . TYR C 1 79 ? -3.465 -22.370 23.723 1.00 18.01 139 TYR C N 1
ATOM 2846 C CA . TYR C 1 79 ? -2.079 -22.696 23.394 1.00 16.26 139 TYR C CA 1
ATOM 2847 C C . TYR C 1 79 ? -1.768 -22.401 21.937 1.00 15.75 139 TYR C C 1
ATOM 2848 O O . TYR C 1 79 ? -2.637 -22.538 21.081 1.00 18.56 139 TYR C O 1
ATOM 2857 N N . PRO C 1 80 ? -0.520 -21.996 21.652 1.00 18.44 140 PRO C N 1
ATOM 2858 C CA . PRO C 1 80 ? -0.161 -21.561 20.300 1.00 21.13 140 PRO C CA 1
ATOM 2859 C C . PRO C 1 80 ? -0.069 -22.744 19.354 1.00 20.01 140 PRO C C 1
ATOM 2860 O O . PRO C 1 80 ? 0.527 -23.772 19.706 1.00 18.93 140 PRO C O 1
ATOM 2864 N N . LEU C 1 81 ? -0.656 -22.613 18.168 1.00 18.17 141 LEU C N 1
ATOM 2865 C CA . LEU C 1 81 ? -0.647 -23.714 17.206 1.00 20.71 141 LEU C CA 1
ATOM 2866 C C . LEU C 1 81 ? 0.725 -23.884 16.558 1.00 23.23 141 LEU C C 1
ATOM 2867 O O . LEU C 1 81 ? 1.091 -24.983 16.121 1.00 23.29 141 LEU C O 1
ATOM 2872 N N . THR C 1 82 ? 1.483 -22.793 16.503 1.00 17.25 142 THR C N 1
ATOM 2873 C CA . THR C 1 82 ? 2.798 -22.787 15.871 1.00 19.52 142 THR C CA 1
ATOM 2874 C C . THR C 1 82 ? 3.878 -23.126 16.891 1.00 19.92 142 THR C C 1
ATOM 2875 O O . THR C 1 82 ? 4.170 -22.329 17.784 1.00 18.55 142 THR C O 1
ATOM 2879 N N . PHE C 1 83 ? 4.446 -24.325 16.769 1.00 18.38 143 PHE C N 1
ATOM 2880 C CA . PHE C 1 83 ? 5.523 -24.748 17.651 1.00 19.74 143 PHE C CA 1
ATOM 2881 C C . PHE C 1 83 ? 6.664 -23.756 17.520 1.00 15.60 143 PHE C C 1
ATOM 2882 O O . PHE C 1 83 ? 7.109 -23.463 16.414 1.00 20.16 143 PHE C O 1
ATOM 2890 N N . GLY C 1 84 ? 7.124 -23.229 18.649 1.00 17.09 144 GLY C N 1
ATOM 2891 C CA . GLY C 1 84 ? 8.173 -22.231 18.636 1.00 19.09 144 GLY C CA 1
ATOM 2892 C C . GLY C 1 84 ? 7.663 -20.894 19.144 1.00 19.36 144 GLY C C 1
ATOM 2893 O O . GLY C 1 84 ? 8.422 -20.106 19.700 1.00 15.43 144 GLY C O 1
ATOM 2894 N N . TRP C 1 85 ? 6.379 -20.628 18.931 1.00 16.97 145 TRP C N 1
ATOM 2895 C CA . TRP C 1 85 ? 5.764 -19.422 19.483 1.00 18.08 145 TRP C CA 1
ATOM 2896 C C . TRP C 1 85 ? 5.480 -19.690 20.952 1.00 16.97 145 TRP C C 1
ATOM 2897 O O . TRP C 1 85 ? 4.697 -20.576 21.282 1.00 17.90 145 TRP C O 1
ATOM 2908 N N . CYS C 1 86 ? 6.133 -18.941 21.836 1.00 14.80 146 CYS C N 1
ATOM 2909 C CA . CYS C 1 86 ? 6.091 -19.262 23.260 1.00 17.90 146 CYS C CA 1
ATOM 2910 C C . CYS C 1 86 ? 5.154 -18.383 24.078 1.00 19.15 146 CYS C C 1
ATOM 2911 O O . CYS C 1 86 ? 5.373 -18.191 25.273 1.00 23.30 146 CYS C O 1
ATOM 2914 N N . PHE C 1 87 ? 4.112 -17.857 23.441 1.00 13.21 147 PHE C N 1
ATOM 2915 C CA . PHE C 1 87 ? 3.050 -17.170 24.170 1.00 13.00 147 PHE C CA 1
ATOM 2916 C C . PHE C 1 87 ? 1.782 -18.001 24.160 1.00 18.49 147 PHE C C 1
ATOM 2917 O O . PHE C 1 87 ? 1.476 -18.683 23.186 1.00 17.95 147 PHE C O 1
ATOM 2925 N N . LYS C 1 88 ? 1.061 -17.947 25.271 1.00 17.42 148 LYS C N 1
ATOM 2926 C CA . LYS C 1 88 ? -0.243 -18.573 25.403 1.00 15.82 148 LYS C CA 1
ATOM 2927 C C . LYS C 1 88 ? -1.196 -17.492 25.898 1.00 16.96 148 LYS C C 1
ATOM 2928 O O . LYS C 1 88 ? -0.748 -16.480 26.424 1.00 16.48 148 LYS C O 1
ATOM 2934 N N . LEU C 1 89 ? -2.499 -17.689 25.724 1.00 17.63 149 LEU C N 1
ATOM 2935 C CA . LEU C 1 89 ? -3.466 -16.703 26.199 1.00 18.54 149 LEU C CA 1
ATOM 2936 C C . LEU C 1 89 ? -4.149 -17.266 27.427 1.00 22.92 149 LEU C C 1
ATOM 2937 O O . LEU C 1 89 ? -4.754 -18.337 27.367 1.00 21.56 149 LEU C O 1
ATOM 2942 N N . VAL C 1 90 ? -4.034 -16.547 28.536 1.00 16.78 150 VAL C N 1
ATOM 2943 C CA . VAL C 1 90 ? -4.506 -17.038 29.822 1.00 17.88 150 VAL C CA 1
ATOM 2944 C C . VAL C 1 90 ? -5.724 -16.249 30.298 1.00 22.89 150 VAL C C 1
ATOM 2945 O O . VAL C 1 90 ? -5.679 -15.021 30.396 1.00 21.83 150 VAL C O 1
ATOM 2949 N N . PRO C 1 91 ? -6.815 -16.933 30.637 1.00 22.41 151 PRO C N 1
ATOM 2950 C CA . PRO C 1 91 ? -8.019 -16.233 31.066 1.00 21.65 151 PRO C CA 1
ATOM 2951 C C . PRO C 1 91 ? -7.827 -15.545 32.372 1.00 27.98 151 PRO C C 1
ATOM 2952 O O . PRO C 1 91 ? -7.203 -16.084 33.203 1.00 24.53 151 PRO C O 1
ATOM 2956 N N . VAL C 1 92 ? -8.345 -14.332 32.483 1.00 35.07 152 VAL C N 1
ATOM 2957 C CA . VAL C 1 92 ? -8.402 -13.571 33.713 1.00 44.13 152 VAL C CA 1
ATOM 2958 C C . VAL C 1 92 ? -9.706 -13.921 34.398 1.00 48.10 152 VAL C C 1
ATOM 2959 O O . VAL C 1 92 ? -10.775 -13.635 33.893 1.00 48.60 152 VAL C O 1
ATOM 2963 N N . GLU C 1 93 ? -9.603 -14.571 35.535 1.00 51.59 153 GLU C N 1
ATOM 2964 C CA . GLU C 1 93 ? -10.686 -15.411 36.031 1.00 71.18 153 GLU C CA 1
ATOM 2965 C C . GLU C 1 93 ? -12.028 -14.772 36.330 1.00 90.81 153 GLU C C 1
ATOM 2966 O O . GLU C 1 93 ? -13.025 -15.451 36.261 1.00 94.21 153 GLU C O 1
ATOM 2968 N N . PRO C 1 94 ? -12.059 -13.516 36.719 1.00 92.66 154 PRO C N 1
ATOM 2969 C CA . PRO C 1 94 ? -13.333 -12.889 37.016 1.00 103.33 154 PRO C CA 1
ATOM 2970 C C . PRO C 1 94 ? -14.505 -13.505 36.272 1.00 105.42 154 PRO C C 1
ATOM 2971 O O . PRO C 1 94 ? -14.530 -13.541 35.058 1.00 103.56 154 PRO C O 1
ATOM 2975 N N . LYS C 1 122 ? -17.777 -13.716 26.922 1.00 86.96 182 LYS C N 1
ATOM 2976 C CA . LYS C 1 122 ? -16.547 -14.372 26.498 1.00 80.68 182 LYS C CA 1
ATOM 2977 C C . LYS C 1 122 ? -15.491 -14.126 27.559 1.00 71.49 182 LYS C C 1
ATOM 2978 O O . LYS C 1 122 ? -15.683 -13.307 28.410 1.00 75.88 182 LYS C O 1
ATOM 2984 N N . GLU C 1 123 ? -14.390 -14.852 27.505 1.00 55.90 183 GLU C N 1
ATOM 2985 C CA . GLU C 1 123 ? -13.307 -14.721 28.471 1.00 45.94 183 GLU C CA 1
ATOM 2986 C C . GLU C 1 123 ? -12.399 -13.531 28.164 1.00 43.64 183 GLU C C 1
ATOM 2987 O O . GLU C 1 123 ? -12.188 -13.182 27.003 1.00 46.98 183 GLU C O 1
ATOM 2993 N N . VAL C 1 124 ? -11.883 -12.901 29.216 1.00 37.81 184 VAL C N 1
ATOM 2994 C CA . VAL C 1 124 ? -10.818 -11.912 29.078 1.00 33.43 184 VAL C CA 1
ATOM 2995 C C . VAL C 1 124 ? -9.467 -12.632 29.086 1.00 28.93 184 VAL C C 1
ATOM 2996 O O . VAL C 1 124 ? -9.158 -13.370 30.022 1.00 30.64 184 VAL C O 1
ATOM 3000 N N . LEU C 1 125 ? -8.665 -12.415 28.048 1.00 21.81 185 LEU C N 1
ATOM 3001 C CA . LEU C 1 125 ? -7.430 -13.177 27.871 1.00 23.95 185 LEU C CA 1
ATOM 3002 C C . LEU C 1 125 ? -6.186 -12.295 27.923 1.00 19.81 185 LEU C C 1
ATOM 3003 O O . LEU C 1 125 ? -6.181 -11.186 27.389 1.00 18.02 185 LEU C O 1
ATOM 3008 N N . VAL C 1 126 ? -5.123 -12.812 28.529 1.00 16.28 186 VAL C N 1
ATOM 3009 C CA . VAL C 1 126 ? -3.857 -12.092 28.622 1.00 15.64 186 VAL C CA 1
ATOM 3010 C C . VAL C 1 126 ? -2.716 -12.863 27.954 1.00 19.58 186 VAL C C 1
ATOM 3011 O O . VAL C 1 126 ? -2.593 -14.070 28.124 1.00 19.20 186 VAL C O 1
ATOM 3015 N N . TRP C 1 127 ? -1.898 -12.167 27.167 1.00 17.45 187 TRP C N 1
ATOM 3016 C CA . TRP C 1 127 ? -0.693 -12.783 26.609 1.00 18.00 187 TRP C CA 1
ATOM 3017 C C . TRP C 1 127 ? 0.266 -13.150 27.738 1.00 15.67 187 TRP C C 1
ATOM 3018 O O . TRP C 1 127 ? 0.623 -12.295 28.549 1.00 14.69 187 TRP C O 1
ATOM 3029 N N . ARG C 1 128 ? 0.699 -14.408 27.773 1.00 14.24 188 ARG C N 1
ATOM 3030 C CA . ARG C 1 128 ? 1.702 -14.853 28.737 1.00 14.91 188 ARG C CA 1
ATOM 3031 C C . ARG C 1 128 ? 2.794 -15.663 28.055 1.00 22.21 188 ARG 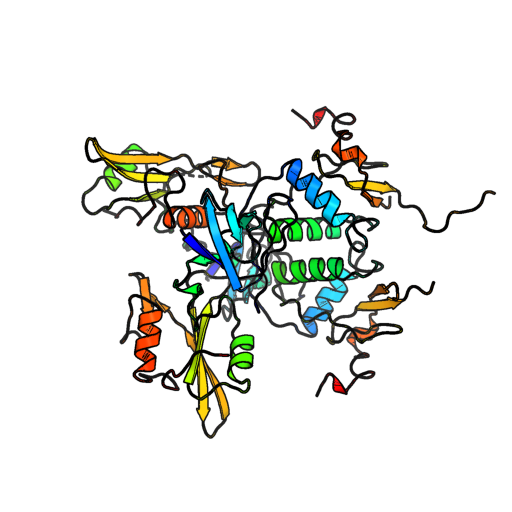C C 1
ATOM 3032 O O . ARG C 1 128 ? 2.507 -16.632 27.367 1.00 17.12 188 ARG C O 1
ATOM 3040 N N . PHE C 1 129 ? 4.041 -15.267 28.273 1.00 15.07 189 PHE C N 1
ATOM 3041 C CA . PHE C 1 129 ? 5.192 -16.035 27.822 1.00 15.21 189 PHE C CA 1
ATOM 3042 C C . PHE C 1 129 ? 5.391 -17.275 28.706 1.00 20.43 189 PHE C C 1
ATOM 3043 O O . PHE C 1 129 ? 5.281 -17.207 29.934 1.00 18.40 189 PHE C O 1
ATOM 3051 N N . ASP C 1 130 ? 5.678 -18.408 28.077 1.00 16.44 190 ASP C N 1
ATOM 3052 C CA . ASP C 1 130 ? 5.944 -19.648 28.809 1.00 19.34 190 ASP C CA 1
ATOM 3053 C C . ASP C 1 130 ? 7.112 -20.348 28.132 1.00 21.27 190 ASP C C 1
ATOM 3054 O O . ASP C 1 130 ? 6.963 -20.872 27.029 1.00 19.80 190 ASP C O 1
ATOM 3059 N N . SER C 1 131 ? 8.265 -20.350 28.794 1.00 20.30 191 SER C N 1
ATOM 3060 C CA . SER C 1 131 ? 9.493 -20.889 28.220 1.00 27.37 191 SER C CA 1
ATOM 3061 C C . SER C 1 131 ? 9.365 -22.376 27.877 1.00 26.15 191 SER C C 1
ATOM 3062 O O . SER C 1 131 ? 10.033 -22.874 26.969 1.00 25.16 191 SER C O 1
ATOM 3065 N N . LYS C 1 132 ? 8.490 -23.073 28.595 1.00 19.85 192 LYS C N 1
ATOM 3066 C CA . LYS C 1 132 ? 8.287 -24.508 28.392 1.00 26.64 192 LYS C CA 1
ATOM 3067 C C . LYS C 1 132 ? 7.698 -24.831 27.016 1.00 18.38 192 LYS C C 1
ATOM 3068 O O . LYS C 1 132 ? 7.806 -25.960 26.533 1.00 20.56 192 LYS C O 1
ATOM 3074 N N . LEU C 1 133 ? 7.077 -23.842 26.389 1.00 18.77 193 LEU C N 1
ATOM 3075 C CA . LEU C 1 133 ? 6.443 -24.041 25.087 1.00 17.47 193 LEU C CA 1
ATOM 3076 C C . LEU C 1 133 ? 7.462 -24.203 23.968 1.00 16.45 193 LEU C C 1
ATOM 3077 O O . LEU C 1 133 ? 7.106 -24.581 22.862 1.00 18.49 193 LEU C O 1
ATOM 3082 N N . ALA C 1 134 ? 8.724 -23.899 24.254 1.00 16.94 194 ALA C N 1
ATOM 3083 C CA . ALA C 1 134 ? 9.783 -24.105 23.273 1.00 17.92 194 ALA C CA 1
ATOM 3084 C C . ALA C 1 134 ? 10.036 -25.593 23.062 1.00 21.39 194 ALA C C 1
ATOM 3085 O O . ALA C 1 134 ? 10.589 -26.000 22.036 1.00 18.45 194 ALA C O 1
ATOM 3087 N N . PHE C 1 135 ? 9.635 -26.406 24.037 1.00 18.62 195 PHE C N 1
ATOM 3088 C CA . PHE C 1 135 ? 9.975 -27.830 24.020 1.00 19.67 195 PHE C CA 1
ATOM 3089 C C . PHE C 1 135 ? 8.746 -28.726 24.029 1.00 20.13 195 PHE C C 1
ATOM 3090 O O . PHE C 1 135 ? 8.824 -29.903 23.684 1.00 20.68 195 PHE C O 1
ATOM 3098 N N . HIS C 1 136 ? 7.618 -28.161 24.434 1.00 19.49 196 HIS C N 1
ATOM 3099 C CA . HIS C 1 136 ? 6.381 -28.914 24.581 1.00 19.46 196 HIS C CA 1
ATOM 3100 C C . HIS C 1 136 ? 5.297 -28.312 23.695 1.00 24.00 196 HIS C C 1
ATOM 3101 O O . HIS C 1 136 ? 4.826 -27.201 23.937 1.00 19.96 196 HIS C O 1
ATOM 3108 N N . HIS C 1 137 ? 4.911 -29.051 22.661 1.00 20.51 197 HIS C N 1
ATOM 3109 C CA . HIS C 1 137 ? 3.915 -28.579 21.709 1.00 19.37 197 HIS C CA 1
ATOM 3110 C C . HIS C 1 137 ? 2.528 -28.888 22.245 1.00 22.72 197 HIS C C 1
ATOM 3111 O O . HIS C 1 137 ? 1.874 -29.835 21.806 1.00 22.58 197 HIS C O 1
ATOM 3118 N N . MET C 1 138 ? 2.099 -28.097 23.219 1.00 19.70 198 MET C N 1
ATOM 3119 C CA . MET C 1 138 ? 0.846 -28.361 23.926 1.00 26.56 198 MET C CA 1
ATOM 3120 C C . MET C 1 138 ? -0.363 -28.459 23.002 1.00 20.19 198 MET C C 1
ATOM 3121 O O . MET C 1 138 ? -1.220 -29.321 23.186 1.00 23.28 198 MET C O 1
ATOM 3126 N N . ALA C 1 139 ? -0.439 -27.550 22.032 1.00 19.45 199 ALA C N 1
ATOM 3127 C CA . ALA C 1 139 ? -1.574 -27.492 21.115 1.00 23.30 199 ALA C CA 1
ATOM 3128 C C . ALA C 1 139 ? -1.757 -28.804 20.356 1.00 25.57 199 ALA C C 1
ATOM 3129 O O . ALA C 1 139 ? -2.881 -29.250 20.115 1.00 27.28 199 ALA C O 1
ATOM 3131 N N . ARG C 1 140 ? -0.645 -29.418 19.979 1.00 21.78 200 ARG C N 1
ATOM 3132 C CA A ARG C 1 140 ? -0.697 -30.672 19.239 0.48 23.38 200 ARG C CA 1
ATOM 3133 C CA B ARG C 1 140 ? -0.668 -30.673 19.244 0.52 23.35 200 ARG C CA 1
ATOM 3134 C C . ARG C 1 140 ? -1.124 -31.814 20.151 1.00 26.71 200 ARG C C 1
ATOM 3135 O O . ARG C 1 140 ? -1.836 -32.717 19.724 1.00 30.54 200 ARG C O 1
ATOM 3150 N N . GLU C 1 141 ? -0.710 -31.764 21.414 1.00 25.06 201 GLU C N 1
ATOM 3151 C CA . GLU C 1 141 ? -1.138 -32.780 22.370 1.00 28.64 201 GLU C CA 1
ATOM 3152 C C . GLU C 1 141 ? -2.643 -32.680 22.600 1.00 29.22 201 GLU C C 1
ATOM 3153 O O . GLU C 1 141 ? -3.338 -33.695 22.658 1.00 30.00 201 GLU C O 1
ATOM 3159 N N . LEU C 1 142 ? -3.150 -31.454 22.710 1.00 29.91 202 LEU C N 1
ATOM 3160 C CA . LEU C 1 142 ? -4.581 -31.252 22.928 1.00 33.21 202 LEU C CA 1
ATOM 3161 C C . LEU C 1 142 ? -5.403 -31.508 21.668 1.00 38.17 202 LEU C C 1
ATOM 3162 O O . LEU C 1 142 ? -6.506 -32.050 21.745 1.00 41.34 202 LEU C O 1
ATOM 3167 N N . HIS C 1 143 ? -4.862 -31.126 20.513 1.00 34.71 203 HIS C N 1
ATOM 3168 C CA . HIS C 1 143 ? -5.591 -31.228 19.249 1.00 33.72 203 HIS C CA 1
ATOM 3169 C C . HIS C 1 143 ? -4.734 -31.801 18.129 1.00 34.36 203 HIS C C 1
ATOM 3170 O O . HIS C 1 143 ? -4.341 -31.076 17.215 1.00 38.19 203 HIS C O 1
ATOM 3177 N N . PRO C 1 144 ? -4.442 -33.108 18.187 1.00 36.74 204 PRO C N 1
ATOM 3178 C CA . PRO C 1 144 ? -3.613 -33.715 17.139 1.00 40.73 204 PRO C CA 1
ATOM 3179 C C . PRO C 1 144 ? -4.267 -33.641 15.758 1.00 44.98 204 PRO C C 1
ATOM 3180 O O . PRO C 1 144 ? -3.568 -33.697 14.746 1.00 49.84 204 PRO C O 1
ATOM 3184 N N . GLU C 1 145 ? -5.589 -33.498 15.723 1.00 45.66 205 GLU C N 1
ATOM 3185 C CA . GLU C 1 145 ? -6.330 -33.448 14.465 1.00 52.53 205 GLU C CA 1
ATOM 3186 C C . GLU C 1 145 ? -6.027 -32.185 13.652 1.00 53.35 205 GLU C C 1
ATOM 3187 O O . GLU C 1 145 ? -6.346 -32.114 12.466 1.00 57.48 205 GLU C O 1
ATOM 3193 N N . TYR C 1 146 ? -5.416 -31.190 14.290 1.00 48.78 206 TYR C N 1
ATOM 3194 C CA . TYR C 1 146 ? -5.011 -29.977 13.587 1.00 46.10 206 TYR C CA 1
ATOM 3195 C C . TYR C 1 146 ? -3.759 -30.203 12.744 1.00 41.34 206 TYR C C 1
ATOM 3196 O O . TYR C 1 146 ? -3.410 -29.365 11.911 1.00 41.14 206 TYR C O 1
ATOM 3205 N N . TYR C 1 147 ? -3.074 -31.320 12.975 1.00 37.39 207 TYR C N 1
ATOM 3206 C CA . TYR C 1 147 ? -1.753 -31.538 12.388 1.00 42.29 207 TYR C CA 1
ATOM 3207 C C . TYR C 1 147 ? -1.654 -32.824 11.567 1.00 51.41 207 TYR C C 1
ATOM 3208 O O . TYR C 1 147 ? -0.608 -33.475 11.550 1.00 52.81 207 TYR C O 1
ATOM 3217 N N . LYS C 1 148 ? -2.686 -33.165 10.825 1.00 60.85 208 LYS C N 1
ATOM 3218 C CA . LYS C 1 148 ? -2.610 -34.317 9.931 1.00 75.48 208 LYS C CA 1
ATOM 3219 C C . LYS C 1 148 ? -2.021 -33.957 8.570 1.00 83.75 208 LYS C C 1
ATOM 3220 O O . LYS C 1 148 ? -1.203 -33.050 8.445 1.00 85.88 208 LYS C O 1
ATOM 3226 N N . ASP D 2 10 ? 34.480 -8.395 -4.746 1.00 69.46 83 ASP D N 1
ATOM 3227 C CA . ASP D 2 10 ? 33.591 -8.121 -3.615 1.00 70.70 83 ASP D CA 1
ATOM 3228 C C . ASP D 2 10 ? 32.486 -7.133 -3.988 1.00 64.36 83 ASP D C 1
ATOM 3229 O O . ASP D 2 10 ? 32.768 -6.034 -4.413 1.00 67.12 83 ASP D O 1
ATOM 3234 N N . ILE D 2 11 ? 31.235 -7.552 -3.822 1.00 56.02 84 ILE D N 1
ATOM 3235 C CA . ILE D 2 11 ? 30.077 -6.723 -4.096 1.00 51.13 84 ILE D CA 1
ATOM 3236 C C . ILE D 2 11 ? 29.709 -5.955 -2.861 1.00 42.27 84 ILE D C 1
ATOM 3237 O O . ILE D 2 11 ? 29.389 -6.526 -1.873 1.00 41.01 84 ILE D O 1
ATOM 3242 N N . ILE D 2 12 ? 29.808 -4.653 -2.922 1.00 37.07 85 ILE D N 1
ATOM 3243 C CA . ILE D 2 12 ? 29.553 -3.821 -1.793 1.00 34.49 85 ILE D CA 1
ATOM 3244 C C . ILE D 2 12 ? 28.188 -3.132 -1.985 1.00 32.36 85 ILE D C 1
ATOM 3245 O O . ILE D 2 12 ? 27.949 -2.544 -2.981 1.00 30.55 85 ILE D O 1
ATOM 3250 N N . VAL D 2 13 ? 27.332 -3.223 -0.993 1.00 28.07 86 VAL D N 1
ATOM 3251 C CA . VAL D 2 13 ? 26.056 -2.542 -1.035 1.00 27.23 86 VAL D CA 1
ATOM 3252 C C . VAL D 2 13 ? 26.004 -1.575 0.109 1.00 29.45 86 VAL D C 1
ATOM 3253 O O . VAL D 2 13 ? 26.747 -1.696 1.057 1.00 28.57 86 VAL D O 1
ATOM 3257 N N . VAL D 2 14 ? 25.110 -0.619 0.028 1.00 25.47 87 VAL D N 1
ATOM 3258 C CA . VAL D 2 14 ? 24.899 0.273 1.124 1.00 26.90 87 VAL D CA 1
ATOM 3259 C C . VAL D 2 14 ? 23.447 0.335 1.543 1.00 23.37 87 VAL D C 1
ATOM 3260 O O . VAL D 2 14 ? 22.600 0.287 0.709 1.00 23.81 87 VAL D O 1
ATOM 3264 N N . ALA D 2 15 ? 23.206 0.442 2.832 1.00 22.31 88 ALA D N 1
ATOM 3265 C CA . ALA D 2 15 ? 21.863 0.492 3.345 1.00 20.62 88 ALA D CA 1
ATOM 3266 C C . ALA D 2 15 ? 21.185 1.821 3.097 1.00 24.59 88 ALA D C 1
ATOM 3267 O O . ALA D 2 15 ? 21.715 2.854 3.350 1.00 21.95 88 ALA D O 1
ATOM 3269 N N . LEU D 2 16 ? 19.958 1.719 2.624 1.00 22.36 89 LEU D N 1
ATOM 3270 C CA . LEU D 2 16 ? 19.084 2.830 2.402 1.00 22.90 89 LEU D CA 1
ATOM 3271 C C . LEU D 2 16 ? 18.152 3.090 3.570 1.00 21.85 89 LEU D C 1
ATOM 3272 O O . LEU D 2 16 ? 17.585 4.112 3.672 1.00 21.03 89 LEU D O 1
ATOM 3277 N N . TYR D 2 17 ? 17.974 2.095 4.403 1.00 22.27 90 TYR D N 1
ATOM 3278 C CA . TYR D 2 17 ? 17.115 2.191 5.582 1.00 21.53 90 TYR D CA 1
ATOM 3279 C C . TYR D 2 17 ? 17.771 1.503 6.771 1.00 24.84 90 TYR D C 1
ATOM 3280 O O . TYR D 2 17 ? 18.700 0.717 6.598 1.00 24.37 90 TYR D O 1
ATOM 3289 N N . ASP D 2 18 ? 17.276 1.790 7.974 1.00 22.20 91 ASP D N 1
ATOM 3290 C CA . ASP D 2 18 ? 17.659 1.027 9.160 1.00 24.06 91 ASP D CA 1
ATOM 3291 C C . ASP D 2 18 ? 16.976 -0.345 9.166 1.00 19.96 91 ASP D C 1
ATOM 3292 O O . ASP D 2 18 ? 15.838 -0.482 8.724 1.00 20.38 91 ASP D O 1
ATOM 3297 N N . TYR D 2 19 ? 17.659 -1.352 9.701 1.00 22.06 92 TYR D N 1
ATOM 3298 C CA . TYR D 2 19 ? 17.043 -2.660 9.892 1.00 16.70 92 TYR D CA 1
A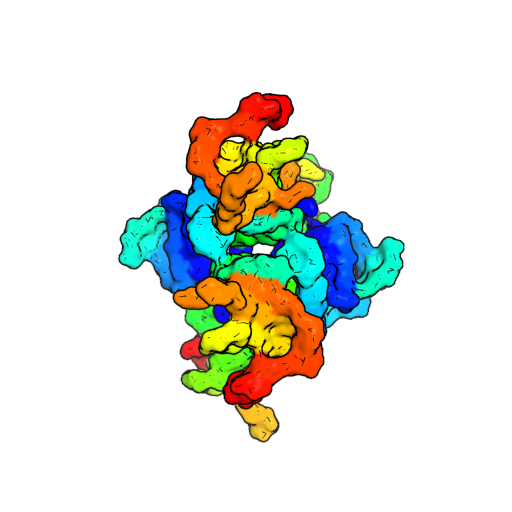TOM 3299 C C . TYR D 2 19 ? 17.435 -3.243 11.240 1.00 19.92 92 TYR D C 1
ATOM 3300 O O . TYR D 2 19 ? 18.619 -3.316 11.570 1.00 20.49 92 TYR D O 1
ATOM 3309 N N . GLU D 2 20 ? 16.435 -3.650 12.015 1.00 20.32 93 GLU D N 1
ATOM 3310 C CA . GLU D 2 20 ? 16.678 -4.256 13.320 1.00 20.98 93 GLU D CA 1
ATOM 3311 C C . GLU D 2 20 ? 16.440 -5.755 13.250 1.00 23.97 93 GLU D C 1
ATOM 3312 O O . GLU D 2 20 ? 15.314 -6.205 13.052 1.00 22.32 93 GLU D O 1
ATOM 3318 N N . ALA D 2 21 ? 17.511 -6.527 13.394 1.00 23.87 94 ALA D N 1
ATOM 3319 C CA . ALA D 2 21 ? 17.401 -7.980 13.378 1.00 25.35 94 ALA D CA 1
ATOM 3320 C C . ALA D 2 21 ? 16.709 -8.473 14.640 1.00 26.35 94 ALA D C 1
ATOM 3321 O O . ALA D 2 21 ? 16.975 -7.975 15.732 1.00 28.72 94 ALA D O 1
ATOM 3323 N N . ILE D 2 22 ? 15.810 -9.441 14.480 1.00 25.22 95 ILE D N 1
ATOM 3324 C CA . ILE D 2 22 ? 15.227 -10.158 15.614 1.00 22.26 95 ILE D CA 1
ATOM 3325 C C . ILE D 2 22 ? 15.699 -11.601 15.584 1.00 23.07 95 ILE D C 1
ATOM 3326 O O . ILE D 2 22 ? 16.154 -12.142 16.586 1.00 23.25 95 ILE D O 1
ATOM 3331 N N . HIS D 2 23 ? 15.577 -12.220 14.416 1.00 23.59 96 HIS D N 1
ATOM 3332 C CA . HIS D 2 23 ? 16.122 -13.557 14.184 1.00 25.48 96 HIS D CA 1
ATOM 3333 C C . HIS D 2 23 ? 17.627 -13.540 14.452 1.00 24.44 96 HIS D C 1
ATOM 3334 O O . HIS D 2 23 ? 18.329 -12.644 13.995 1.00 26.63 96 HIS D O 1
ATOM 3341 N N . HIS D 2 24 ? 18.129 -14.517 15.197 1.00 26.43 97 HIS D N 1
ATOM 3342 C CA . HIS D 2 24 ? 19.537 -14.497 15.582 1.00 34.28 97 HIS D CA 1
ATOM 3343 C C . HIS D 2 24 ? 20.483 -14.693 14.391 1.00 35.98 97 HIS D C 1
ATOM 3344 O O . HIS D 2 24 ? 21.691 -14.499 14.517 1.00 41.51 97 HIS D O 1
ATOM 3351 N N . GLU D 2 25 ? 19.933 -15.067 13.240 1.00 31.79 98 GLU D N 1
ATOM 3352 C CA . GLU D 2 25 ? 20.744 -15.264 12.045 1.00 32.61 98 GLU D CA 1
ATOM 3353 C C . GLU D 2 25 ? 20.695 -14.055 11.112 1.00 31.30 98 GLU D C 1
ATOM 3354 O O . GLU D 2 25 ? 21.392 -14.026 10.094 1.00 27.35 98 GLU D O 1
ATOM 3360 N N . ASP D 2 26 ? 19.883 -13.059 11.457 1.00 25.27 99 ASP D N 1
ATOM 3361 C CA . ASP D 2 26 ? 19.806 -11.834 10.656 1.00 23.92 99 ASP D CA 1
ATOM 3362 C C . ASP D 2 26 ? 20.868 -10.828 11.096 1.00 27.00 99 ASP D C 1
ATOM 3363 O O . ASP D 2 26 ? 21.438 -10.944 12.179 1.00 31.26 99 ASP D O 1
ATOM 3368 N N . LEU D 2 27 ? 21.123 -9.839 10.246 1.00 24.48 100 LEU D N 1
ATOM 3369 C CA . LEU D 2 27 ? 22.122 -8.813 10.515 1.00 25.63 100 LEU D CA 1
ATOM 3370 C C . LEU D 2 27 ? 21.474 -7.437 10.627 1.00 24.94 100 LEU D C 1
ATOM 3371 O O . LEU D 2 27 ? 20.840 -6.972 9.680 1.00 26.99 100 LEU D O 1
ATOM 3376 N N . SER D 2 28 ? 21.631 -6.787 11.778 1.00 24.96 101 SER D N 1
ATOM 3377 C CA . SER D 2 28 ? 21.130 -5.426 11.951 1.00 26.00 101 SER D CA 1
ATOM 3378 C C . SER D 2 28 ? 22.032 -4.430 11.240 1.00 24.58 101 SER D C 1
ATOM 3379 O O . SER D 2 28 ? 23.236 -4.656 11.115 1.00 26.37 101 SER D O 1
ATOM 3382 N N . PHE D 2 29 ? 21.451 -3.332 10.769 1.00 26.23 102 PHE D N 1
ATOM 3383 C CA . PHE D 2 29 ? 22.253 -2.251 10.204 1.00 28.29 102 PHE D CA 1
ATOM 3384 C C . PHE D 2 29 ? 21.529 -0.910 10.223 1.00 26.75 102 PHE D C 1
ATOM 3385 O O . PHE D 2 29 ? 20.311 -0.837 10.393 1.00 26.25 102 PHE D O 1
ATOM 3393 N N . GLN D 2 30 ? 22.309 0.150 10.065 1.00 26.65 103 GLN D N 1
ATOM 3394 C CA . GLN D 2 30 ? 21.787 1.502 10.014 1.00 28.30 103 GLN D CA 1
ATOM 3395 C C . GLN D 2 30 ? 21.939 2.035 8.606 1.00 26.42 103 GLN D C 1
ATOM 3396 O O . GLN D 2 30 ? 22.829 1.606 7.871 1.00 26.14 103 GLN D O 1
ATOM 3402 N N . LYS D 2 31 ? 21.072 2.961 8.226 1.00 25.48 104 LYS D N 1
ATOM 3403 C CA . LYS D 2 31 ? 21.190 3.582 6.915 1.00 26.68 104 LYS D CA 1
ATOM 3404 C C . LYS D 2 31 ? 22.589 4.150 6.706 1.00 27.57 104 LYS D C 1
ATOM 3405 O O . LYS D 2 31 ? 23.117 4.847 7.573 1.00 34.41 104 LYS D O 1
ATOM 3411 N N . GLY D 2 32 ? 23.195 3.842 5.563 1.00 30.70 105 GLY D N 1
ATOM 3412 C CA . GLY D 2 32 ? 24.542 4.309 5.278 1.00 30.95 105 GLY D CA 1
ATOM 3413 C C . GLY D 2 32 ? 25.619 3.272 5.541 1.00 33.08 105 GLY D C 1
ATOM 3414 O O . GLY D 2 32 ? 26.752 3.417 5.076 1.00 30.06 105 GLY D O 1
ATOM 3415 N N . ASP D 2 33 ? 25.281 2.227 6.293 1.00 28.47 106 ASP D N 1
ATOM 3416 C CA . ASP D 2 33 ? 26.228 1.140 6.535 1.00 32.58 106 ASP D CA 1
ATOM 3417 C C . ASP D 2 33 ? 26.562 0.429 5.231 1.00 31.46 106 ASP D C 1
ATOM 3418 O O . ASP D 2 33 ? 25.671 0.123 4.444 1.00 28.69 106 ASP D O 1
ATOM 3423 N N . GLN D 2 34 ? 27.842 0.158 5.007 1.00 29.62 107 GLN D N 1
ATOM 3424 C CA . GLN D 2 34 ? 28.241 -0.633 3.852 1.00 29.83 107 GLN D CA 1
ATOM 3425 C C . GLN D 2 34 ? 28.442 -2.097 4.228 1.00 30.39 107 GLN D C 1
ATOM 3426 O O . GLN D 2 34 ? 28.885 -2.420 5.329 1.00 31.59 107 GLN D O 1
ATOM 3432 N N . MET D 2 35 ? 28.102 -2.982 3.302 1.00 29.69 108 MET D N 1
ATOM 3433 C CA . MET D 2 35 ? 28.122 -4.411 3.566 1.00 33.31 108 MET D CA 1
ATOM 3434 C C . MET D 2 35 ? 28.614 -5.165 2.343 1.00 30.75 108 MET D C 1
ATOM 3435 O O . MET D 2 35 ? 28.404 -4.726 1.220 1.00 30.10 108 MET D O 1
ATOM 3440 N N . VAL D 2 36 ? 29.279 -6.297 2.557 1.00 34.75 109 VAL D N 1
ATOM 3441 C CA . VAL D 2 36 ? 29.655 -7.156 1.442 1.00 32.92 109 VAL D CA 1
ATOM 3442 C C . VAL D 2 36 ? 28.640 -8.289 1.313 1.00 37.19 109 VAL D C 1
ATOM 3443 O O . VAL D 2 36 ? 28.295 -8.944 2.297 1.00 35.30 109 VAL D O 1
ATOM 3447 N N . VAL D 2 37 ? 28.131 -8.494 0.104 1.00 31.03 110 VAL D N 1
ATOM 3448 C CA . VAL D 2 37 ? 27.181 -9.571 -0.136 1.00 35.26 110 VAL D CA 1
ATOM 3449 C C . VAL D 2 37 ? 27.914 -10.907 -0.187 1.00 40.17 110 VAL D C 1
ATOM 3450 O O . VAL D 2 37 ? 28.817 -11.094 -1.000 1.00 44.70 110 VAL D O 1
ATOM 3454 N N . LEU D 2 38 ? 27.529 -11.832 0.686 1.00 36.76 111 LEU D N 1
ATOM 3455 C CA . LEU D 2 38 ? 28.203 -13.125 0.777 1.00 42.62 111 LEU D CA 1
ATOM 3456 C C . LEU D 2 38 ? 27.455 -14.211 0.012 1.00 45.77 111 LEU D C 1
ATOM 3457 O O . LEU D 2 38 ? 28.063 -15.034 -0.675 1.00 39.75 111 LEU D O 1
ATOM 3462 N N . GLU D 2 39 ? 26.134 -14.214 0.154 1.00 43.94 112 GLU D N 1
ATOM 3463 C CA . GLU D 2 39 ? 25.265 -15.134 -0.571 1.00 47.22 112 GLU D CA 1
ATOM 3464 C C . GLU D 2 39 ? 24.049 -14.363 -1.068 1.00 47.95 112 GLU D C 1
ATOM 3465 O O . GLU D 2 39 ? 23.510 -13.520 -0.353 1.00 46.89 112 GLU D O 1
ATOM 3467 N N . GLU D 2 40 ? 23.619 -14.646 -2.291 1.00 50.32 113 GLU D N 1
ATOM 3468 C CA . GLU D 2 40 ? 22.608 -13.819 -2.940 1.00 55.53 113 GLU D CA 1
ATOM 3469 C C . GLU D 2 40 ? 21.464 -14.658 -3.502 1.00 59.71 113 GLU D C 1
ATOM 3470 O O . GLU D 2 40 ? 20.866 -14.311 -4.520 1.00 63.99 113 GLU D O 1
ATOM 3476 N N . SER D 2 41 ? 21.159 -15.764 -2.830 1.00 59.81 114 SER D N 1
ATOM 3477 C CA . SER D 2 41 ? 20.039 -16.610 -3.228 1.00 61.71 114 SER D CA 1
ATOM 3478 C C . SER D 2 41 ? 18.763 -16.167 -2.521 1.00 58.25 114 SER D C 1
ATOM 3479 O O . SER D 2 41 ? 18.752 -15.990 -1.303 1.00 60.64 114 SER D O 1
ATOM 3482 N N . GLY D 2 42 ? 17.691 -15.997 -3.288 1.00 51.18 116 GLY D N 1
ATOM 3483 C CA . GLY D 2 42 ? 16.441 -15.501 -2.746 1.00 39.44 116 GLY D CA 1
ATOM 3484 C C . GLY D 2 42 ? 16.524 -14.007 -2.499 1.00 33.18 116 GLY D C 1
ATOM 3485 O O . GLY D 2 42 ? 17.506 -13.366 -2.870 1.00 30.99 116 GLY D O 1
ATOM 3486 N N . GLU D 2 43 ? 15.495 -13.452 -1.871 1.00 28.68 117 GLU D N 1
ATOM 3487 C CA . GLU D 2 43 ? 15.439 -12.021 -1.598 1.00 32.47 117 GLU D CA 1
ATOM 3488 C C . GLU D 2 43 ? 16.024 -11.669 -0.231 1.00 29.07 117 GLU D C 1
ATOM 3489 O O . GLU D 2 43 ? 16.108 -10.496 0.136 1.00 25.84 117 GLU D O 1
ATOM 3495 N N . TRP D 2 44 ? 16.413 -12.690 0.524 1.00 24.15 118 TRP D N 1
ATOM 3496 C CA . TRP D 2 44 ? 17.147 -12.489 1.765 1.00 25.94 118 TRP D CA 1
ATOM 3497 C C . TRP D 2 44 ? 18.594 -12.903 1.554 1.00 28.41 118 TRP D C 1
ATOM 3498 O O . TRP D 2 44 ? 18.893 -14.074 1.326 1.00 32.16 118 TRP D O 1
ATOM 3509 N N . TRP D 2 45 ? 19.488 -11.924 1.615 1.00 28.12 119 TRP D N 1
ATOM 3510 C CA . TRP D 2 45 ? 20.892 -12.135 1.287 1.00 29.45 119 TRP D CA 1
ATOM 3511 C C . TRP D 2 45 ? 21.730 -12.284 2.536 1.00 30.52 119 TRP D C 1
ATOM 3512 O O . TRP D 2 45 ? 21.465 -11.639 3.539 1.00 28.25 119 TRP D O 1
ATOM 3523 N N . LYS D 2 46 ? 22.758 -13.118 2.478 1.00 27.40 120 LYS D N 1
ATOM 3524 C CA . LYS D 2 46 ? 23.718 -13.139 3.565 1.00 33.22 120 LYS D CA 1
ATOM 3525 C C . LYS D 2 46 ? 24.762 -12.065 3.298 1.00 35.74 120 LYS D C 1
ATOM 3526 O O . LYS D 2 46 ? 25.257 -11.929 2.177 1.00 34.92 120 LYS D O 1
ATOM 3532 N N . ALA D 2 47 ? 25.086 -11.290 4.324 1.00 28.66 121 ALA D N 1
ATOM 3533 C CA . ALA D 2 47 ? 26.011 -10.181 4.158 1.00 29.35 121 ALA D CA 1
ATOM 3534 C C . ALA D 2 47 ? 26.910 -10.030 5.375 1.00 32.97 121 ALA D C 1
ATOM 3535 O O . ALA D 2 47 ? 26.617 -10.554 6.446 1.00 33.01 121 ALA D O 1
ATOM 3537 N N . ARG D 2 48 ? 27.988 -9.297 5.217 1.00 35.31 122 ARG D N 1
ATOM 3538 C CA . ARG D 2 48 ? 28.857 -8.963 6.297 1.00 34.10 122 ARG D CA 1
ATOM 3539 C C . ARG D 2 48 ? 29.022 -7.478 6.368 1.00 37.31 122 ARG D C 1
ATOM 3540 O O . ARG D 2 48 ? 29.245 -6.834 5.393 1.00 37.36 122 ARG D O 1
ATOM 3548 N N . SER D 2 49 ? 28.941 -6.946 7.560 1.00 36.91 123 SER D N 1
ATOM 3549 C CA . SER D 2 49 ? 29.159 -5.553 7.770 1.00 40.37 123 SER D CA 1
ATOM 3550 C C . SER D 2 49 ? 30.631 -5.235 7.596 1.00 43.53 123 SER D C 1
ATOM 3551 O O . SER D 2 49 ? 31.464 -5.908 8.138 1.00 43.28 123 SER D O 1
ATOM 3554 N N . LEU D 2 50 ? 30.932 -4.203 6.841 1.00 42.32 124 LEU D N 1
ATOM 3555 C CA . LEU D 2 50 ? 32.312 -3.778 6.690 1.00 46.27 124 LEU D CA 1
ATOM 3556 C C . LEU D 2 50 ? 32.837 -3.218 7.984 1.00 56.53 124 LEU D C 1
ATOM 3557 O O . LEU D 2 50 ? 33.961 -3.489 8.349 1.00 66.06 124 LEU D O 1
ATOM 3562 N N . ALA D 2 51 ? 32.044 -2.432 8.679 1.00 57.49 125 ALA D N 1
ATOM 3563 C CA . ALA D 2 51 ? 32.520 -1.810 9.895 1.00 64.32 125 ALA D CA 1
ATOM 3564 C C . ALA D 2 51 ? 32.863 -2.814 10.985 1.00 69.02 125 ALA D C 1
ATOM 3565 O O . ALA D 2 51 ? 33.926 -2.754 11.560 1.00 74.34 125 ALA D O 1
ATOM 3567 N N . THR D 2 52 ? 31.944 -3.716 11.280 1.00 65.92 126 THR D N 1
ATOM 3568 C CA . THR D 2 52 ? 32.077 -4.638 12.391 1.00 60.63 126 THR D CA 1
ATOM 3569 C C . THR D 2 52 ? 32.459 -6.037 12.041 1.00 57.24 126 THR D C 1
ATOM 3570 O O . THR D 2 52 ? 32.833 -6.774 12.905 1.00 61.19 126 THR D O 1
ATOM 3574 N N . ARG D 2 53 ? 32.315 -6.424 10.804 1.00 48.67 127 ARG D N 1
ATOM 3575 C CA . ARG D 2 53 ? 32.545 -7.789 10.406 1.00 51.08 127 ARG D CA 1
ATOM 3576 C C . ARG D 2 53 ? 31.418 -8.752 10.792 1.00 50.62 127 ARG D C 1
ATOM 3577 O O . ARG D 2 53 ? 31.482 -9.910 10.505 1.00 53.28 127 ARG D O 1
ATOM 3580 N N . LYS D 2 54 ? 30.385 -8.254 11.437 1.00 47.72 128 LYS D N 1
ATOM 3581 C CA . LYS D 2 54 ? 29.249 -9.103 11.798 1.00 48.17 128 LYS D CA 1
ATOM 3582 C C . LYS D 2 54 ? 28.542 -9.619 10.543 1.00 41.18 128 LYS D C 1
ATOM 3583 O O . LYS D 2 54 ? 28.428 -8.909 9.611 1.00 41.16 128 LYS D O 1
ATOM 3589 N N . GLU D 2 55 ? 28.144 -10.874 10.508 1.00 42.35 129 GLU D N 1
ATOM 3590 C CA . GLU D 2 55 ? 27.433 -11.450 9.364 1.00 42.03 129 GLU D CA 1
ATOM 3591 C C . GLU D 2 55 ? 26.021 -11.852 9.691 1.00 38.39 129 GLU D C 1
ATOM 3592 O O . GLU D 2 55 ? 25.699 -12.113 10.814 1.00 39.24 129 GLU D O 1
ATOM 3598 N N . GLY D 2 56 ? 25.204 -11.928 8.661 1.00 31.98 130 GLY D N 1
ATOM 3599 C CA . GLY D 2 56 ? 23.821 -12.334 8.837 1.00 33.41 130 GLY D CA 1
ATOM 3600 C C . GLY D 2 56 ? 22.954 -12.009 7.637 1.00 29.13 130 GLY D C 1
ATOM 3601 O O . GLY D 2 56 ? 23.404 -11.364 6.693 1.00 28.19 130 GLY D O 1
ATOM 3602 N N . TYR D 2 57 ? 21.703 -12.453 7.669 1.00 27.55 131 TYR D N 1
ATOM 3603 C CA . TYR D 2 57 ? 20.812 -12.252 6.536 1.00 23.80 131 TYR D CA 1
ATOM 3604 C C . TYR D 2 57 ? 20.185 -10.867 6.570 1.00 22.13 131 TYR D C 1
ATOM 3605 O O . TYR D 2 57 ? 19.852 -10.359 7.636 1.00 22.92 131 TYR D O 1
ATOM 3614 N N . ILE D 2 58 ? 20.047 -10.259 5.395 1.00 21.32 132 ILE D N 1
ATOM 3615 C CA . ILE D 2 58 ? 19.473 -8.920 5.273 1.00 19.91 132 ILE D CA 1
ATOM 3616 C C . ILE D 2 58 ? 18.390 -8.890 4.202 1.00 20.59 132 ILE D C 1
ATOM 3617 O O . ILE D 2 58 ? 18.434 -9.663 3.239 1.00 24.83 132 ILE D O 1
ATOM 3622 N N . PRO D 2 59 ? 17.416 -7.989 4.353 1.00 16.87 133 PRO D N 1
ATOM 3623 C CA . PRO D 2 59 ? 16.421 -7.831 3.294 1.00 19.07 133 PRO D CA 1
ATOM 3624 C C . PRO D 2 59 ? 17.040 -7.130 2.087 1.00 19.00 133 PRO D C 1
ATOM 3625 O O . PRO D 2 59 ? 17.512 -5.998 2.213 1.00 23.07 133 PRO D O 1
ATOM 3629 N N . SER D 2 60 ? 17.053 -7.797 0.936 1.00 17.88 134 SER D N 1
ATOM 3630 C CA . SER D 2 60 ? 17.778 -7.284 -0.227 1.00 20.62 134 SER D CA 1
ATOM 3631 C C . SER D 2 60 ? 17.253 -5.944 -0.745 1.00 22.28 134 SER D C 1
ATOM 3632 O O . SER D 2 60 ? 17.998 -5.188 -1.379 1.00 22.20 134 SER D O 1
ATOM 3635 N N . ASN D 2 61 ? 15.986 -5.641 -0.489 1.00 21.08 135 ASN D N 1
ATOM 3636 C CA . ASN D 2 61 ? 15.427 -4.390 -0.993 1.00 23.04 135 ASN D CA 1
ATOM 3637 C C . ASN D 2 61 ? 15.795 -3.182 -0.126 1.00 23.81 135 ASN D C 1
ATOM 3638 O O . ASN D 2 61 ? 15.469 -2.049 -0.467 1.00 23.10 135 ASN D O 1
ATOM 3643 N N . TYR D 2 62 ? 16.494 -3.417 0.979 1.00 17.84 136 TYR D N 1
ATOM 3644 C CA . TYR D 2 62 ? 16.950 -2.323 1.836 1.00 17.01 136 TYR D CA 1
ATOM 3645 C C . TYR D 2 62 ? 18.302 -1.765 1.414 1.00 20.34 136 TYR D C 1
ATOM 3646 O O . TYR D 2 62 ? 18.781 -0.794 2.000 1.00 24.12 136 TYR D O 1
ATOM 3655 N N . VAL D 2 63 ? 18.948 -2.388 0.429 1.00 17.81 137 VAL D N 1
ATOM 3656 C CA . VAL D 2 63 ? 20.287 -1.946 0.058 1.00 18.71 137 VAL D CA 1
ATOM 3657 C C . VAL D 2 63 ? 20.413 -1.648 -1.438 1.00 22.10 137 VAL D C 1
ATOM 3658 O O . VAL D 2 63 ? 19.565 -2.042 -2.239 1.00 23.57 137 VAL D O 1
ATOM 3662 N N . ALA D 2 64 ? 21.473 -0.936 -1.797 1.00 23.89 138 ALA D N 1
ATOM 3663 C CA . ALA D 2 64 ? 21.808 -0.692 -3.195 1.00 23.44 138 ALA D CA 1
ATOM 3664 C C . ALA D 2 64 ? 23.298 -0.909 -3.398 1.00 26.70 138 ALA D C 1
ATOM 3665 O O . ALA D 2 64 ? 24.096 -0.608 -2.510 1.00 28.32 138 ALA D O 1
ATOM 3667 N N . ARG D 2 65 ? 23.673 -1.361 -4.563 1.00 43.11 139 ARG D N 1
ATOM 3668 C CA . ARG D 2 65 ? 25.074 -1.490 -4.888 1.00 45.05 139 ARG D CA 1
ATOM 3669 C C . ARG D 2 65 ? 25.722 -0.146 -4.904 1.00 43.63 139 ARG D C 1
ATOM 3670 O O . ARG D 2 65 ? 25.229 0.781 -5.462 1.00 41.84 139 ARG D O 1
ATOM 3678 N N . VAL D 2 66 ? 26.856 -0.049 -4.267 1.00 44.87 140 VAL D N 1
ATOM 3679 C CA . VAL D 2 66 ? 27.535 1.231 -4.145 1.00 44.12 140 VAL D CA 1
ATOM 3680 C C . VAL D 2 66 ? 27.940 1.762 -5.521 1.00 45.09 140 VAL D C 1
ATOM 3681 O O . VAL D 2 66 ? 27.910 2.968 -5.761 1.00 44.07 140 VAL D O 1
ATOM 3685 N N . ASP D 2 67 ? 28.276 0.861 -6.439 1.00 47.55 141 ASP D N 1
ATOM 3686 C CA . ASP D 2 67 ? 28.647 1.283 -7.788 1.00 56.31 141 ASP D CA 1
ATOM 3687 C C . ASP D 2 67 ? 27.423 1.580 -8.657 1.00 57.54 141 ASP D C 1
ATOM 3688 O O . ASP D 2 67 ? 27.560 1.946 -9.824 1.00 63.26 141 ASP D O 1
ATOM 3693 N N . SER D 2 68 ? 26.232 1.412 -8.089 1.00 44.42 142 SER D N 1
ATOM 3694 C CA . SER D 2 68 ? 24.998 1.668 -8.827 1.00 45.24 142 SER D CA 1
ATOM 3695 C C . SER D 2 68 ? 24.466 3.058 -8.520 1.00 47.34 142 SER D C 1
ATOM 3696 O O . SER D 2 68 ? 23.568 3.555 -9.201 1.00 43.80 142 SER D O 1
ATOM 3699 N N . LEU D 2 69 ? 25.018 3.672 -7.478 1.00 40.21 143 LEU D N 1
ATOM 3700 C CA . LEU D 2 69 ? 24.524 4.952 -6.986 1.00 40.52 143 LEU D CA 1
ATOM 3701 C C . LEU D 2 69 ? 24.565 6.029 -8.065 1.00 39.49 143 LEU D C 1
ATOM 3702 O O . LEU D 2 69 ? 25.547 6.150 -8.795 1.00 41.63 143 LEU D O 1
ATOM 3707 N N . GLU D 2 70 ? 23.473 6.782 -8.165 1.00 38.33 144 GLU D N 1
ATOM 3708 C CA . GLU D 2 70 ? 23.333 7.893 -9.108 1.00 43.61 144 GLU D CA 1
ATOM 3709 C C . GLU D 2 70 ? 23.465 7.461 -10.570 1.00 40.96 144 GLU D C 1
ATOM 3710 O O . GLU D 2 70 ? 23.822 8.268 -11.431 1.00 42.75 144 GLU D O 1
ATOM 3716 N N . THR D 2 71 ? 23.160 6.198 -10.855 1.00 40.23 145 THR D N 1
ATOM 3717 C CA . THR D 2 71 ? 23.158 5.719 -12.235 1.00 44.10 145 THR D CA 1
ATOM 3718 C C . THR D 2 71 ? 21.743 5.584 -12.785 1.00 40.45 145 THR D C 1
ATOM 3719 O O . THR D 2 71 ? 21.546 5.003 -13.854 1.00 41.17 145 THR D O 1
ATOM 3723 N N . GLU D 2 72 ? 20.760 6.102 -12.053 1.00 38.58 146 GLU D N 1
ATOM 3724 C CA . GLU D 2 72 ? 19.389 6.092 -12.548 1.00 37.80 146 GLU D CA 1
ATOM 3725 C C . GLU D 2 72 ? 19.333 6.778 -13.908 1.00 39.32 146 GLU D C 1
ATOM 3726 O O . GLU D 2 72 ? 19.973 7.807 -14.116 1.00 40.82 146 GLU D O 1
ATOM 3732 N N . GLU D 2 73 ? 18.590 6.187 -14.814 1.00 39.32 147 GLU D N 1
ATOM 3733 C CA . GLU D 2 73 ? 18.436 6.689 -16.158 1.00 41.01 147 GLU D CA 1
ATOM 3734 C C . GLU D 2 73 ? 17.871 8.097 -16.187 1.00 43.71 147 GLU D C 1
ATOM 3735 O O . GLU D 2 73 ? 18.201 8.863 -17.046 1.00 43.83 147 GLU D O 1
ATOM 3738 N N . TRP D 2 74 ? 17.027 8.407 -15.223 1.00 25.57 148 TRP D N 1
ATOM 3739 C CA . TRP D 2 74 ? 16.350 9.699 -15.191 1.00 29.86 148 TRP D CA 1
ATOM 3740 C C . TRP D 2 74 ? 17.190 10.772 -14.502 1.00 30.67 148 TRP D C 1
ATOM 3741 O O . TRP D 2 74 ? 16.822 11.949 -14.494 1.00 34.05 148 TRP D O 1
ATOM 3752 N N . PHE D 2 75 ? 18.319 10.385 -13.944 1.00 26.52 149 PHE D N 1
ATOM 3753 C CA . PHE D 2 75 ? 19.172 11.326 -13.211 1.00 25.33 149 PHE D CA 1
ATOM 3754 C C . PHE D 2 75 ? 20.341 11.879 -14.012 1.00 28.47 149 PHE D C 1
ATOM 3755 O O . PHE D 2 75 ? 21.065 11.154 -14.592 1.00 30.70 149 PHE D O 1
ATOM 3763 N N . PHE D 2 76 ? 20.491 13.175 -13.997 1.00 27.00 150 PHE D N 1
ATOM 3764 C CA . PHE D 2 76 ? 21.494 13.845 -14.775 1.00 32.47 150 PHE D CA 1
ATOM 3765 C C . PHE D 2 76 ? 22.357 14.674 -13.880 1.00 38.77 150 PHE D C 1
ATOM 3766 O O . PHE D 2 76 ? 22.036 15.769 -13.540 1.00 43.34 150 PHE D O 1
ATOM 3774 N N . LYS D 2 77 ? 23.466 14.104 -13.485 1.00 44.76 151 LYS D N 1
ATOM 3775 C CA . LYS D 2 77 ? 24.300 14.688 -12.457 1.00 49.92 151 LYS D CA 1
ATOM 3776 C C . LYS D 2 77 ? 24.885 16.030 -12.807 1.00 53.74 151 LYS D C 1
ATOM 3777 O O . LYS D 2 77 ? 25.434 16.204 -13.854 1.00 50.79 151 LYS D O 1
ATOM 3783 N N . GLY D 2 78 ? 24.769 16.958 -11.862 1.00 56.88 152 GLY D N 1
ATOM 3784 C CA . GLY D 2 78 ? 25.387 18.265 -11.953 1.00 59.14 152 GLY D CA 1
ATOM 3785 C C . GLY D 2 78 ? 25.392 18.997 -13.276 1.00 63.10 152 GLY D C 1
ATOM 3786 O O . GLY D 2 78 ? 26.452 19.269 -13.839 1.00 68.62 152 GLY D O 1
ATOM 3787 N N . ILE D 2 79 ? 24.223 19.302 -13.784 1.00 61.01 153 ILE D N 1
ATOM 3788 C CA . ILE D 2 79 ? 24.136 20.076 -14.974 1.00 60.23 153 ILE D CA 1
ATOM 3789 C C . ILE D 2 79 ? 23.103 21.145 -14.797 1.00 53.09 153 ILE D C 1
ATOM 3790 O O . ILE D 2 79 ? 22.114 20.954 -14.133 1.00 53.91 153 ILE D O 1
ATOM 3795 N N . SER D 2 80 ? 23.384 22.283 -15.381 1.00 46.52 154 SER D N 1
ATOM 3796 C CA . SER D 2 80 ? 22.666 23.489 -15.156 1.00 43.18 154 SER D CA 1
ATOM 3797 C C . SER D 2 80 ? 21.302 23.497 -15.758 1.00 44.48 154 SER D C 1
ATOM 3798 O O . SER D 2 80 ? 21.002 22.701 -16.593 1.00 46.19 154 SER D O 1
ATOM 3801 N N . ARG D 2 81 ? 20.516 24.471 -15.366 1.00 41.64 155 ARG D N 1
ATOM 3802 C CA . ARG D 2 81 ? 19.181 24.703 -15.898 1.00 38.75 155 ARG D CA 1
ATOM 3803 C C . ARG D 2 81 ? 19.247 24.957 -17.402 1.00 40.43 155 ARG D C 1
ATOM 3804 O O . ARG D 2 81 ? 18.470 24.398 -18.173 1.00 31.40 155 ARG D O 1
ATOM 3812 N N . LYS D 2 82 ? 20.190 25.801 -17.807 1.00 38.13 156 LYS D N 1
ATOM 3813 C CA . LYS D 2 82 ? 20.370 26.149 -19.212 1.00 42.14 156 LYS D CA 1
ATOM 3814 C C . LYS D 2 82 ? 20.715 24.927 -20.056 1.00 40.86 156 LYS D C 1
ATOM 3815 O O . LYS D 2 82 ? 20.171 24.749 -21.147 1.00 41.84 156 LYS D O 1
ATOM 3818 N N . ASP D 2 83 ? 21.615 24.088 -19.549 1.00 38.71 157 ASP D N 1
ATOM 3819 C CA . ASP D 2 83 ? 22.030 22.887 -20.272 1.00 43.24 157 ASP D CA 1
ATOM 3820 C C . ASP D 2 83 ? 20.907 21.861 -20.356 1.00 37.20 157 ASP D C 1
ATOM 3821 O O . ASP D 2 83 ? 20.782 21.153 -21.354 1.00 31.63 157 ASP D O 1
ATOM 3826 N N . ALA D 2 84 ? 20.099 21.785 -19.302 1.00 28.60 158 ALA D N 1
ATOM 3827 C CA . ALA D 2 84 ? 18.961 20.876 -19.281 1.00 30.26 158 ALA D CA 1
ATOM 3828 C C . ALA D 2 84 ? 17.978 21.241 -20.388 1.00 30.64 158 ALA D C 1
ATOM 3829 O O . ALA D 2 84 ? 17.503 20.366 -21.109 1.00 29.63 158 ALA D O 1
ATOM 3831 N N . GLU D 2 85 ? 17.691 22.535 -20.528 1.00 28.96 159 GLU D N 1
ATOM 3832 C CA . GLU D 2 85 ? 16.794 23.009 -21.577 1.00 31.79 159 GLU D CA 1
ATOM 3833 C C . GLU D 2 85 ? 17.324 22.664 -22.955 1.00 31.78 159 GLU D C 1
ATOM 3834 O O . GLU D 2 85 ? 16.604 22.104 -23.779 1.00 30.07 159 GLU D O 1
ATOM 3840 N N . ARG D 2 86 ? 18.575 23.001 -23.197 1.00 29.71 160 ARG D N 1
ATOM 3841 C CA . ARG D 2 86 ? 19.192 22.732 -24.463 1.00 32.07 160 ARG D CA 1
ATOM 3842 C C . ARG D 2 86 ? 19.098 21.265 -24.823 1.00 33.26 160 ARG D C 1
ATOM 3843 O O . ARG D 2 86 ? 18.684 20.927 -25.888 1.00 32.10 160 ARG D O 1
ATOM 3851 N N . GLN D 2 87 ? 19.499 20.408 -23.917 1.00 31.11 161 GLN D N 1
ATOM 3852 C CA . GLN D 2 87 ? 19.466 18.989 -24.179 1.00 33.05 161 GLN D CA 1
ATOM 3853 C C . GLN D 2 87 ? 18.076 18.419 -24.401 1.00 29.28 161 GLN D C 1
ATOM 3854 O O . GLN D 2 87 ? 17.879 17.587 -25.226 1.00 29.30 161 GLN D O 1
ATOM 3860 N N . LEU D 2 88 ? 17.116 18.906 -23.652 1.00 26.91 162 LEU D N 1
ATOM 3861 C CA . LEU D 2 88 ? 15.768 18.425 -23.763 1.00 22.48 162 LEU D CA 1
ATOM 3862 C C . LEU D 2 88 ? 15.099 18.912 -25.009 1.00 24.30 162 LEU D C 1
ATOM 3863 O O . LEU D 2 88 ? 14.206 18.303 -25.484 1.00 22.99 162 LEU D O 1
ATOM 3868 N N . LEU D 2 89 ? 15.525 20.065 -25.480 1.00 23.74 163 LEU D N 1
ATOM 3869 C CA . LEU D 2 89 ? 14.968 20.681 -26.669 1.00 28.39 163 LEU D CA 1
ATOM 3870 C C . LEU D 2 89 ? 15.571 20.140 -27.973 1.00 31.90 163 LEU D C 1
ATOM 3871 O O . LEU D 2 89 ? 15.124 20.463 -29.034 1.00 30.55 163 LEU D O 1
ATOM 3876 N N . ALA D 2 90 ? 16.572 19.310 -27.853 1.00 25.51 164 ALA D N 1
ATOM 3877 C CA . ALA D 2 90 ? 17.182 18.699 -29.030 1.00 32.74 164 ALA D CA 1
ATOM 3878 C C . ALA D 2 90 ? 16.175 17.786 -29.721 1.00 30.74 164 ALA D C 1
ATOM 3879 O O . ALA D 2 90 ? 15.369 17.132 -29.058 1.00 25.07 164 ALA D O 1
ATOM 3881 N N . PRO D 2 91 ? 16.196 17.757 -31.061 1.00 34.18 165 PRO D N 1
ATOM 3882 C CA . PRO D 2 91 ? 15.318 16.815 -31.766 1.00 33.30 165 PRO D CA 1
ATOM 3883 C C . PRO D 2 91 ? 15.557 15.378 -31.296 1.00 35.59 165 PRO D C 1
ATOM 3884 O O . PRO D 2 91 ? 16.650 15.047 -30.833 1.00 37.65 165 PRO D O 1
ATOM 3888 N N . GLY D 2 92 ? 14.527 14.544 -31.371 1.00 31.08 166 GLY D N 1
ATOM 3889 C CA . GLY D 2 92 ? 14.647 13.170 -30.917 1.00 32.08 166 GLY D CA 1
ATOM 3890 C C . GLY D 2 92 ? 13.997 12.964 -29.566 1.00 33.65 166 GLY D C 1
ATOM 3891 O O . GLY D 2 92 ? 13.569 11.859 -29.239 1.00 37.31 166 GLY D O 1
ATOM 3892 N N . ASN D 2 93 ? 13.930 14.025 -28.766 1.00 31.16 167 ASN D N 1
ATOM 3893 C CA . ASN D 2 93 ? 13.184 13.959 -27.520 1.00 29.11 167 ASN D CA 1
ATOM 3894 C C . ASN D 2 93 ? 11.716 14.157 -27.828 1.00 38.36 167 ASN D C 1
ATOM 3895 O O . ASN D 2 93 ? 11.359 14.797 -28.815 1.00 49.63 167 ASN D O 1
ATOM 3900 N N . MET D 2 94 ? 10.857 13.590 -26.999 1.00 32.85 168 MET D N 1
ATOM 3901 C CA . MET D 2 94 ? 9.433 13.683 -27.257 1.00 30.61 168 MET D CA 1
ATOM 3902 C C . MET D 2 94 ? 8.744 14.491 -26.184 1.00 27.66 168 MET D C 1
ATOM 3903 O O . MET D 2 94 ? 9.376 14.954 -25.235 1.00 22.85 168 MET D O 1
ATOM 3908 N N . LEU D 2 95 ? 7.442 14.663 -26.363 1.00 28.21 169 LEU D N 1
ATOM 3909 C CA . LEU D 2 95 ? 6.599 15.301 -25.378 1.00 19.20 169 LEU D CA 1
ATOM 3910 C C . LEU D 2 95 ? 6.785 14.591 -24.050 1.00 20.78 169 LEU D C 1
ATOM 3911 O O . LEU D 2 95 ? 6.712 13.365 -23.984 1.00 20.13 169 LEU D O 1
ATOM 3916 N N . GLY D 2 96 ? 7.060 15.358 -23.002 1.00 17.26 170 GLY D N 1
ATOM 3917 C CA . GLY D 2 96 ? 7.174 14.789 -21.669 1.00 16.31 170 GLY D CA 1
ATOM 3918 C C . GLY D 2 96 ? 8.525 14.163 -21.365 1.00 20.44 170 GLY D C 1
ATOM 3919 O O . GLY D 2 96 ? 8.701 13.568 -20.305 1.00 17.34 170 GLY D O 1
ATOM 3920 N N . SER D 2 97 ? 9.473 14.270 -22.294 1.00 17.38 171 SER D N 1
ATOM 3921 C CA . SER D 2 97 ? 10.851 13.859 -22.013 1.00 19.11 171 SER D CA 1
ATOM 3922 C C . SER D 2 97 ? 11.339 14.654 -20.812 1.00 21.02 171 SER D C 1
ATOM 3923 O O . SER D 2 97 ? 10.951 15.804 -20.646 1.00 16.08 171 SER D O 1
ATOM 3926 N N . PHE D 2 98 ? 12.165 14.046 -19.990 1.00 17.78 172 PHE D N 1
ATOM 3927 C CA . PHE D 2 98 ? 12.527 14.663 -18.740 1.00 17.23 172 PHE D CA 1
ATOM 3928 C C . PHE D 2 98 ? 13.880 14.339 -18.134 1.00 18.95 172 PHE D C 1
ATOM 3929 O O . PHE D 2 98 ? 14.516 13.416 -18.474 1.00 21.25 172 PHE D O 1
ATOM 3937 N N . MET D 2 99 ? 14.226 15.139 -17.163 1.00 20.03 173 MET D N 1
ATOM 3938 C CA . MET D 2 99 ? 15.417 14.988 -16.344 1.00 21.25 173 MET D CA 1
ATOM 3939 C C . MET D 2 99 ? 15.126 15.284 -14.881 1.00 20.83 173 MET D C 1
ATOM 3940 O O . MET D 2 99 ? 14.384 16.149 -14.604 1.00 19.65 173 MET D O 1
ATOM 3945 N N . ILE D 2 100 ? 15.774 14.586 -13.987 1.00 19.50 174 ILE D N 1
ATOM 3946 C CA . ILE D 2 100 ? 15.921 15.033 -12.633 1.00 17.01 174 ILE D CA 1
ATOM 3947 C C . ILE D 2 100 ? 17.376 15.438 -12.466 1.00 20.03 174 ILE D C 1
ATOM 3948 O O . ILE D 2 100 ? 18.249 14.713 -12.813 1.00 25.02 174 ILE D O 1
ATOM 3953 N N . ARG D 2 101 ? 17.572 16.614 -11.950 1.00 20.56 175 ARG D N 1
ATOM 3954 C CA . ARG D 2 101 ? 18.931 17.108 -11.778 1.00 27.11 175 ARG D CA 1
ATOM 3955 C C . ARG D 2 101 ? 19.091 17.713 -10.391 1.00 32.11 175 ARG D C 1
ATOM 3956 O O . ARG D 2 101 ? 18.103 18.035 -9.738 1.00 30.90 175 ARG D O 1
ATOM 3964 N N . ASP D 2 102 ? 20.330 17.857 -9.933 1.00 32.66 176 ASP D N 1
ATOM 3965 C CA . ASP D 2 102 ? 20.568 18.479 -8.634 1.00 45.60 176 ASP D CA 1
ATOM 3966 C C . ASP D 2 102 ? 21.078 19.903 -8.804 1.00 51.78 176 ASP D C 1
ATOM 3967 O O . ASP D 2 102 ? 21.647 20.246 -9.841 1.00 59.26 176 ASP D O 1
ATOM 3972 N N . GLY D 2 108 ? 21.241 17.281 -2.415 1.00 72.08 182 GLY D N 1
ATOM 3973 C CA . GLY D 2 108 ? 20.081 17.307 -1.544 1.00 72.58 182 GLY D CA 1
ATOM 3974 C C . GLY D 2 108 ? 18.922 18.081 -2.142 1.00 68.90 182 GLY D C 1
ATOM 3975 O O . GLY D 2 108 ? 17.761 17.824 -1.823 1.00 67.10 182 GLY D O 1
ATOM 3976 N N . SER D 2 109 ? 19.240 19.032 -3.014 1.00 65.11 183 SER D N 1
ATOM 3977 C CA . SER D 2 109 ? 18.221 19.849 -3.661 1.00 56.28 183 SER D CA 1
ATOM 3978 C C . SER D 2 109 ? 18.070 19.435 -5.120 1.00 45.28 183 SER D C 1
ATOM 3979 O O . SER D 2 109 ? 19.038 19.475 -5.881 1.00 47.79 183 SER D O 1
ATOM 3982 N N . TYR D 2 110 ? 16.860 19.042 -5.513 1.00 37.03 184 TYR D N 1
ATOM 3983 C CA . TYR D 2 110 ? 16.638 18.535 -6.870 1.00 33.25 184 TYR D CA 1
ATOM 3984 C C . TYR D 2 110 ? 15.621 19.334 -7.677 1.00 30.97 184 TYR D C 1
ATOM 3985 O O . TYR D 2 110 ? 14.773 20.041 -7.129 1.00 27.43 184 TYR D O 1
ATOM 3994 N N . SER D 2 111 ? 15.724 19.205 -8.994 1.00 28.09 185 SER D N 1
ATOM 3995 C CA A SER D 2 111 ? 14.798 19.857 -9.910 0.67 26.50 185 SER D CA 1
ATOM 3996 C CA B SER D 2 111 ? 14.805 19.860 -9.912 0.33 27.08 185 SER D CA 1
ATOM 3997 C C . SER D 2 111 ? 14.330 18.880 -10.980 1.00 26.49 185 SER D C 1
ATOM 3998 O O . SER D 2 111 ? 15.087 18.008 -11.416 1.00 24.04 185 SER D O 1
ATOM 4003 N N . LEU D 2 112 ? 13.075 19.025 -11.389 1.00 18.04 186 LEU D N 1
ATOM 4004 C CA . LEU D 2 112 ? 12.521 18.236 -12.476 1.00 15.86 186 LEU D CA 1
ATOM 4005 C C . LEU D 2 112 ? 12.329 19.144 -13.689 1.00 17.07 186 LEU D C 1
ATOM 4006 O O . LEU D 2 112 ? 11.665 20.179 -13.596 1.00 23.48 186 LEU D O 1
ATOM 4011 N N . SER D 2 113 ? 12.926 18.768 -14.813 1.00 18.48 187 SER D N 1
ATOM 4012 C CA . SER D 2 113 ? 12.794 19.536 -16.048 1.00 16.90 187 SER D CA 1
ATOM 4013 C C . SER D 2 113 ? 12.045 18.687 -17.066 1.00 21.00 187 SER D C 1
ATOM 4014 O O . SER D 2 113 ? 12.386 17.520 -17.271 1.00 16.10 187 SER D O 1
ATOM 4017 N N . VAL D 2 114 ? 11.025 19.269 -17.689 1.00 22.61 188 VAL D N 1
ATOM 4018 C CA . VAL D 2 114 ? 10.091 18.512 -18.516 1.00 15.88 188 VAL D CA 1
ATOM 4019 C C . VAL D 2 114 ? 9.854 19.194 -19.856 1.00 17.21 188 VAL D C 1
ATOM 4020 O O . VAL D 2 114 ? 9.595 20.397 -19.910 1.00 19.54 188 VAL D O 1
ATOM 4024 N N . ARG D 2 115 ? 9.914 18.423 -20.936 1.00 17.81 189 ARG D N 1
ATOM 4025 C CA . ARG D 2 115 ? 9.662 18.980 -22.260 1.00 18.40 189 ARG D CA 1
ATOM 4026 C C . ARG D 2 115 ? 8.163 19.130 -22.536 1.00 19.01 189 ARG D C 1
ATOM 4027 O O . ARG D 2 115 ? 7.404 18.171 -22.430 1.00 21.63 189 ARG D O 1
ATOM 4035 N N . ASP D 2 116 ? 7.755 20.337 -22.910 1.00 19.26 190 ASP D N 1
ATOM 4036 C CA . ASP D 2 116 ? 6.347 20.682 -23.082 1.00 19.91 190 ASP D CA 1
ATOM 4037 C C . ASP D 2 116 ? 6.090 21.087 -24.531 1.00 22.80 190 ASP D C 1
ATOM 4038 O O . ASP D 2 116 ? 7.026 21.396 -25.261 1.00 22.81 190 ASP D O 1
ATOM 4043 N N . TYR D 2 117 ? 4.829 21.080 -24.951 1.00 22.37 191 TYR D N 1
ATOM 4044 C CA . TYR D 2 117 ? 4.475 21.621 -26.257 1.00 28.06 191 TYR D CA 1
ATOM 4045 C C . TYR D 2 117 ? 3.194 22.445 -26.183 1.00 27.55 191 TYR D C 1
ATOM 4046 O O . TYR D 2 117 ? 2.260 22.121 -25.443 1.00 25.18 191 TYR D O 1
ATOM 4055 N N . ASP D 2 118 ? 3.174 23.515 -26.964 1.00 25.91 192 ASP D N 1
ATOM 4056 C CA . ASP D 2 118 ? 2.043 24.422 -27.062 1.00 28.26 192 ASP D CA 1
ATOM 4057 C C . ASP D 2 118 ? 1.951 24.829 -28.527 1.00 32.52 192 ASP D C 1
ATOM 4058 O O . ASP D 2 118 ? 2.960 25.194 -29.120 1.00 35.43 192 ASP D O 1
ATOM 4063 N N . PRO D 2 119 ? 0.750 24.750 -29.124 1.00 33.85 193 PRO D N 1
ATOM 4064 C CA . PRO D 2 119 ? 0.609 24.983 -30.567 1.00 35.34 193 PRO D CA 1
ATOM 4065 C C . PRO D 2 119 ? 0.954 26.412 -30.983 1.00 34.34 193 PRO D C 1
ATOM 4066 O O . PRO D 2 119 ? 1.095 26.687 -32.170 1.00 35.73 193 PRO D O 1
ATOM 4070 N N . ARG D 2 120 ? 1.097 27.309 -30.015 1.00 36.79 194 ARG D N 1
ATOM 4071 C CA . ARG D 2 120 ? 1.463 28.684 -30.326 1.00 41.47 194 ARG D CA 1
ATOM 4072 C C . ARG D 2 120 ? 2.942 28.920 -30.022 1.00 34.66 194 ARG D C 1
ATOM 4073 O O . ARG D 2 120 ? 3.669 29.470 -30.840 1.00 36.57 194 ARG D O 1
ATOM 4081 N N . GLN D 2 121 ? 3.393 28.477 -28.852 1.00 32.72 195 GLN D N 1
ATOM 4082 C CA . GLN D 2 121 ? 4.768 28.737 -28.430 1.00 38.75 195 GLN D CA 1
ATOM 4083 C C . GLN D 2 121 ? 5.762 27.671 -28.914 1.00 35.35 195 GLN D C 1
ATOM 4084 O O . GLN D 2 121 ? 6.977 27.885 -28.900 1.00 31.98 195 GLN D O 1
ATOM 4090 N N . GLY D 2 122 ? 5.247 26.525 -29.342 1.00 29.61 196 GLY D N 1
ATOM 4091 C CA . GLY D 2 122 ? 6.103 25.440 -29.797 1.00 33.14 196 GLY D CA 1
ATOM 4092 C C . GLY D 2 122 ? 6.737 24.685 -28.641 1.00 31.67 196 GLY D C 1
ATOM 4093 O O . GLY D 2 122 ? 6.146 24.574 -27.566 1.00 25.71 196 GLY D O 1
ATOM 4094 N N . ASP D 2 123 ? 7.944 24.169 -28.862 1.00 26.67 197 ASP D N 1
ATOM 4095 C CA . ASP D 2 123 ? 8.639 23.371 -27.851 1.00 25.84 197 ASP D CA 1
ATOM 4096 C C . ASP D 2 123 ? 9.231 24.221 -26.729 1.00 24.20 197 ASP D C 1
ATOM 4097 O O . ASP D 2 123 ? 9.935 25.185 -26.988 1.00 27.40 197 ASP D O 1
ATOM 4102 N N . THR D 2 124 ? 8.952 23.854 -25.482 1.00 22.98 198 THR D N 1
ATOM 4103 C CA . THR D 2 124 ? 9.563 24.525 -24.346 1.00 22.94 198 THR D CA 1
ATOM 4104 C C . THR D 2 124 ? 9.985 23.503 -23.294 1.00 21.43 198 THR D C 1
ATOM 4105 O O . THR D 2 124 ? 9.686 22.314 -23.411 1.00 22.42 198 THR D O 1
ATOM 4109 N N . VAL D 2 125 ? 10.692 23.976 -22.276 1.00 21.51 199 VAL D N 1
ATOM 4110 C CA . VAL D 2 125 ? 11.017 23.146 -21.123 1.00 21.99 199 VAL D CA 1
ATOM 4111 C C . VAL D 2 125 ? 10.521 23.845 -19.871 1.00 27.23 199 VAL D C 1
ATOM 4112 O O . VAL D 2 125 ? 10.797 25.027 -19.671 1.00 28.21 199 VAL D O 1
ATOM 4116 N N . LYS D 2 126 ? 9.764 23.118 -19.049 1.00 20.60 200 LYS D N 1
ATOM 4117 C CA . LYS D 2 126 ? 9.306 23.626 -17.768 1.00 25.58 200 LYS D CA 1
ATOM 4118 C C . LYS D 2 126 ? 10.171 23.028 -16.662 1.00 24.78 200 LYS D C 1
ATOM 4119 O O . LYS D 2 126 ? 10.608 21.879 -16.763 1.00 22.25 200 LYS D O 1
ATOM 4125 N N . HIS D 2 127 ? 10.420 23.811 -15.617 1.00 22.08 201 HIS D N 1
ATOM 4126 C CA . HIS D 2 127 ? 11.252 23.370 -14.506 1.00 22.95 201 HIS D CA 1
ATOM 4127 C C . HIS D 2 127 ? 10.469 23.404 -13.207 1.00 22.58 201 HIS D C 1
ATOM 4128 O O . HIS D 2 127 ? 9.812 24.394 -12.903 1.00 23.48 201 HIS D O 1
ATOM 4135 N N . TYR D 2 128 ? 10.550 22.320 -12.446 1.00 19.83 202 TYR D N 1
ATOM 4136 C CA . TYR D 2 128 ? 9.842 22.211 -11.180 1.00 20.92 202 TYR D CA 1
ATOM 4137 C C . TYR D 2 128 ? 10.810 21.942 -10.046 1.00 26.21 202 TYR D C 1
ATOM 4138 O O . TYR D 2 128 ? 11.606 21.013 -10.117 1.00 22.44 202 TYR D O 1
ATOM 4147 N N . LYS D 2 129 ? 10.744 22.744 -8.992 1.00 24.43 203 LYS D N 1
ATOM 4148 C CA . LYS D 2 129 ? 11.579 22.482 -7.833 1.00 25.57 203 LYS D CA 1
ATOM 4149 C C . LYS D 2 129 ? 11.027 21.291 -7.064 1.00 25.20 203 LYS D C 1
ATOM 4150 O O . LYS D 2 129 ? 9.838 21.245 -6.739 1.00 24.17 203 LYS D O 1
ATOM 4154 N N . ILE D 2 130 ? 11.877 20.346 -6.784 1.00 19.82 204 ILE D N 1
ATOM 4155 C CA . ILE D 2 130 ? 11.551 19.291 -5.895 1.00 22.45 204 ILE D CA 1
ATOM 4156 C C . ILE D 2 130 ? 12.013 19.629 -4.484 1.00 28.38 204 ILE D C 1
ATOM 4157 O O . ILE D 2 130 ? 13.169 19.629 -4.230 1.00 32.29 204 ILE D O 1
ATOM 4162 N N . ARG D 2 131 ? 11.073 19.911 -3.617 1.00 19.90 205 ARG D N 1
ATOM 4163 C CA . ARG D 2 131 ? 11.316 20.222 -2.227 1.00 21.22 205 ARG D CA 1
ATOM 4164 C C . ARG D 2 131 ? 11.292 19.021 -1.291 1.00 25.75 205 ARG D C 1
ATOM 4165 O O . ARG D 2 131 ? 10.821 17.979 -1.644 1.00 22.09 205 ARG D O 1
ATOM 4173 N N . THR D 2 132 ? 11.818 19.186 -0.090 1.00 24.83 206 THR D N 1
ATOM 4174 C CA . THR D 2 132 ? 11.799 18.152 0.892 1.00 25.57 206 THR D CA 1
ATOM 4175 C C . THR D 2 132 ? 11.194 18.664 2.173 1.00 28.18 206 THR D C 1
ATOM 4176 O O . THR D 2 132 ? 11.363 19.796 2.546 1.00 27.50 206 THR D O 1
ATOM 4180 N N . LEU D 2 133 ? 10.457 17.797 2.837 1.00 29.15 207 LEU D N 1
ATOM 4181 C CA . LEU D 2 133 ? 9.874 18.133 4.114 1.00 24.65 207 LEU D CA 1
ATOM 4182 C C . LEU D 2 133 ? 10.914 17.912 5.177 1.00 31.91 207 LEU D C 1
ATOM 4183 O O . LEU D 2 133 ? 11.929 17.326 4.930 1.00 27.90 207 LEU D O 1
ATOM 4188 N N . ASP D 2 134 ? 10.585 18.342 6.384 1.00 29.06 208 ASP D N 1
ATOM 4189 C CA . ASP D 2 134 ? 11.465 18.071 7.507 1.00 35.26 208 ASP D CA 1
ATOM 4190 C C . ASP D 2 134 ? 11.666 16.568 7.685 1.00 34.66 208 ASP D C 1
ATOM 4191 O O . ASP D 2 134 ? 12.746 16.129 8.076 1.00 38.69 208 ASP D O 1
ATOM 4196 N N . ASN D 2 135 ? 10.641 15.775 7.375 1.00 30.27 209 ASN D N 1
ATOM 4197 C CA . ASN D 2 135 ? 10.748 14.330 7.565 1.00 30.65 209 ASN D CA 1
ATOM 4198 C C . ASN D 2 135 ? 11.448 13.649 6.394 1.00 30.81 209 ASN D C 1
ATOM 4199 O O . ASN D 2 135 ? 11.618 12.430 6.386 1.00 29.47 209 ASN D O 1
ATOM 4204 N N . GLY D 2 136 ? 11.839 14.443 5.402 1.00 29.66 210 GLY D N 1
ATOM 4205 C CA . GLY D 2 136 ? 12.606 13.943 4.275 1.00 31.67 210 GLY D CA 1
ATOM 4206 C C . GLY D 2 136 ? 11.807 13.595 3.031 1.00 28.91 210 GLY D C 1
ATOM 4207 O O . GLY D 2 136 ? 12.388 13.276 1.994 1.00 25.27 210 GLY D O 1
ATOM 4208 N N . GLY D 2 137 ? 10.480 13.640 3.125 1.00 20.73 211 GLY D N 1
ATOM 4209 C CA . GLY D 2 137 ? 9.637 13.331 1.980 1.00 19.27 211 GLY D CA 1
ATOM 4210 C C . GLY D 2 137 ? 9.826 14.337 0.858 1.00 20.00 211 GLY D C 1
ATOM 4211 O O . GLY D 2 137 ? 10.025 15.525 1.120 1.00 20.26 211 GLY D O 1
ATOM 4212 N N . PHE D 2 138 ? 9.756 13.857 -0.383 1.00 17.57 212 PHE D N 1
ATOM 4213 C CA . PHE D 2 138 ? 9.931 14.687 -1.582 1.00 17.18 212 PHE D CA 1
ATOM 4214 C C . PHE D 2 138 ? 8.596 15.139 -2.159 1.00 20.13 212 PHE D C 1
ATOM 4215 O O . PHE D 2 138 ? 7.641 14.371 -2.180 1.00 21.34 212 PHE D O 1
ATOM 4223 N N . TYR D 2 139 ? 8.529 16.369 -2.657 1.00 17.05 213 TYR D N 1
ATOM 4224 C CA . TYR D 2 139 ? 7.294 16.832 -3.274 1.00 16.94 213 TYR D CA 1
ATOM 4225 C C . TYR D 2 139 ? 7.537 17.990 -4.216 1.00 20.83 213 TYR D C 1
ATOM 4226 O O . TYR D 2 139 ? 8.490 18.754 -4.053 1.00 20.60 213 TYR D O 1
ATOM 4235 N N . ILE D 2 140 ? 6.660 18.103 -5.203 1.00 18.27 214 ILE D N 1
ATOM 4236 C CA . ILE D 2 140 ? 6.608 19.287 -6.053 1.00 19.02 214 ILE D CA 1
ATOM 4237 C C . ILE D 2 140 ? 5.400 20.108 -5.630 1.00 24.62 214 ILE D C 1
ATOM 4238 O O . ILE D 2 140 ? 5.474 21.329 -5.486 1.00 28.43 214 ILE D O 1
ATOM 4243 N N . SER D 2 141 ? 4.292 19.409 -5.398 1.00 20.82 215 SER D N 1
ATOM 4244 C CA . SER D 2 141 ? 3.030 20.022 -4.984 1.00 20.93 215 SER D CA 1
ATOM 4245 C C . SER D 2 141 ? 2.647 19.574 -3.574 1.00 23.58 215 SER D C 1
ATOM 4246 O O . SER D 2 141 ? 3.025 18.485 -3.148 1.00 24.09 215 SER D O 1
ATOM 4249 N N . PRO D 2 142 ? 1.879 20.400 -2.848 1.00 25.13 216 PRO D N 1
ATOM 4250 C CA . PRO D 2 142 ? 1.394 19.946 -1.539 1.00 25.95 216 PRO D CA 1
ATOM 4251 C C . PRO D 2 142 ? 0.408 18.777 -1.657 1.00 27.82 216 PRO D C 1
ATOM 4252 O O . PRO D 2 142 ? 0.053 18.168 -0.650 1.00 31.02 216 PRO D O 1
ATOM 4256 N N . ARG D 2 143 ? -0.016 18.459 -2.876 1.00 27.14 217 ARG D N 1
ATOM 4257 C CA . ARG D 2 143 ? -1.051 17.451 -3.077 1.00 30.36 217 ARG D CA 1
ATOM 4258 C C . ARG D 2 143 ? -0.524 16.011 -3.059 1.00 23.64 217 ARG D C 1
ATOM 4259 O O . ARG D 2 143 ? -1.311 15.080 -2.930 1.00 21.31 217 ARG D O 1
ATOM 4267 N N . SER D 2 144 ? 0.789 15.829 -3.188 1.00 19.46 218 SER D N 1
ATOM 4268 C CA . SER D 2 144 ? 1.380 14.492 -3.105 1.00 19.90 218 SER D CA 1
ATOM 4269 C C . SER D 2 144 ? 2.829 14.540 -2.627 1.00 25.84 218 SER D C 1
ATOM 4270 O O . SER D 2 144 ? 3.574 15.468 -2.938 1.00 22.92 218 SER D O 1
ATOM 4273 N N . THR D 2 145 ? 3.219 13.515 -1.881 1.00 19.96 219 THR D N 1
ATOM 4274 C CA . THR D 2 145 ? 4.538 13.436 -1.278 1.00 18.71 219 THR D CA 1
ATOM 4275 C C . THR D 2 145 ? 5.082 12.029 -1.474 1.00 17.39 219 THR D C 1
ATOM 4276 O O . THR D 2 145 ? 4.315 11.064 -1.483 1.00 17.19 219 THR D O 1
ATOM 4280 N N . PHE D 2 146 ? 6.393 11.921 -1.643 1.00 16.42 220 PHE D N 1
ATOM 4281 C CA . PHE D 2 146 ? 7.019 10.648 -1.982 1.00 17.05 220 PHE D CA 1
ATOM 4282 C C . PHE D 2 146 ? 8.232 10.363 -1.119 1.00 16.05 220 PHE D C 1
ATOM 4283 O O . PHE D 2 146 ? 9.006 11.258 -0.804 1.00 16.54 220 PHE D O 1
ATOM 4291 N N . SER D 2 147 ? 8.412 9.103 -0.746 1.00 16.33 221 SER D N 1
ATOM 4292 C CA . SER D 2 147 ? 9.523 8.763 0.126 1.00 17.13 221 SER D CA 1
ATOM 4293 C C . SER D 2 147 ? 10.836 8.664 -0.642 1.00 18.32 221 SER D C 1
ATOM 4294 O O . SER D 2 147 ? 11.908 8.742 -0.039 1.00 21.19 221 SER D O 1
ATOM 4297 N N . THR D 2 148 ? 10.755 8.503 -1.966 1.00 16.31 222 THR D N 1
ATOM 4298 C CA . THR D 2 148 ? 11.953 8.434 -2.809 1.00 16.98 222 THR D CA 1
ATOM 4299 C C . THR D 2 148 ? 11.726 9.177 -4.118 1.00 18.55 222 THR D C 1
ATOM 4300 O O . THR D 2 148 ? 10.585 9.377 -4.531 1.00 16.09 222 THR D O 1
ATOM 4304 N N . LEU D 2 149 ? 12.809 9.587 -4.769 1.00 18.70 223 LEU D N 1
ATOM 4305 C CA . LEU D 2 149 ? 12.694 10.249 -6.061 1.00 20.29 223 LEU D CA 1
ATOM 4306 C C . LEU D 2 149 ? 12.128 9.293 -7.099 1.00 17.30 223 LEU D C 1
ATOM 4307 O O . LEU D 2 149 ? 11.399 9.708 -7.999 1.00 19.39 223 LEU D O 1
ATOM 4312 N N . GLN D 2 150 ? 12.469 8.010 -6.982 1.00 15.40 224 GLN D N 1
ATOM 4313 C CA . GLN D 2 150 ? 11.942 7.026 -7.922 1.00 18.96 224 GLN D CA 1
ATOM 4314 C C . GLN D 2 150 ? 10.417 6.954 -7.870 1.00 20.48 224 GLN D C 1
ATOM 4315 O O . GLN D 2 150 ? 9.765 6.820 -8.903 1.00 19.27 224 GLN D O 1
ATOM 4321 N N . GLU D 2 151 ? 9.846 7.024 -6.671 1.00 16.99 225 GLU D N 1
ATOM 4322 C CA . GLU D 2 151 ? 8.393 6.989 -6.547 1.00 14.52 225 GLU D CA 1
ATOM 4323 C C . GLU D 2 151 ? 7.785 8.241 -7.176 1.00 16.03 225 GLU D C 1
ATOM 4324 O O . GLU D 2 151 ? 6.722 8.181 -7.796 1.00 14.99 225 GLU D O 1
ATOM 4330 N N . LEU D 2 152 ? 8.469 9.372 -7.034 1.00 15.80 226 LEU D N 1
ATOM 4331 C CA . LEU D 2 152 ? 7.976 10.615 -7.621 1.00 16.59 226 LEU D CA 1
ATOM 4332 C C . LEU D 2 152 ? 7.944 10.488 -9.144 1.00 16.54 226 LEU D C 1
ATOM 4333 O O . LEU D 2 152 ? 6.948 10.838 -9.788 1.00 15.34 226 LEU D O 1
ATOM 4338 N N . VAL D 2 153 ? 9.034 9.986 -9.716 1.00 18.81 227 VAL D N 1
ATOM 4339 C CA . VAL D 2 153 ? 9.095 9.763 -11.159 1.00 18.09 227 VAL D CA 1
ATOM 4340 C C . VAL D 2 153 ? 7.973 8.828 -11.616 1.00 15.67 227 VAL D C 1
ATOM 4341 O O . VAL D 2 153 ? 7.243 9.134 -12.552 1.00 18.06 227 VAL D O 1
ATOM 4345 N N . ASP D 2 154 ? 7.825 7.696 -10.939 1.00 16.12 228 ASP D N 1
ATOM 4346 C CA . ASP D 2 154 ? 6.793 6.737 -11.319 1.00 17.76 228 ASP D CA 1
ATOM 4347 C C . ASP D 2 154 ? 5.399 7.347 -11.234 1.00 17.50 228 ASP D C 1
ATOM 4348 O O . ASP D 2 154 ? 4.525 7.022 -12.032 1.00 17.52 228 ASP D O 1
ATOM 4353 N N . HIS D 2 155 ? 5.193 8.244 -10.276 1.00 14.98 229 HIS D N 1
ATOM 4354 C CA . HIS D 2 155 ? 3.883 8.869 -10.123 1.00 15.09 229 HIS D CA 1
ATOM 4355 C C . HIS D 2 155 ? 3.543 9.769 -11.310 1.00 19.39 229 HIS D C 1
ATOM 4356 O O . HIS D 2 155 ? 2.450 9.702 -11.868 1.00 18.71 229 HIS D O 1
ATOM 4363 N N . TYR D 2 156 ? 4.475 10.629 -11.687 1.00 14.50 230 TYR D N 1
ATOM 4364 C CA . TYR D 2 156 ? 4.186 11.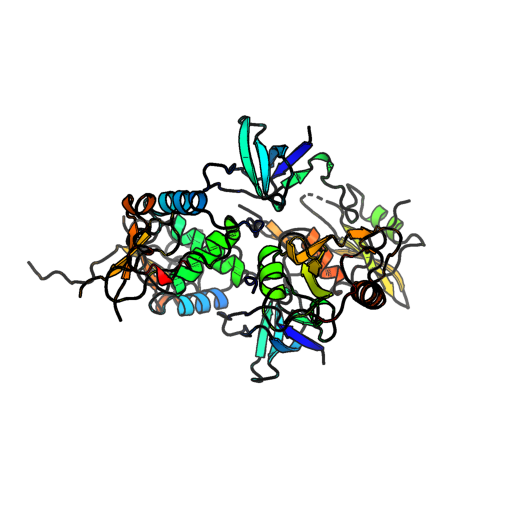584 -12.753 1.00 16.30 230 TYR D CA 1
ATOM 4365 C C . TYR D 2 156 ? 4.315 10.947 -14.143 1.00 17.99 230 TYR D C 1
ATOM 4366 O O . TYR D 2 156 ? 3.938 11.551 -15.153 1.00 19.29 230 TYR D O 1
ATOM 4375 N N . LYS D 2 157 ? 4.810 9.715 -14.196 1.00 15.40 231 LYS D N 1
ATOM 4376 C CA . LYS D 2 157 ? 4.753 8.946 -15.437 1.00 21.09 231 LYS D CA 1
ATOM 4377 C C . LYS D 2 157 ? 3.356 8.378 -15.660 1.00 27.75 231 LYS D C 1
ATOM 4378 O O . LYS D 2 157 ? 2.990 8.039 -16.785 1.00 28.17 231 LYS D O 1
ATOM 4384 N N . LYS D 2 158 ? 2.573 8.252 -14.604 1.00 24.81 232 LYS D N 1
ATOM 4385 C CA . LYS D 2 158 ? 1.206 7.759 -14.685 1.00 27.81 232 LYS D CA 1
ATOM 4386 C C . LYS D 2 158 ? 0.221 8.790 -15.159 1.00 29.13 232 LYS D C 1
ATOM 4387 O O . LYS D 2 158 ? -0.777 8.462 -15.700 1.00 35.08 232 LYS D O 1
ATOM 4393 N N . GLY D 2 159 ? 0.498 10.043 -14.897 1.00 28.35 233 GLY D N 1
ATOM 4394 C CA . GLY D 2 159 ? -0.377 11.129 -15.299 1.00 24.93 233 GLY D CA 1
ATOM 4395 C C . GLY D 2 159 ? 0.254 12.447 -14.898 1.00 26.15 233 GLY D C 1
ATOM 4396 O O . GLY D 2 159 ? 1.087 12.483 -13.997 1.00 30.37 233 GLY D O 1
ATOM 4397 N N . ASN D 2 160 ? -0.134 13.532 -15.561 1.00 30.89 234 ASN D N 1
ATOM 4398 C CA . ASN D 2 160 ? 0.526 14.817 -15.342 1.00 29.50 234 ASN D CA 1
ATOM 4399 C C . ASN D 2 160 ? 0.303 15.333 -13.925 1.00 26.44 234 ASN D C 1
ATOM 4400 O O . ASN D 2 160 ? 1.188 15.962 -13.350 1.00 27.12 234 ASN D O 1
ATOM 4405 N N . ASP D 2 161 ? -0.872 15.039 -13.371 1.00 24.90 235 ASP D N 1
ATOM 4406 C CA . ASP D 2 161 ? -1.236 15.422 -12.002 1.00 24.74 235 ASP D CA 1
ATOM 4407 C C . ASP D 2 161 ? -0.768 16.838 -11.652 1.00 28.64 235 ASP D C 1
ATOM 4408 O O . ASP D 2 161 ? -0.156 17.065 -10.612 1.00 27.82 235 ASP D O 1
ATOM 4413 N N . GLY D 2 162 ? -1.035 17.788 -12.543 1.00 28.72 236 GLY D N 1
ATOM 4414 C CA . GLY D 2 162 ? -0.678 19.169 -12.280 1.00 29.75 236 GLY D CA 1
ATOM 4415 C C . GLY D 2 162 ? 0.539 19.689 -13.025 1.00 34.11 236 GLY D C 1
ATOM 4416 O O . GLY D 2 162 ? 0.709 20.903 -13.140 1.00 32.00 236 GLY D O 1
ATOM 4417 N N . LEU D 2 163 ? 1.390 18.792 -13.523 1.00 24.57 237 LEU D N 1
ATOM 4418 C CA . LEU D 2 163 ? 2.531 19.219 -14.339 1.00 23.59 237 LEU D CA 1
ATOM 4419 C C . LEU D 2 163 ? 2.049 19.594 -15.729 1.00 26.94 237 LEU D C 1
ATOM 4420 O O . LEU D 2 163 ? 0.929 19.263 -16.111 1.00 26.78 237 LEU D O 1
ATOM 4425 N N . CYS D 2 164 ? 2.908 20.261 -16.493 1.00 25.39 238 CYS D N 1
ATOM 4426 C CA . CYS D 2 164 ? 2.591 20.607 -17.875 1.00 25.62 238 CYS D CA 1
ATOM 4427 C C . CYS D 2 164 ? 2.302 19.357 -18.712 1.00 31.22 238 CYS D C 1
ATOM 4428 O O . CYS D 2 164 ? 1.453 19.374 -19.604 1.00 35.23 238 CYS D O 1
ATOM 4431 N N . GLN D 2 165 ? 3.024 18.278 -18.425 1.00 24.52 239 GLN D N 1
ATOM 4432 C CA . GLN D 2 165 ? 2.893 17.026 -19.168 1.00 24.25 239 GLN D CA 1
ATOM 4433 C C . GLN D 2 165 ? 3.116 15.814 -18.271 1.00 21.67 239 GLN D C 1
ATOM 4434 O O . GLN D 2 165 ? 3.837 15.886 -17.281 1.00 25.46 239 GLN D O 1
ATOM 4440 N N . LYS D 2 166 ? 2.501 14.696 -18.640 1.00 20.77 240 LYS D N 1
ATOM 4441 C CA . LYS D 2 166 ? 2.863 13.401 -18.083 1.00 25.22 240 LYS D CA 1
ATOM 4442 C C . LYS D 2 166 ? 4.281 13.055 -18.514 1.00 25.79 240 LYS D C 1
ATOM 4443 O O . LYS D 2 166 ? 4.635 13.239 -19.684 1.00 23.39 240 LYS D O 1
ATOM 4449 N N . LEU D 2 167 ? 5.100 12.566 -17.584 1.00 19.48 241 LEU D N 1
ATOM 4450 C CA . LEU D 2 167 ? 6.473 12.197 -17.921 1.00 17.94 241 LEU D CA 1
ATOM 4451 C C . LEU D 2 167 ? 6.470 11.004 -18.871 1.00 21.07 241 LEU D C 1
ATOM 4452 O O . LEU D 2 167 ? 5.698 10.065 -18.688 1.00 23.07 241 LEU D O 1
ATOM 4457 N N . SER D 2 168 ? 7.331 11.038 -19.885 1.00 17.46 242 SER D N 1
ATOM 4458 C CA . SER D 2 168 ? 7.414 9.928 -20.828 1.00 20.88 242 SER D CA 1
ATOM 4459 C C . SER D 2 168 ? 8.705 9.156 -20.609 1.00 25.57 242 SER D C 1
ATOM 4460 O O . SER D 2 168 ? 8.722 8.149 -19.917 1.00 25.01 242 SER D O 1
ATOM 4463 N N . VAL D 2 169 ? 9.790 9.645 -21.193 1.00 22.79 243 VAL D N 1
ATOM 4464 C CA . VAL D 2 169 ? 11.077 8.975 -21.093 1.00 24.33 243 VAL D CA 1
ATOM 4465 C C . VAL D 2 169 ? 12.179 9.963 -20.737 1.00 23.81 243 VAL D C 1
ATOM 4466 O O . VAL D 2 169 ? 12.049 11.160 -20.990 1.00 21.54 243 VAL D O 1
ATOM 4470 N N . PRO D 2 170 ? 13.270 9.469 -20.140 1.00 24.01 244 PRO D N 1
ATOM 4471 C CA . PRO D 2 170 ? 14.408 10.346 -19.855 1.00 25.83 244 PRO D CA 1
ATOM 4472 C C . PRO D 2 170 ? 14.954 11.024 -21.104 1.00 27.14 244 PRO D C 1
ATOM 4473 O O . PRO D 2 170 ? 14.879 10.469 -22.206 1.00 23.58 244 PRO D O 1
ATOM 4477 N N . CYS D 2 171 ? 15.487 12.224 -20.916 1.00 23.24 245 CYS D N 1
ATOM 4478 C CA . CYS D 2 171 ? 16.173 12.957 -21.972 1.00 21.57 245 CYS D CA 1
ATOM 4479 C C . CYS D 2 171 ? 17.209 12.090 -22.671 1.00 31.88 245 CYS D C 1
ATOM 4480 O O . CYS D 2 171 ? 17.951 11.371 -22.014 1.00 30.86 245 CYS D O 1
ATOM 4483 N N . MET D 2 172 ? 17.249 12.147 -23.999 1.00 33.85 246 MET D N 1
ATOM 4484 C CA A MET D 2 172 ? 18.242 11.383 -24.741 0.47 44.24 246 MET D CA 1
ATOM 4485 C CA B MET D 2 172 ? 18.245 11.418 -24.779 0.53 44.60 246 MET D CA 1
ATOM 4486 C C . MET D 2 172 ? 19.642 11.936 -24.490 1.00 50.63 246 MET D C 1
ATOM 4487 O O . MET D 2 172 ? 19.846 13.147 -24.405 1.00 49.21 246 MET D O 1
ATOM 4496 N N . LEU D 2 173 ? 20.593 11.034 -24.349 1.00 61.79 247 LEU D N 1
ATOM 4497 C CA . LEU D 2 173 ? 21.983 11.419 -24.187 1.00 70.36 247 LEU D CA 1
ATOM 4498 C C . LEU D 2 173 ? 22.572 11.768 -25.565 1.00 75.04 247 LEU D C 1
ATOM 4499 O O . LEU D 2 173 ? 22.100 11.287 -26.556 1.00 74.65 247 LEU D O 1
ATOM 4504 N N . GLU D 2 174 ? 23.576 12.610 -25.573 1.00 81.36 248 GLU D N 1
ATOM 4505 C CA . GLU D 2 174 ? 24.189 13.041 -26.837 1.00 90.68 248 GLU D CA 1
ATOM 4506 C C . GLU D 2 174 ? 25.673 12.675 -26.894 1.00 93.21 248 GLU D C 1
ATOM 4507 O O . GLU D 2 174 ? 26.039 11.556 -27.232 1.00 91.68 248 GLU D O 1
#

Nearest PDB structures (foldseek):
  4u5w-assembly1_B  TM=1.006E+00  e=5.988E-33  Homo sapiens
  3vs6-assembly2_B  TM=7.256E-01  e=7.014E-29  Homo sapiens
  2c0i-assembly2_B  TM=7.317E-01  e=7.926E-28  Homo sapiens
  3vs7-assembly1_A  TM=7.255E-01  e=1.623E-27  Homo sapiens
  1x27-assembly1_F  TM=6.307E-01  e=1.158E-23  Homo sapiens

CATH classification: 3.30.62.10

GO terms:
  GO:0007171 activation of transmembrane receptor protein tyrosine kinase activity (P, IDA)
  GO:0005515 protein binding (F, IPI)
  GO:0075509 endocytosis involved in viral entry into host cell (P, EXP)

Secondary structure (DSSP, 8-state):
-PPP-PPPP----HHHHHHHHHHHTSTTSSTTPBP-HHHHHHHHHHHHHHH---S----B--SSSPBPBSSTT--EEEEE---SSPPPP---EEEEE-GGGGT--HHHHH-GGG--/-EEEEESS-B---STTB--B-TT-EEEEEE--TTEEEEEETTT--EEEEEGGGEEETTSGGGSTTEETT--HHHHHHHHHSTT--TT-EEEEE-SSSTT-EEEEEEEEETTTEEEEEEEEEEE-SSS-EESSTTSEESSHHHHHHHHHH--TTSSS---SB--/--SPP-PPPP----HHHHHHHHHHHHSTTSSTTPBP-HHHHHHHHHHHHHHH---S----B--SSSPBPBSSTT--EEEEE------EEEEE-GGGGT--HHHHH-GGGG-/--EEEESS-B---STTB--B-TT-EEEEEE-SSSEEEEEETTT--EEEEEGGGEEEGGGTT--TTB-TT--HHHHHHHHHSTT--TT-EEEE---EEEEEEEEETTTEEEEEEEEEEE-TT--EESSTT--BSSHHHHHHHHHH--TTSSS---SBPPP-

Radius of gyration: 26.31 Å; Cα contacts (8 Å, |Δi|>4): 1139; chains: 4; bounding box: 57×69×88 Å

B-factor: mean 36.51, std 18.93, range [10.07, 130.11]

Solvent-accessible surface area: 28380 Å² total; per-residue (Å²): 186,37,29,75,34,55,3,12,27,37,95,44,62,81,107,1,0,40,24,4,0,74,54,2,85,61,136,26,9,8,62,38,20,74,72,16,97,67,30,19,83,18,8,11,14,18,0,13,2,15,6,0,6,36,39,82,10,3,71,34,4,78,36,126,23,63,43,34,7,42,31,72,0,1,0,0,34,5,11,61,74,114,96,172,82,132,158,146,96,192,128,77,12,7,0,66,38,34,56,94,8,6,165,80,37,36,0,122,117,88,48,81,118,93,46,238,162,61,38,1,24,3,14,20,52,5,66,23,20,21,126,64,13,12,57,11,124,112,44,51,85,0,9,13,63,98,75,48,2,34,28,36,56,0,74,9,90,92,88,193,92,85,2,76,0,0,18,65,0,11,8,98,54,133,35,60,54,43,48,100,14,13,38,52,24,12,35,144,49,40,0,57,65,58,0,74,40,138,85,22,103,85,0,0,1,0,0,24,16,46,78,28,69,118,46,47,28,26,0,0,0,32,11,122,34,134,196,91,23,76,23,12,66,36,50,72,2,135,70,42,121,107,34,14,33,48,33,24,112,165,15,83,28,81,64,4,63,82,0,1,79,63,1,57,87,23,65,46,63,11,41,39,93,3,34,69,36,5,189,81,98,32,18,68,41,28,1,0,78,32,108,45,63,79,57,2,0,41,26,3,0,75,51,3,65,100,167,21,10,10,66,33,22,90,67,15,102,66,37,19,84,20,8,11,15,19,0,21,1,12,5,0,7,68,42,96,9,4,73,32,5,73,37,125,28,63,37,37,7,40,32,72,0,1,0,0,34,6,40,29,60,98,156,253,72,77,12,9,1,96,41,13,65,134,7,8,171,82,35,37,0,124,118,88,43,80,82,100,54,213,161,61,46,1,19,3,68,26,21,6,68,24,21,23,129,84,14,8,60,9,110,101,47,54,74,0,6,17,70,43,97,94,62,71,28,48,75,0,77,13,82,97,82,82,144,81,3,80,0,0,18,43,0,16,24,107,46,102,43,78,106,92,74,102,22,25,20,141,58,42,60,141,98,53,0,55,138,35,0,64,23,131,68,15,104,90,0,0,2,0,0,20,73,88,84,45,25,0,0,0,25,14,120,57,122,230,130,22,72,24,14,75,36,45,78,4,123,66,72,157,34,13,6,33,44,31,18,122,108,5,18,6,24,39,21,78,82,0,2,47,22,1,95,160,26,68,24,60,11,40,37,112,3,32,68,39,5,116,142,180

InterPro domains:
  IPR001558 HIV negative factor Nef [MF_04078] (1-209)
  IPR001558 HIV negative factor Nef [PF00469] (2-209)
  IPR027480 HIV-1 Nef protein, anchor domain superfamily [G3DSA:4.10.890.10] (2-57)
  IPR027481 HIV-1 Nef protein, core domain superfamily [G3DSA:3.30.62.10] (58-207)
  IPR027481 HIV-1 Nef protein, core domain superfamily [SSF55671] (60-210)

Sequence (550 aa):
FPVRPQVPLRPMTYKAALDISHFLKEKGGLEGLIWSQRRQEILDLWIYHTQGYFPDWQNYTPGPGIRRYPLTFGWCFKLVPVEPEKVEEANEVLVWRFDSKLAFHHMARRELHPEYYKDIIVVALYDYEAIHHEDLSFQQKGDQMVVLEESGEWWKARSLATRRKEGYIPSNYVARVDSLETEEWFFKGISRKDAERQLLAPGNMLGSFMIRDSETTKGSYSLSVRDYDPRRQGDTVKHYKIRTLDNGGFYISPRSTFSTLQELVDHYKKGNDGLCQKLSVPCMGFPVRPQVPLRPMTYKAALDISHFLKEKGGLEGLIWSQRRQEILDLWIYHTQGYFPDWQNYTPGPGIRYPLTFGWCFKLVPVEPKEVLVWRFDSKLAFHHMARRELHPEYYKDIIVVALYDYEAIHHEDLSFQKGDQMVVLEESGEWWKARSLATRKEGYIPSNYVARVDSLETEEWFFKGISRKDAERQLLAPGNMLGSFMIRDGSYSSLSVRDYDPRQGDTVKHYKIRTLDNGGFYISPRSTFSTLQELVDHYKKGNDGLCQKLSVPCMMLE

Organism: Human immunodeficiency virus type 1 group M subtype B (isolate ARV2/SF2) (NCBI:txid11685)

Foldseek 3Di:
DDDDWADAADEDDLVNLQVVQVVQCPPVGQAFDKDDPVVLVVVLVVCCTPPHYHRPQADWDDDDAKTHGQHQNNFWIWGCDDDPDDDDPVVITGIHGDPCSNPDVVVCVVPVVVDD/DFKKFFCAFDDDPDPQADTDGGGWIWAFDADPDQWTWIATPVPRDIHTDGNVRIDTPPDDCNDLQEREAQDPVNQFVQQVDPPHDFQAWHKYDHPPDPPWIKIKGWAADPPPGTGIDMATWDADPVRWIDRDPVDTGPDVVVVLVVQCVDVVPPRGRHDHYTD/DPDDQWADAADEDDLVNLQVVQVVQQPPPHQAFDWDDPVVLVVVLVVCCTPPHYHRPQADWDDDDAKTAGQHQNNQWIWGFDPVVTTTGTHGDPCSNPDVVRCVVCVVVPD/DWKKFFQAFDDDDPPQADGDHGGWIWAFDADPDQWTWIATPVPRDIHTDRNVRIGTPVCPQVDLQEDEDDDPVVQWVQCPDPPHDFQAWHWYELWIKIKGWAADPVPGIGIDIFTWDADPVGWTDRDPVDTHNDVVVVLVVLCVDVVPPRTRHPYYGDDD